Protein AF-A0A318CTK9-F1 (afdb_monomer_lite)

Secondary structure (DSSP, 8-state):
--SSHHHHHHHHHHHHHHHHS---------------S--B-TTS-B-THHHH---B--STT-HHHH-SHHHHBS-TT--SHHHHHTTB-S-TTSTTTGGGTTTSTTS-HHHHHHHHHSHHHH-HHHHHHHHHHTTS-S-S-----HHHHHHH----HHHHHIIIIITTSSTTSPTT-SSGGGGGS--TTHHHHS----S----TTBPPP--SS--HHHHHTTS-STT-HHHHTTTEEE-SSS-PSPBTTB--S-B-TTS-BEEE-PPPHHHHHT--HHHHS-HHHHH--SS--SSGGGT----HHHHH-STT---PPPTT-SS--S--EEEETTEEEEEPTTT--EEE--PPPTTTTT-GGGTTB-THHHH---EEEEEEEEEEEEEEEEEEETTTTEEEEEEEEEEEEEEEEESPPEEEEPPPS---S---HHHHHHHHH-EEEE----

pLDDT: mean 82.13, std 16.47, range [33.5, 98.19]

Sequence (450 aa):
MKRSSFHIMVCLAALLIFMFNMKISAVSGPNNPKVKQVTTTLSGRVDLCLSCHKKKPDKAHGREILGCAVCHRGNPLSGDKQRAHLGMVLNPGELRFADKTCGQSACHPNQVTWVKNSLMATNRGIISTLRFYWGETSDHNEDISVKILKDTGMNSLALDYYRKLCGSCHLWVERRSLPSFLAYKGGGCTACHLVKDRGQKAKEERHPGIIKVIPMDNCVLCHNRSGRIGLSYQGKFESEGYGTPYEEGDFSSRELADGRFYRIFKDDVHHEKGLTCIDCHTQKEIMGDGKRHAHFEKQLEVTCRDCHGTSNHQVTRSPNSPGLPELKILEKDGSFFLENKQNKKLHPLHAPNPVACMHPAHRRLSCQACHSTWVPQCYGCHIRMDGSKTQLDKIAIKETPGLWEEFRSFIRYEYPPLGIFEHDTERPGIPSEKDLLQAETGEVVVLVPG

Foldseek 3Di:
DPDPPPVVVVVVVVVVVVVVVPPPPVPPPPPQVPQPDFQAAPCRHTASVVSPAQAAEDPVCGCSHQNPCLQQNADRPDSGPVRRNVPTDPQSQALVNVCSHQLPPVHNVPLSLLQCQDCQAFVLQVLLVLCVVVVNDVDSQDPHGLVCCLVVVDDDPSRQCCLFPVLLRHQNFPQLLDDFLSNLAHSHLCLFQFDDPPPDPPPVRYDTYGHPQGDLVSVCSRQPDDQRLSQQQQQKAWDLLQLPPADPNHRPPQDDRPSTHIDGGDHAPCVVVPAHPPLQQASCLNSNPSHRDSDSVLSHFGDPCCQQNAQQNPRDGGLNDPDRTPWDWDDDPSWIWTQHSNPRDTDTHHHPDCPVCVPPVNLQEGPCLPRVPWTWDFDDKDKDWDQVDWGQRSSNSDIDGIDIDIRTDDTDIGRFDKDFAADDPPRPDDDDPSSVCCNVGGHTYGDRPD

Structure (mmCIF, N/CA/C/O backbone):
data_AF-A0A318CTK9-F1
#
_entry.id   AF-A0A318CTK9-F1
#
loop_
_atom_site.group_PDB
_atom_site.id
_atom_site.type_symbol
_atom_site.label_atom_id
_atom_site.label_alt_id
_atom_site.label_comp_id
_atom_site.label_asym_id
_atom_site.label_entity_id
_atom_site.label_seq_id
_atom_site.pdbx_PDB_ins_code
_atom_site.Cartn_x
_atom_site.Cartn_y
_atom_site.Cartn_z
_atom_site.occupancy
_atom_site.B_iso_or_equiv
_atom_site.auth_seq_id
_atom_site.auth_comp_id
_atom_site.auth_asym_id
_atom_site.auth_atom_id
_atom_site.pdbx_PDB_model_num
ATOM 1 N N . MET A 1 1 ? -59.716 26.983 66.562 1.00 45.12 1 MET A N 1
ATOM 2 C CA . MET A 1 1 ? -59.870 25.548 66.207 1.00 45.12 1 MET A CA 1
ATOM 3 C C . MET A 1 1 ? -60.441 25.450 64.791 1.00 45.12 1 MET A C 1
ATOM 5 O O . MET A 1 1 ? -61.282 26.274 64.477 1.00 45.12 1 MET A O 1
ATOM 9 N N . LYS A 1 2 ? -60.003 24.480 63.966 1.00 47.00 2 LYS A N 1
ATOM 10 C CA . LYS A 1 2 ? -60.305 24.275 62.517 1.00 47.00 2 LYS A CA 1
ATOM 11 C C . LYS A 1 2 ? -59.355 24.929 61.488 1.00 47.00 2 LYS A C 1
ATOM 13 O O . LYS A 1 2 ? -59.809 25.652 60.615 1.00 47.00 2 LYS A O 1
ATOM 18 N N . ARG A 1 3 ? -58.048 24.630 61.523 1.00 43.66 3 ARG A N 1
ATOM 19 C CA . ARG A 1 3 ? -57.174 24.737 60.319 1.00 43.66 3 ARG A CA 1
ATOM 20 C C . ARG A 1 3 ? -56.101 23.641 60.173 1.00 43.66 3 ARG A C 1
ATOM 22 O O . ARG A 1 3 ? -55.479 23.560 59.126 1.00 43.66 3 ARG A O 1
ATOM 29 N N . SER A 1 4 ? -55.930 22.750 61.155 1.00 48.16 4 SER A N 1
ATOM 30 C CA . SER A 1 4 ? -54.879 21.711 61.123 1.00 48.16 4 SER A CA 1
ATOM 31 C C . SER A 1 4 ? -55.266 20.441 60.336 1.00 48.16 4 SER A C 1
ATOM 33 O O . SER A 1 4 ? -54.416 19.760 59.773 1.00 48.16 4 SER A O 1
ATOM 35 N N . SER A 1 5 ? -56.561 20.139 60.205 1.00 48.44 5 SER A N 1
ATOM 36 C CA . SER A 1 5 ? -57.019 18.860 59.635 1.00 48.44 5 SER A CA 1
ATOM 37 C C . SER A 1 5 ? -57.023 18.801 58.099 1.00 48.44 5 SER A C 1
ATOM 39 O O . SER A 1 5 ? -57.111 17.715 57.538 1.00 48.44 5 SER A O 1
ATOM 41 N N . PHE A 1 6 ? -56.920 19.941 57.405 1.00 49.34 6 PHE A N 1
ATOM 42 C CA . PHE A 1 6 ? -57.057 19.988 55.941 1.00 49.34 6 PHE A CA 1
ATOM 43 C C . PHE A 1 6 ? -55.728 19.749 55.203 1.00 49.34 6 PHE A C 1
ATOM 45 O O . PHE A 1 6 ? -55.720 19.162 54.127 1.00 49.34 6 PHE A O 1
ATOM 52 N N . HIS A 1 7 ? -54.585 20.130 55.784 1.00 48.53 7 HIS A N 1
ATOM 53 C CA . HIS A 1 7 ? -53.273 19.901 55.158 1.00 48.53 7 HIS A CA 1
ATOM 54 C C . HIS A 1 7 ? -52.781 18.454 55.277 1.00 48.53 7 HIS A C 1
ATOM 56 O O . HIS A 1 7 ? -52.130 17.956 54.363 1.00 48.53 7 HIS A O 1
ATOM 62 N N . ILE A 1 8 ? -53.163 17.738 56.337 1.00 54.53 8 ILE A N 1
ATOM 63 C CA . ILE A 1 8 ? -52.797 16.323 56.503 1.00 54.53 8 ILE A CA 1
ATOM 64 C C . ILE A 1 8 ? -53.559 15.442 55.497 1.00 54.53 8 ILE A C 1
ATOM 66 O O . ILE A 1 8 ? -52.975 14.534 54.910 1.00 54.53 8 ILE A O 1
ATOM 70 N N . MET A 1 9 ? -54.829 15.756 55.212 1.00 52.09 9 MET A N 1
ATOM 71 C CA . MET A 1 9 ? -55.635 15.017 54.229 1.00 52.09 9 MET A CA 1
ATOM 72 C C . MET A 1 9 ? -55.149 15.208 52.783 1.00 52.09 9 MET A C 1
ATOM 74 O O . MET A 1 9 ? -55.171 14.257 52.005 1.00 52.09 9 MET A O 1
ATOM 78 N N . VAL A 1 10 ? -54.664 16.403 52.426 1.00 56.38 10 VAL A N 1
ATOM 79 C CA . VAL A 1 10 ? -54.152 16.685 51.072 1.00 56.38 10 VAL A CA 1
ATOM 80 C C . VAL A 1 10 ? -52.801 16.000 50.826 1.00 56.38 10 VAL A C 1
ATOM 82 O O . VAL A 1 10 ? -52.589 15.447 49.748 1.00 56.38 10 VAL A O 1
ATOM 85 N N . CYS A 1 11 ? -51.920 15.932 51.830 1.00 53.22 11 CYS A N 1
ATOM 86 C CA . CYS A 1 11 ? -50.649 15.208 51.708 1.00 53.22 11 CYS A CA 1
ATOM 87 C C . CYS A 1 11 ? -50.833 13.681 51.641 1.00 53.22 11 CYS A C 1
ATOM 89 O O . CYS A 1 11 ? -50.140 13.020 50.868 1.00 53.22 11 CYS A O 1
ATOM 91 N N . LEU A 1 12 ? -51.793 13.113 52.383 1.00 54.31 12 LEU A N 1
ATOM 92 C CA . LEU A 1 12 ? -52.116 11.680 52.309 1.00 54.31 12 LEU A CA 1
ATOM 93 C C . LEU A 1 12 ? -52.776 11.291 50.977 1.00 54.31 12 LEU A C 1
ATOM 95 O O . LEU A 1 12 ? -52.460 10.236 50.431 1.00 54.31 12 LEU A O 1
ATOM 99 N N . ALA A 1 13 ? -53.628 12.153 50.412 1.00 55.47 13 ALA A N 1
ATOM 100 C CA . ALA A 1 13 ? -54.215 11.930 49.091 1.00 55.47 13 ALA A CA 1
ATOM 101 C C . ALA A 1 13 ? -53.165 12.006 47.965 1.00 55.47 13 ALA A C 1
ATOM 103 O O . ALA A 1 13 ? -53.194 11.187 47.049 1.00 55.47 13 ALA A O 1
ATOM 104 N N . ALA A 1 14 ? -52.193 12.922 48.055 1.00 55.12 14 ALA A N 1
ATOM 105 C CA . ALA A 1 14 ? -51.098 13.019 47.087 1.00 55.12 14 ALA A CA 1
ATOM 106 C C . ALA A 1 14 ? -50.150 11.803 47.139 1.00 55.12 14 ALA A C 1
ATOM 108 O O . ALA A 1 14 ? -49.736 11.307 46.092 1.00 55.12 14 ALA A O 1
ATOM 109 N N . LEU A 1 15 ? -49.868 11.267 48.334 1.00 52.84 15 LEU A N 1
ATOM 110 C CA . LEU A 1 15 ? -49.086 10.035 48.508 1.00 52.84 15 LEU A CA 1
ATOM 111 C C . LEU A 1 15 ? -49.832 8.792 48.004 1.00 52.84 15 LEU A C 1
ATOM 113 O O . LEU A 1 15 ? -49.225 7.941 47.360 1.00 52.84 15 LEU A O 1
ATOM 117 N N . LEU A 1 16 ? -51.149 8.708 48.214 1.00 52.12 16 LEU A N 1
ATOM 118 C CA . LEU A 1 16 ? -51.968 7.613 47.686 1.00 52.12 16 LEU A CA 1
ATOM 119 C C . LEU A 1 16 ? -52.086 7.661 46.156 1.00 52.12 16 LEU A C 1
ATOM 121 O O . LEU A 1 16 ? -52.014 6.614 45.522 1.00 52.12 16 LEU A O 1
ATOM 125 N N . ILE A 1 17 ? -52.172 8.847 45.543 1.00 54.00 17 ILE A N 1
ATOM 126 C CA . ILE A 1 17 ? -52.166 9.006 44.076 1.00 54.00 17 ILE A CA 1
ATOM 127 C C . ILE A 1 17 ? -50.778 8.695 43.483 1.00 54.00 17 ILE A C 1
ATOM 129 O O . ILE A 1 17 ? -50.692 8.121 42.395 1.00 54.00 17 ILE A O 1
ATOM 133 N N . PHE A 1 18 ? -49.694 8.995 44.207 1.00 48.72 18 PHE A N 1
ATOM 134 C CA . PHE A 1 18 ? -48.335 8.609 43.810 1.00 48.72 18 PHE A CA 1
ATOM 135 C C . PHE A 1 18 ? -48.112 7.089 43.926 1.00 48.72 18 PHE A C 1
ATOM 137 O O . PHE A 1 18 ? -47.480 6.491 43.058 1.00 48.72 18 PHE A O 1
ATOM 144 N N . MET A 1 19 ? -48.704 6.436 44.934 1.00 45.97 19 MET A N 1
ATOM 145 C CA . MET A 1 19 ? -48.639 4.978 45.095 1.00 45.97 19 MET A CA 1
ATOM 146 C C . MET A 1 19 ? -49.586 4.203 44.162 1.00 45.97 19 MET A C 1
ATOM 148 O O . MET A 1 19 ? -49.268 3.070 43.808 1.00 45.97 19 MET A O 1
ATOM 152 N N . PHE A 1 20 ? -50.698 4.791 43.700 1.00 42.69 20 PHE A N 1
ATOM 153 C CA . PHE A 1 20 ? -51.624 4.131 42.761 1.00 42.69 20 PHE A CA 1
ATOM 154 C C . PHE A 1 20 ? -51.231 4.268 41.279 1.00 42.69 20 PHE A C 1
ATOM 156 O O . PHE A 1 20 ? -51.672 3.465 40.457 1.00 42.69 20 PHE A O 1
ATOM 163 N N . ASN A 1 21 ? -50.377 5.238 40.923 1.00 37.41 21 ASN A N 1
ATOM 164 C CA . ASN A 1 21 ? -49.829 5.374 39.564 1.00 37.41 21 ASN A CA 1
ATOM 165 C C . ASN A 1 21 ? -48.497 4.643 39.345 1.00 37.41 21 ASN A C 1
ATOM 167 O O . ASN A 1 21 ? -48.035 4.547 38.209 1.00 37.41 21 ASN A O 1
ATOM 171 N N . MET A 1 22 ? -47.938 4.004 40.377 1.00 36.78 22 MET A N 1
ATOM 172 C CA . MET A 1 22 ? -47.007 2.891 40.192 1.00 36.78 22 MET A CA 1
ATOM 173 C C . MET A 1 22 ? -47.790 1.624 39.821 1.00 36.78 22 MET A C 1
ATOM 175 O O . MET A 1 22 ? -47.728 0.596 40.493 1.00 36.78 22 MET A O 1
ATOM 179 N N . LYS A 1 23 ? -48.465 1.650 38.663 1.00 37.06 23 LYS A N 1
ATOM 180 C CA . LYS A 1 23 ? -48.472 0.435 37.855 1.00 37.06 23 LYS A CA 1
ATOM 181 C C . LYS A 1 23 ? -47.008 0.186 37.551 1.00 37.06 23 LYS A C 1
ATOM 183 O O . LYS A 1 23 ? -46.412 0.838 36.698 1.00 37.06 23 LYS A O 1
ATOM 188 N N . ILE A 1 24 ? -46.432 -0.744 38.304 1.00 41.31 24 ILE A N 1
ATOM 189 C CA . ILE A 1 24 ? -45.325 -1.559 37.848 1.00 41.31 24 ILE A CA 1
ATOM 190 C C . ILE A 1 24 ? -45.830 -2.126 36.523 1.00 41.31 24 ILE A C 1
ATOM 192 O O . ILE A 1 24 ? -46.483 -3.165 36.468 1.00 41.31 24 ILE A O 1
ATOM 196 N N . SER A 1 25 ? -45.585 -1.390 35.437 1.00 34.66 25 SER A N 1
ATOM 197 C CA . SER A 1 25 ? -45.266 -2.009 34.174 1.00 34.66 25 SER A CA 1
ATOM 198 C C . SER A 1 25 ? -44.168 -2.968 34.569 1.00 34.66 25 SER A C 1
ATOM 200 O O . SER A 1 25 ? -43.037 -2.553 34.828 1.00 34.66 25 SER A O 1
ATOM 202 N N . ALA A 1 26 ? -44.545 -4.233 34.756 1.00 33.50 26 ALA A N 1
ATOM 203 C CA . ALA A 1 26 ? -43.612 -5.319 34.654 1.00 33.50 26 ALA A CA 1
ATOM 204 C C . ALA A 1 26 ? -42.961 -5.052 33.308 1.00 33.50 26 ALA A C 1
ATOM 206 O O . ALA A 1 26 ? -43.565 -5.279 32.259 1.00 33.50 26 ALA A O 1
ATOM 207 N N . VAL A 1 27 ? -41.792 -4.411 33.353 1.00 35.81 27 VAL A N 1
ATOM 208 C CA . VAL A 1 27 ? -40.863 -4.388 32.250 1.00 35.81 27 VAL A CA 1
ATOM 209 C C . VAL A 1 27 ? -40.719 -5.863 31.986 1.00 35.81 27 VAL A C 1
ATOM 211 O O . VAL A 1 27 ? -40.115 -6.587 32.778 1.00 35.81 27 VAL A O 1
ATOM 214 N N . SER A 1 28 ? -41.417 -6.323 30.950 1.00 35.75 28 SER A N 1
ATOM 215 C CA . SER A 1 28 ? -41.144 -7.580 30.301 1.00 35.75 28 SER A CA 1
ATOM 216 C C . SER A 1 28 ? -39.633 -7.587 30.197 1.00 35.75 28 SER A C 1
ATOM 218 O O . SER A 1 28 ? -39.074 -6.740 29.487 1.00 35.75 28 SER A O 1
ATOM 220 N N . GLY A 1 29 ? -38.984 -8.414 31.027 1.00 36.81 29 GLY A N 1
ATOM 221 C CA . GLY A 1 29 ? -37.534 -8.511 31.042 1.00 36.81 29 GLY A CA 1
ATOM 222 C C . GLY A 1 29 ? -37.080 -8.626 29.593 1.00 36.81 29 GLY A C 1
ATOM 223 O O . GLY A 1 29 ? -37.843 -9.184 28.792 1.00 36.81 29 GLY A O 1
ATOM 224 N N . PRO A 1 30 ? -35.922 -8.047 29.222 1.00 41.06 30 PRO A N 1
ATOM 225 C CA . PRO A 1 30 ? -35.487 -8.045 27.835 1.00 41.06 30 PRO A CA 1
ATOM 226 C C . PRO A 1 30 ? -35.703 -9.453 27.305 1.00 41.06 30 PRO A C 1
ATOM 228 O O . PRO A 1 30 ? -35.249 -10.412 27.936 1.00 41.06 30 PRO A O 1
ATOM 231 N N . ASN A 1 31 ? -36.506 -9.561 26.241 1.00 46.41 31 ASN A N 1
ATOM 232 C CA . ASN A 1 31 ? -36.801 -10.797 25.529 1.00 46.41 31 ASN A CA 1
ATOM 233 C C . ASN A 1 31 ? -35.472 -11.260 24.912 1.00 46.41 31 ASN A C 1
ATOM 235 O O . ASN A 1 31 ? -35.210 -11.122 23.721 1.00 46.41 31 ASN A O 1
ATOM 239 N N . ASN A 1 32 ? -34.561 -11.689 25.778 1.00 48.94 32 ASN A N 1
ATOM 240 C CA . ASN A 1 32 ? -33.282 -12.233 25.429 1.00 48.94 32 ASN A CA 1
ATOM 241 C C . ASN A 1 32 ? -33.614 -13.586 24.828 1.00 48.94 32 ASN A C 1
ATOM 243 O O . ASN A 1 32 ? -34.324 -14.366 25.477 1.00 48.94 32 ASN A O 1
ATOM 247 N N . PRO A 1 33 ? -33.141 -13.890 23.612 1.00 50.28 33 PRO A N 1
ATOM 248 C CA . PRO A 1 33 ? -33.199 -15.253 23.130 1.00 50.28 33 PRO A CA 1
ATOM 249 C C . PRO A 1 33 ? -32.516 -16.114 24.195 1.00 50.28 33 PRO A C 1
ATOM 251 O O . PRO A 1 33 ? -31.310 -16.017 24.408 1.00 50.28 33 PRO A O 1
ATOM 254 N N . LYS A 1 34 ? -33.306 -16.892 24.947 1.00 56.59 34 LYS A N 1
ATOM 255 C CA . LYS A 1 34 ? -32.760 -17.835 25.918 1.00 56.59 34 LYS A CA 1
ATOM 256 C C . LYS A 1 34 ? -31.880 -18.771 25.108 1.00 56.59 34 LYS A C 1
ATOM 258 O O . LYS A 1 34 ? -32.396 -19.492 24.255 1.00 56.59 34 LYS A O 1
ATOM 263 N N . VAL A 1 35 ? -30.569 -18.715 25.331 1.00 59.91 35 VAL A N 1
ATOM 264 C CA . VAL A 1 35 ? -29.621 -19.661 24.745 1.00 59.91 35 VAL A CA 1
ATOM 265 C C . VAL A 1 35 ? -30.087 -21.046 25.168 1.00 59.91 35 VAL A C 1
ATOM 267 O O . VAL A 1 35 ? -29.985 -21.414 26.335 1.00 59.91 35 VAL A O 1
ATOM 270 N N . LYS A 1 36 ? -30.699 -21.777 24.233 1.00 60.19 36 LYS A N 1
ATOM 271 C CA . LYS A 1 36 ? -31.297 -23.088 24.515 1.00 60.19 36 LYS A CA 1
ATOM 272 C C . LYS A 1 36 ? -30.229 -24.166 24.704 1.00 60.19 36 LYS A C 1
ATOM 274 O O . LYS A 1 36 ? -30.510 -25.184 25.321 1.00 60.19 36 LYS A O 1
ATOM 279 N N . GLN A 1 37 ? -29.022 -23.937 24.182 1.00 68.81 37 GLN A N 1
ATOM 280 C CA . GLN A 1 37 ? -27.910 -24.879 24.214 1.00 68.81 37 GLN A CA 1
ATOM 281 C C . GLN A 1 37 ? -26.576 -24.125 24.208 1.00 68.81 37 GLN A C 1
ATOM 283 O O . GLN A 1 37 ? -26.404 -23.177 23.439 1.00 68.81 37 GLN A O 1
ATOM 288 N N . VAL A 1 38 ? -25.637 -24.551 25.058 1.00 77.38 38 VAL A N 1
ATOM 289 C CA . VAL A 1 38 ? -24.262 -24.038 25.051 1.00 77.38 38 VAL A CA 1
ATOM 290 C C . VAL A 1 38 ? -23.598 -24.461 23.745 1.00 77.38 38 VAL A C 1
ATOM 292 O O . VAL A 1 38 ? -23.496 -25.651 23.456 1.00 77.38 38 VAL A O 1
ATOM 295 N N . THR A 1 39 ? -23.165 -23.488 22.948 1.00 80.69 39 THR A N 1
ATOM 296 C CA . THR A 1 39 ? -22.426 -23.737 21.710 1.00 80.69 39 THR A CA 1
ATOM 297 C C . THR A 1 39 ? -20.929 -23.699 21.974 1.00 80.69 39 THR A C 1
ATOM 299 O O . THR A 1 39 ? -20.403 -22.727 22.520 1.00 80.69 39 THR A O 1
ATOM 302 N N . THR A 1 40 ? -20.239 -24.760 21.567 1.00 83.19 40 THR A N 1
ATOM 303 C CA . THR A 1 40 ? -18.780 -24.874 21.607 1.00 83.19 40 THR A CA 1
ATOM 304 C C . THR A 1 40 ? -18.222 -24.971 20.197 1.00 83.19 40 THR A C 1
ATOM 306 O O . THR A 1 40 ? -18.813 -25.618 19.333 1.00 83.19 40 THR A O 1
ATOM 309 N N . THR A 1 41 ? -17.067 -24.361 19.967 1.00 86.06 41 THR A N 1
ATOM 310 C CA . THR A 1 41 ? -16.272 -24.587 18.763 1.00 86.06 41 THR A CA 1
ATOM 311 C C . THR A 1 41 ? -15.734 -26.021 18.741 1.00 86.06 41 THR A C 1
ATOM 313 O O . THR A 1 41 ? -15.630 -26.686 19.773 1.00 86.06 41 THR A O 1
ATOM 316 N N . LEU A 1 42 ? -15.293 -26.480 17.573 1.00 81.56 42 LEU A N 1
ATOM 317 C CA . LEU A 1 42 ? -14.572 -27.740 17.384 1.00 81.56 42 LEU A CA 1
ATOM 318 C C . LEU A 1 42 ? -13.246 -27.783 18.161 1.00 81.56 42 LEU A C 1
ATOM 320 O O . LEU A 1 42 ? -12.733 -28.860 18.435 1.00 81.56 42 LEU A O 1
ATOM 324 N N . SER A 1 43 ? -12.704 -26.622 18.546 1.00 78.75 43 SER A N 1
ATOM 325 C CA . SER A 1 43 ? -11.534 -26.509 19.427 1.00 78.75 43 SER A CA 1
ATOM 326 C C . SER A 1 43 ? -11.877 -26.585 20.925 1.00 78.75 43 SER A C 1
ATOM 328 O O . SER A 1 43 ? -10.997 -26.393 21.759 1.00 78.75 43 SER A O 1
ATOM 330 N N . GLY A 1 44 ? -13.143 -26.839 21.281 1.00 82.56 44 GLY A N 1
ATOM 331 C CA . GLY A 1 44 ? -13.605 -26.977 22.665 1.00 82.56 44 GLY A CA 1
ATOM 332 C C . GLY A 1 44 ? -13.842 -25.654 23.400 1.00 82.56 44 GLY A C 1
ATOM 333 O O . GLY A 1 44 ? -14.032 -25.658 24.614 1.00 82.56 44 GLY A O 1
ATOM 334 N N . ARG A 1 45 ? -13.842 -24.509 22.704 1.00 86.38 45 ARG A N 1
ATOM 335 C CA . ARG A 1 45 ? -14.097 -23.195 23.317 1.00 86.38 45 ARG A CA 1
ATOM 336 C C . ARG A 1 45 ? -15.583 -22.874 23.290 1.00 86.38 45 ARG A C 1
ATOM 338 O O . ARG A 1 45 ? -16.221 -22.999 22.251 1.00 86.38 45 ARG A O 1
ATOM 345 N N . VAL A 1 46 ? -16.132 -22.410 24.407 1.00 91.12 46 VAL A N 1
ATOM 346 C CA . VAL A 1 46 ? -17.510 -21.904 24.443 1.00 91.12 46 VAL A CA 1
ATOM 347 C C . VAL A 1 46 ? -17.585 -20.592 23.665 1.00 91.12 46 VAL A C 1
ATOM 349 O O . VAL A 1 46 ? -16.827 -19.663 23.941 1.00 91.12 46 VAL A O 1
ATOM 352 N N . ASP A 1 47 ? -18.513 -20.519 22.713 1.00 93.19 47 ASP A N 1
ATOM 353 C CA . ASP A 1 47 ? -18.849 -19.293 21.998 1.00 93.19 47 ASP A CA 1
ATOM 354 C C . ASP A 1 47 ? -20.355 -19.222 21.724 1.00 93.19 47 ASP A C 1
ATOM 356 O O . ASP A 1 47 ? -20.875 -19.764 20.742 1.00 93.19 47 ASP A O 1
ATOM 360 N N . LEU A 1 48 ? -21.073 -18.537 22.615 1.00 93.50 48 LEU A N 1
ATOM 361 C CA . LEU A 1 48 ? -22.520 -18.353 22.545 1.00 93.50 48 LEU A CA 1
ATOM 362 C C . LEU A 1 48 ? -22.952 -17.409 21.419 1.00 93.50 48 LEU A C 1
ATOM 364 O O . LEU A 1 48 ? -24.140 -17.386 21.092 1.00 93.50 48 LEU A O 1
ATOM 368 N N . CYS A 1 49 ? -22.033 -16.705 20.746 1.00 91.56 49 CYS A N 1
ATOM 369 C CA . CYS A 1 49 ? -22.369 -15.930 19.548 1.00 91.56 49 CYS A CA 1
ATOM 370 C C . CYS A 1 49 ? -22.995 -16.829 18.470 1.00 91.56 49 CYS A C 1
ATOM 372 O O . CYS A 1 49 ? -23.907 -16.406 17.754 1.00 91.56 49 CYS A O 1
ATOM 374 N N . LEU A 1 50 ? -22.535 -18.084 18.387 1.00 90.69 50 LEU A N 1
ATOM 375 C CA . LEU A 1 50 ? -22.989 -19.081 17.414 1.00 90.69 50 LEU A CA 1
ATOM 376 C C . LEU A 1 50 ? -24.455 -19.491 17.612 1.00 90.69 50 LEU A C 1
ATOM 378 O O . LEU A 1 50 ? -25.080 -19.955 16.657 1.00 90.69 50 LEU A O 1
ATOM 382 N N . SER A 1 51 ? -25.007 -19.294 18.815 1.00 89.62 51 SER A N 1
ATOM 383 C CA . SER A 1 51 ? -26.406 -19.608 19.131 1.00 89.62 51 SER A CA 1
ATOM 384 C C . SER A 1 51 ? -27.399 -18.634 18.483 1.00 89.62 51 SER A C 1
ATOM 386 O O . SER A 1 51 ? -28.512 -19.028 18.135 1.00 89.62 51 SER A O 1
ATOM 388 N N . CYS A 1 52 ? -26.987 -17.378 18.273 1.00 89.00 52 CYS A N 1
ATOM 389 C CA . CYS A 1 52 ? -27.833 -16.316 17.719 1.00 89.00 52 CYS A CA 1
ATOM 390 C C . CYS A 1 52 ? -27.441 -15.938 16.284 1.00 89.00 52 CYS A C 1
ATOM 392 O O . CYS A 1 52 ? -28.307 -15.716 15.437 1.00 89.00 52 CYS A O 1
ATOM 394 N N . HIS A 1 53 ? -26.143 -15.859 15.983 1.00 89.69 53 HIS A N 1
ATOM 395 C CA . HIS A 1 53 ? -25.653 -15.464 14.665 1.00 89.69 53 HIS A CA 1
ATOM 396 C C . HIS A 1 53 ? -25.402 -16.685 13.790 1.00 89.69 53 HIS A C 1
ATOM 398 O O . HIS A 1 53 ? -24.788 -17.651 14.231 1.00 89.69 53 HIS A O 1
ATOM 404 N N . LYS A 1 54 ? -25.818 -16.621 12.519 1.00 87.62 54 LYS A N 1
ATOM 405 C CA . LYS A 1 54 ? -25.663 -17.710 11.530 1.00 87.62 54 LYS A CA 1
ATOM 406 C C . LYS A 1 54 ? -24.645 -17.419 10.423 1.00 87.62 54 LYS A C 1
ATOM 408 O O . LYS A 1 54 ? -24.361 -18.295 9.611 1.00 87.62 54 LYS A O 1
ATOM 413 N N . LYS A 1 55 ? -24.090 -16.202 10.387 1.00 85.88 55 LYS A N 1
ATOM 414 C CA . LYS A 1 55 ? -23.164 -15.775 9.330 1.00 85.88 55 LYS A CA 1
ATOM 415 C C . LYS A 1 55 ? -21.917 -16.658 9.308 1.00 85.88 55 LYS A C 1
ATOM 417 O O . LYS A 1 55 ? -21.371 -16.984 10.366 1.00 85.88 55 LYS A O 1
ATOM 422 N N . LYS A 1 56 ? -21.475 -17.026 8.102 1.00 86.12 56 LYS A N 1
ATOM 423 C CA . LYS A 1 56 ? -20.300 -17.879 7.877 1.00 86.12 56 LYS A CA 1
ATOM 424 C C . LYS A 1 56 ? -19.158 -17.072 7.242 1.00 86.12 56 LYS A C 1
ATOM 426 O O . LYS A 1 56 ? -19.379 -16.530 6.156 1.00 86.12 56 LYS A O 1
ATOM 431 N N . PRO A 1 57 ? -17.989 -16.964 7.904 1.00 86.62 57 PRO A N 1
ATOM 432 C CA . PRO A 1 57 ? -16.774 -16.381 7.329 1.00 86.62 57 PRO A CA 1
ATOM 433 C C . PRO A 1 57 ? -16.163 -17.304 6.268 1.00 86.62 57 PRO A C 1
ATOM 435 O O . PRO A 1 57 ? -16.730 -18.345 5.924 1.00 86.62 57 PRO A O 1
ATOM 438 N N . ASP A 1 58 ? -15.012 -16.908 5.725 1.00 85.44 58 ASP A N 1
ATOM 439 C CA . ASP A 1 58 ? -14.260 -17.752 4.804 1.00 85.44 58 ASP A CA 1
ATOM 440 C C . ASP A 1 58 ? -13.786 -19.058 5.470 1.00 85.44 58 ASP A C 1
ATOM 442 O O . ASP A 1 58 ? -13.797 -19.217 6.692 1.00 85.44 58 ASP A O 1
ATOM 446 N N . LYS A 1 59 ? -13.373 -20.016 4.634 1.00 85.75 59 LYS A N 1
ATOM 447 C CA . LYS A 1 59 ? -12.999 -21.364 5.074 1.00 85.75 59 LYS A CA 1
ATOM 448 C C . LYS A 1 59 ? -11.807 -21.364 6.039 1.00 85.75 59 LYS A C 1
ATOM 450 O O . LYS A 1 59 ? -11.791 -22.192 6.945 1.00 85.75 59 LYS A O 1
ATOM 455 N N . ALA A 1 60 ? -10.829 -20.474 5.851 1.00 86.62 60 ALA A N 1
ATOM 456 C CA . ALA A 1 60 ? -9.638 -20.427 6.699 1.00 86.62 60 ALA A CA 1
ATOM 457 C C . ALA A 1 60 ? -9.962 -19.875 8.096 1.00 86.62 60 ALA A C 1
ATOM 459 O O . ALA A 1 60 ? -9.375 -20.315 9.080 1.00 86.62 60 ALA A O 1
ATOM 460 N N . HIS A 1 61 ? -10.954 -18.989 8.191 1.00 90.31 61 HIS A N 1
ATOM 461 C CA . HIS A 1 61 ? -11.428 -18.409 9.449 1.00 90.31 61 HIS A CA 1
ATOM 462 C C . HIS A 1 61 ? -12.755 -19.012 9.928 1.00 90.31 61 HIS A C 1
ATOM 464 O O . HIS A 1 61 ? -13.582 -18.323 10.524 1.00 90.31 61 HIS A O 1
ATOM 470 N N . GLY A 1 62 ? -12.985 -20.300 9.657 1.00 88.81 62 GLY A N 1
ATOM 471 C CA . GLY A 1 62 ? -14.249 -20.975 9.942 1.00 88.81 62 GLY A CA 1
ATOM 472 C C . GLY A 1 62 ? -14.728 -20.785 11.387 1.00 88.81 62 GLY A C 1
ATOM 473 O O . GLY A 1 62 ? -14.060 -21.184 12.343 1.00 88.81 62 GLY A O 1
ATOM 474 N N . ARG A 1 63 ? -15.939 -20.231 11.540 1.00 89.25 63 ARG A N 1
ATOM 475 C CA . ARG A 1 63 ? -16.566 -19.941 12.845 1.00 89.25 63 ARG A CA 1
ATOM 476 C C . ARG A 1 63 ? -16.718 -21.170 13.743 1.00 89.25 63 ARG A C 1
ATOM 478 O O . ARG A 1 63 ? -16.712 -21.035 14.957 1.00 89.25 63 ARG A O 1
ATOM 485 N N . GLU A 1 64 ? -16.848 -22.351 13.141 1.00 87.44 64 GLU A N 1
ATOM 486 C CA . GLU A 1 64 ? -16.987 -23.614 13.867 1.00 87.44 64 GLU A CA 1
ATOM 487 C C . GLU A 1 64 ? -15.690 -23.957 14.612 1.00 87.44 64 GLU A C 1
ATOM 489 O O . GLU A 1 64 ? -15.736 -24.603 15.645 1.00 87.44 64 GLU A O 1
ATOM 494 N N . ILE A 1 65 ? -14.527 -23.508 14.126 1.00 88.38 65 ILE A N 1
ATOM 495 C CA . ILE A 1 65 ? -13.216 -23.803 14.723 1.00 88.38 65 ILE A CA 1
ATOM 496 C C . ILE A 1 65 ? -12.777 -22.675 15.659 1.00 88.38 65 ILE A C 1
ATOM 498 O O . ILE A 1 65 ? -12.332 -22.935 16.780 1.00 88.38 65 ILE A O 1
ATOM 502 N N . LEU A 1 66 ? -12.887 -21.427 15.196 1.00 90.38 66 LEU A N 1
ATOM 503 C CA . LEU A 1 66 ? -12.356 -20.260 15.904 1.00 90.38 66 LEU A CA 1
ATOM 504 C C . LEU A 1 66 ? -13.368 -19.615 16.853 1.00 90.38 66 LEU A C 1
ATOM 506 O O . LEU A 1 66 ? -12.969 -19.054 17.868 1.00 90.38 66 LEU A O 1
ATOM 510 N N . GLY A 1 67 ? -14.661 -19.690 16.541 1.00 91.44 67 GLY A N 1
ATOM 511 C CA . GLY A 1 67 ? -15.671 -18.837 17.160 1.00 91.44 67 GLY A CA 1
ATOM 512 C C . GLY A 1 67 ? -15.670 -17.416 16.582 1.00 91.44 67 GLY A C 1
ATOM 513 O O . GLY A 1 67 ? -14.803 -17.021 15.802 1.00 91.44 67 GLY A O 1
ATOM 514 N N . CYS A 1 68 ? -16.679 -16.635 16.948 1.00 92.88 68 CYS A N 1
ATOM 515 C CA . CYS A 1 68 ? -16.827 -15.234 16.567 1.00 92.88 68 CYS A CA 1
ATOM 516 C C . CYS A 1 68 ? -15.994 -14.314 17.468 1.00 92.88 68 CYS A C 1
ATOM 518 O O . CYS A 1 68 ? -15.407 -13.344 16.980 1.00 92.88 68 CYS A O 1
ATOM 520 N N . ALA A 1 69 ? -15.923 -14.618 18.768 1.00 93.75 69 ALA A N 1
ATOM 521 C CA . ALA A 1 69 ? -15.313 -13.732 19.759 1.00 93.75 69 ALA A CA 1
ATOM 522 C C . ALA A 1 69 ? -13.784 -13.634 19.637 1.00 93.75 69 ALA A C 1
ATOM 524 O O . ALA A 1 69 ? -13.184 -12.655 20.081 1.00 93.75 69 ALA A O 1
ATOM 525 N N . VAL A 1 70 ? -13.133 -14.599 18.979 1.00 92.44 70 VAL A N 1
ATOM 526 C CA . VAL A 1 70 ? -11.689 -14.528 18.694 1.00 92.44 70 VAL A CA 1
ATOM 527 C C . VAL A 1 70 ? -11.355 -13.303 17.839 1.00 92.44 70 VAL A C 1
ATOM 529 O O . VAL A 1 70 ? -10.393 -12.592 18.134 1.00 92.44 70 VAL A O 1
ATOM 532 N N . CYS A 1 71 ? -12.182 -13.004 16.834 1.00 92.62 71 CYS A N 1
ATOM 533 C CA . CYS A 1 71 ? -12.008 -11.833 15.979 1.00 92.62 71 CYS A CA 1
ATOM 534 C C . CYS A 1 71 ? -12.788 -10.632 16.519 1.00 92.62 71 CYS A C 1
ATOM 536 O O . CYS A 1 71 ? -12.225 -9.566 16.747 1.00 92.62 71 CYS A O 1
ATOM 538 N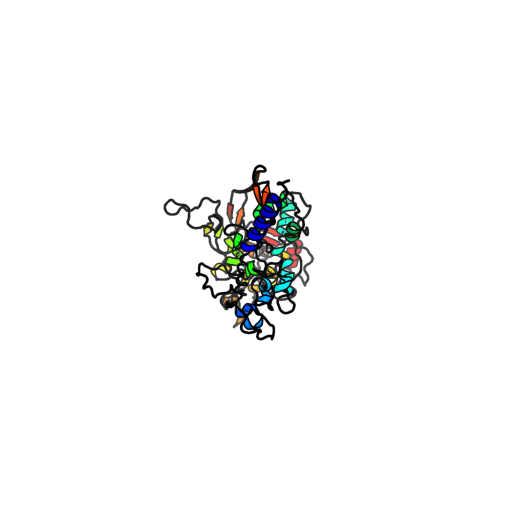 N . HIS A 1 72 ? -14.086 -10.806 16.759 1.00 94.56 72 HIS A N 1
ATOM 539 C CA . HIS A 1 72 ? -14.983 -9.705 17.099 1.00 94.56 72 HIS A CA 1
ATOM 540 C C . HIS A 1 72 ? -15.017 -9.362 18.586 1.00 94.56 72 HIS A C 1
ATOM 542 O O . HIS A 1 72 ? -15.728 -8.435 18.963 1.00 94.56 72 HIS A O 1
ATOM 548 N N . ARG A 1 73 ? -14.230 -10.043 19.427 1.00 94.38 73 ARG A N 1
ATOM 549 C CA . ARG A 1 73 ? -14.175 -9.818 20.880 1.00 94.38 73 ARG A CA 1
ATOM 550 C C . ARG A 1 73 ? -15.569 -9.989 21.501 1.00 94.38 73 ARG A C 1
ATOM 552 O O . ARG A 1 73 ? -16.311 -10.872 21.080 1.00 94.38 73 ARG A O 1
ATOM 559 N N . GLY A 1 74 ? -15.921 -9.188 22.503 1.00 94.31 74 GLY A N 1
ATOM 560 C CA . GLY A 1 74 ? -17.155 -9.382 23.264 1.00 94.31 74 GLY A CA 1
ATOM 561 C C . GLY A 1 74 ? -17.046 -10.478 24.324 1.00 94.31 74 GLY A C 1
ATOM 562 O O . GLY A 1 74 ? -15.963 -11.004 24.592 1.00 94.31 74 GLY A O 1
ATOM 563 N N . ASN A 1 75 ? -18.182 -10.813 24.932 1.00 94.94 75 ASN A N 1
ATOM 564 C CA . ASN A 1 75 ? -18.290 -11.876 25.924 1.00 94.94 75 ASN A CA 1
ATOM 565 C C . ASN A 1 75 ? -18.937 -13.131 25.306 1.00 94.94 75 ASN A C 1
ATOM 567 O O . ASN A 1 75 ? -20.168 -13.211 25.247 1.00 94.94 75 ASN A O 1
ATOM 571 N N . PRO A 1 76 ? -18.141 -14.143 24.908 1.00 94.12 76 PRO A N 1
ATOM 572 C CA . PRO A 1 76 ? -18.662 -15.370 24.309 1.00 94.12 76 PRO A CA 1
ATOM 573 C C . PRO A 1 76 ? -19.439 -16.251 25.292 1.00 94.12 76 PRO A C 1
ATOM 575 O O . PRO A 1 76 ? -20.040 -17.230 24.869 1.00 94.12 76 PRO A O 1
ATOM 578 N N . LEU A 1 77 ? -19.425 -15.949 26.592 1.00 93.56 77 LEU A N 1
ATOM 579 C CA . LEU A 1 77 ? -20.070 -16.755 27.631 1.00 93.56 77 LEU A CA 1
ATOM 580 C C . LEU A 1 77 ? -21.453 -16.223 28.022 1.00 93.56 77 LEU A C 1
ATOM 582 O O . LEU A 1 77 ? -22.113 -16.802 28.883 1.00 93.56 77 LEU A O 1
ATOM 586 N N . SER A 1 78 ? -21.906 -15.120 27.417 1.00 92.19 78 SER A N 1
ATOM 587 C CA . SER A 1 78 ? -23.212 -14.538 27.716 1.00 92.19 78 SER A CA 1
ATOM 588 C C . SER A 1 78 ? -24.201 -14.729 26.573 1.00 92.19 78 SER A C 1
ATOM 590 O O . SER A 1 78 ? -23.902 -14.439 25.421 1.00 92.19 78 SER A O 1
ATOM 592 N N . GLY A 1 79 ? -25.410 -15.182 26.910 1.00 89.69 79 GLY A N 1
ATOM 593 C CA . GLY A 1 79 ? -26.562 -15.170 26.005 1.00 89.69 79 GLY A CA 1
ATOM 594 C C . GLY A 1 79 ? -27.351 -13.858 26.016 1.00 89.69 79 GLY A C 1
ATOM 595 O O . GLY A 1 79 ? -28.252 -13.671 25.203 1.00 89.69 79 GLY A O 1
ATOM 596 N N . ASP A 1 80 ? -27.045 -12.955 26.951 1.00 92.69 80 ASP A N 1
ATOM 597 C CA . ASP A 1 80 ? -27.676 -11.640 27.030 1.00 92.69 80 ASP A CA 1
ATOM 598 C C . ASP A 1 80 ? -27.078 -10.713 25.972 1.00 92.69 80 ASP A C 1
ATOM 600 O O . ASP A 1 80 ? -25.858 -10.578 25.881 1.00 92.69 80 ASP A O 1
ATOM 604 N N . LYS A 1 81 ? -27.932 -10.041 25.192 1.00 92.06 81 LYS A N 1
ATOM 605 C CA . LYS A 1 81 ? -27.471 -9.206 24.078 1.00 92.06 81 LYS A CA 1
ATOM 606 C C . LYS A 1 81 ? -26.493 -8.125 24.540 1.00 92.06 81 LYS A C 1
ATOM 608 O O . LYS A 1 81 ? -25.466 -7.940 23.899 1.00 92.06 81 LYS A O 1
ATOM 613 N N . GLN A 1 82 ? -26.782 -7.397 25.612 1.00 94.12 82 GLN A N 1
ATOM 614 C CA . GLN A 1 82 ? -25.930 -6.278 26.016 1.00 94.12 82 GLN A CA 1
ATOM 615 C C . GLN A 1 82 ? -24.588 -6.771 26.556 1.00 94.12 82 GLN A C 1
ATOM 617 O O . GLN A 1 82 ? -23.541 -6.269 26.155 1.00 94.12 82 GLN A O 1
ATOM 622 N N . ARG A 1 83 ? -24.605 -7.801 27.405 1.00 94.81 83 ARG A N 1
ATOM 623 C CA . ARG A 1 83 ? -23.386 -8.380 27.981 1.00 94.81 83 ARG A CA 1
ATOM 624 C C . ARG A 1 83 ? -22.525 -9.080 26.936 1.00 94.81 83 ARG A C 1
ATOM 626 O O . ARG A 1 83 ? -21.310 -8.933 26.988 1.00 94.81 83 ARG A O 1
ATOM 633 N N . ALA A 1 84 ? -23.129 -9.804 25.994 1.00 94.25 84 ALA A N 1
ATOM 634 C CA . ALA A 1 84 ? -22.410 -10.484 24.917 1.00 94.25 84 ALA A CA 1
ATOM 635 C C . ALA A 1 84 ? -21.674 -9.491 24.007 1.00 94.25 84 ALA A C 1
ATOM 637 O O . ALA A 1 84 ? -20.510 -9.703 23.673 1.00 94.25 84 ALA A O 1
ATOM 638 N N . HIS A 1 85 ? -22.329 -8.379 23.651 1.00 95.75 85 HIS A N 1
ATOM 639 C CA . HIS A 1 85 ? -21.760 -7.385 22.738 1.00 95.75 85 HIS A CA 1
ATOM 640 C C . HIS A 1 85 ? -20.833 -6.364 23.419 1.00 95.75 85 HIS A C 1
ATOM 642 O O . HIS A 1 85 ? -20.181 -5.573 22.732 1.00 95.75 85 HIS A O 1
ATOM 648 N N . LEU A 1 86 ? -20.742 -6.360 24.753 1.00 95.00 86 LEU A N 1
ATOM 649 C CA . LEU A 1 86 ? -19.886 -5.428 25.483 1.00 95.00 86 LEU A CA 1
ATOM 650 C C . LEU A 1 86 ? -18.411 -5.635 25.106 1.00 95.00 86 LEU A C 1
ATOM 652 O O . LEU A 1 86 ? -17.854 -6.713 25.293 1.00 95.00 86 LEU A O 1
ATOM 656 N N . GLY A 1 87 ? -17.769 -4.584 24.590 1.00 93.62 87 GLY A N 1
ATOM 657 C CA . GLY A 1 87 ? -16.367 -4.634 24.165 1.00 93.62 87 GLY A CA 1
ATOM 658 C C . GLY A 1 87 ? -16.134 -5.354 22.832 1.00 93.62 87 GLY A C 1
ATOM 659 O O . GLY A 1 87 ? -14.994 -5.723 22.538 1.00 93.62 87 GLY A O 1
ATOM 660 N N . MET A 1 88 ? -17.183 -5.573 22.031 1.00 95.38 88 MET A N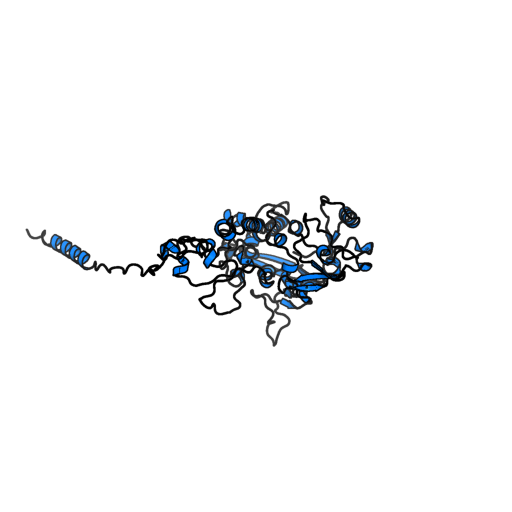 1
ATOM 661 C CA . MET A 1 88 ? -17.024 -6.088 20.673 1.00 95.38 88 MET A CA 1
ATOM 662 C C . MET A 1 88 ? -16.310 -5.097 19.753 1.00 95.38 88 MET A C 1
ATOM 664 O O . MET A 1 88 ? -16.448 -3.879 19.857 1.00 95.38 88 MET A O 1
ATOM 668 N N . VAL A 1 89 ? -15.582 -5.660 18.797 1.00 93.81 89 VAL A N 1
ATOM 669 C CA . VAL A 1 89 ? -14.868 -4.960 17.738 1.00 93.81 89 VAL A CA 1
ATOM 670 C C . VAL A 1 89 ? -15.527 -5.296 16.405 1.00 93.81 89 VAL A C 1
ATOM 672 O O . VAL A 1 89 ? -15.601 -6.458 16.004 1.00 93.81 89 VAL A O 1
ATOM 675 N N . LEU A 1 90 ? -15.993 -4.270 15.691 1.00 90.31 90 LEU A N 1
ATOM 676 C CA . LEU A 1 90 ? -16.649 -4.452 14.396 1.00 90.31 90 LEU A CA 1
ATOM 677 C C . LEU A 1 90 ? -15.653 -4.860 13.303 1.00 90.31 90 LEU A C 1
ATOM 679 O O . LEU A 1 90 ? -15.910 -5.806 12.562 1.00 90.31 90 LEU A O 1
ATOM 683 N N . ASN A 1 91 ? -14.517 -4.164 13.219 1.00 93.00 91 ASN A N 1
ATOM 684 C CA . ASN A 1 91 ? -13.456 -4.459 12.265 1.00 93.00 91 ASN A CA 1
ATOM 685 C C . ASN A 1 91 ? -12.214 -5.002 12.990 1.00 93.00 91 ASN A C 1
ATOM 687 O O . ASN A 1 91 ? -11.419 -4.217 13.515 1.00 93.00 91 ASN A O 1
ATOM 691 N N . PRO A 1 92 ? -12.018 -6.331 13.021 1.00 94.31 92 PRO A N 1
ATOM 692 C CA . PRO A 1 92 ? -10.902 -6.928 13.742 1.00 94.31 92 PRO A CA 1
ATOM 693 C C . PRO A 1 92 ? -9.537 -6.628 13.115 1.00 94.31 92 PRO A C 1
ATOM 695 O O . PRO A 1 92 ? -8.536 -6.777 13.804 1.00 94.31 92 PRO A O 1
ATOM 698 N N . GLY A 1 93 ? -9.467 -6.217 11.843 1.00 95.56 93 GLY A N 1
ATOM 699 C CA . GLY A 1 93 ? -8.194 -5.956 11.165 1.00 95.56 93 GLY A CA 1
ATOM 700 C C . GLY A 1 93 ? -7.635 -4.549 11.374 1.00 95.56 93 GLY A C 1
ATOM 701 O O . GLY A 1 93 ? -6.528 -4.273 10.916 1.00 95.56 93 GLY A O 1
ATOM 702 N N . GLU A 1 94 ? -8.361 -3.651 12.044 1.00 96.19 94 GLU A N 1
ATOM 703 C CA . GLU A 1 94 ? -7.846 -2.317 12.361 1.00 96.19 94 GLU A CA 1
ATOM 704 C C . GLU A 1 94 ? -6.617 -2.394 13.264 1.00 96.19 94 GLU A C 1
ATOM 706 O O . GLU A 1 94 ? -6.613 -3.107 14.266 1.00 96.19 94 GLU A O 1
ATOM 711 N N . LEU A 1 95 ? -5.587 -1.595 12.970 1.00 96.62 95 LEU A N 1
ATOM 712 C CA . LEU A 1 95 ? -4.297 -1.675 13.668 1.00 96.62 95 LEU A CA 1
ATOM 713 C C . LEU A 1 95 ? -4.379 -1.388 15.178 1.00 96.62 95 LEU A C 1
ATOM 715 O O . LEU A 1 95 ? -3.529 -1.861 15.930 1.00 96.62 95 LEU A O 1
ATOM 719 N N . ARG A 1 96 ? -5.415 -0.669 15.639 1.00 94.19 96 ARG A N 1
ATOM 720 C CA . ARG A 1 96 ? -5.697 -0.445 17.073 1.00 94.19 96 ARG A CA 1
ATOM 721 C C . ARG A 1 96 ? -6.195 -1.694 17.812 1.00 94.19 96 ARG A C 1
ATOM 723 O O . ARG A 1 96 ? -6.101 -1.756 19.035 1.00 94.19 96 ARG A O 1
ATOM 730 N N . PHE A 1 97 ? -6.728 -2.674 17.085 1.00 96.19 97 PHE A N 1
ATOM 731 C CA . PHE A 1 97 ? -7.233 -3.935 17.633 1.00 96.19 97 PHE A CA 1
ATOM 732 C C . PHE A 1 97 ? -6.412 -5.146 17.192 1.00 96.19 97 PHE A C 1
ATOM 734 O O . PHE A 1 97 ? -6.467 -6.166 17.874 1.00 96.19 97 PHE A O 1
ATOM 741 N N . ALA A 1 98 ? -5.636 -5.014 16.112 1.00 96.19 98 ALA A N 1
ATOM 742 C CA . ALA A 1 98 ? -4.924 -6.095 15.445 1.00 96.19 98 ALA A CA 1
ATOM 743 C C . ALA A 1 98 ? -4.092 -6.965 16.397 1.00 96.19 98 ALA A C 1
ATOM 745 O O . ALA A 1 98 ? -4.140 -8.180 16.259 1.00 96.19 98 ALA A O 1
ATOM 746 N N . ASP A 1 99 ? -3.412 -6.405 17.407 1.00 96.06 99 ASP A N 1
ATOM 747 C CA . ASP A 1 99 ? -2.638 -7.213 18.375 1.00 96.06 99 ASP A CA 1
ATOM 748 C C . ASP A 1 99 ? -3.522 -8.187 19.164 1.00 96.06 99 ASP A C 1
ATOM 750 O O . ASP A 1 99 ? -3.121 -9.296 19.501 1.00 96.06 99 ASP A O 1
ATOM 754 N N . LYS A 1 100 ? -4.756 -7.768 19.461 1.00 95.25 100 LYS A N 1
ATOM 755 C CA . LYS A 1 100 ? -5.732 -8.536 20.241 1.00 95.25 100 LYS A CA 1
ATOM 756 C C . LYS A 1 100 ? -6.566 -9.472 19.370 1.00 95.25 100 LYS A C 1
ATOM 758 O O . LYS A 1 100 ? -7.324 -10.267 19.923 1.00 95.25 100 LYS A O 1
ATOM 763 N N . THR A 1 101 ? -6.469 -9.380 18.049 1.00 95.44 101 THR A N 1
ATOM 764 C CA . THR A 1 101 ? -7.273 -10.148 17.092 1.00 95.44 101 THR A CA 1
ATOM 765 C C . THR A 1 101 ? -6.355 -10.976 16.193 1.00 95.44 101 THR A C 1
ATOM 767 O O . THR A 1 101 ? -6.051 -12.119 16.517 1.00 95.44 101 THR A O 1
ATOM 770 N N . CYS A 1 102 ? -5.864 -10.400 15.099 1.00 94.94 102 CYS A N 1
ATOM 771 C CA . CYS A 1 102 ? -5.009 -11.054 14.115 1.00 94.94 102 CYS A CA 1
ATOM 772 C C . CYS A 1 102 ? -3.627 -11.413 14.678 1.00 94.94 102 CYS A C 1
ATOM 774 O O . CYS A 1 102 ? -3.040 -12.397 14.253 1.00 94.94 102 CYS A O 1
ATOM 776 N N . GLY A 1 103 ? -3.111 -10.634 15.627 1.00 95.62 103 GLY A N 1
ATOM 777 C CA . GLY A 1 103 ? -1.757 -10.721 16.175 1.00 95.62 103 GLY A CA 1
ATOM 778 C C . GLY A 1 103 ? -1.611 -11.654 17.373 1.00 95.62 103 GLY A C 1
ATOM 779 O O . GLY A 1 103 ? -0.555 -11.675 17.999 1.00 95.62 103 GLY A O 1
ATOM 780 N N . GLN A 1 104 ? -2.648 -12.425 17.712 1.00 94.00 104 GLN A N 1
ATOM 781 C CA . GLN A 1 104 ? -2.533 -13.456 18.742 1.00 94.00 104 GLN A CA 1
ATOM 782 C C . GLN A 1 104 ? -1.497 -14.515 18.331 1.00 94.00 104 GLN A C 1
ATOM 784 O O . GLN A 1 104 ? -1.297 -14.776 17.145 1.00 94.00 104 GLN A O 1
ATOM 789 N N . SER A 1 105 ? -0.863 -15.162 19.313 1.00 89.62 105 SER A N 1
ATOM 790 C CA . SER A 1 105 ? 0.240 -16.117 19.100 1.00 89.62 105 SER A CA 1
ATOM 791 C C . SER A 1 105 ? -0.096 -17.270 18.148 1.00 89.62 105 SER A C 1
ATOM 793 O O . SER A 1 105 ? 0.767 -17.713 17.400 1.00 89.62 105 SER A O 1
ATOM 795 N N . ALA A 1 106 ? -1.351 -17.723 18.133 1.00 87.50 106 ALA A N 1
ATOM 796 C CA . ALA A 1 106 ? -1.837 -18.790 17.255 1.00 87.50 106 ALA A CA 1
ATOM 797 C C . ALA A 1 106 ? -2.329 -18.294 15.876 1.00 87.50 106 ALA A C 1
ATOM 799 O O . ALA A 1 106 ? -3.000 -19.039 15.162 1.00 87.50 106 ALA A O 1
ATOM 800 N N . CYS A 1 107 ? -2.074 -17.032 15.521 1.00 92.94 107 CYS A N 1
ATOM 801 C CA . CYS A 1 107 ? -2.588 -16.394 14.308 1.00 92.94 107 CYS A CA 1
ATOM 802 C C . CYS A 1 107 ? -1.450 -15.778 13.473 1.00 92.94 107 CYS A C 1
ATOM 804 O O . CYS A 1 107 ? -0.640 -16.499 12.896 1.00 92.94 107 CYS A O 1
ATOM 806 N N . HIS A 1 108 ? -1.389 -14.448 13.391 1.00 95.19 108 HIS A N 1
ATOM 807 C CA . HIS A 1 108 ? -0.449 -13.678 12.573 1.00 95.19 108 HIS A CA 1
ATOM 808 C C . HIS A 1 108 ? 0.356 -12.669 13.420 1.00 95.19 108 HIS A C 1
ATOM 810 O O . HIS A 1 108 ? 0.332 -11.467 13.132 1.00 95.19 108 HIS A O 1
ATOM 816 N N . PRO A 1 109 ? 1.059 -13.114 14.485 1.00 94.25 109 PRO A N 1
ATOM 817 C CA . PRO A 1 109 ? 1.717 -12.214 15.438 1.00 94.25 109 PRO A CA 1
ATOM 818 C C . PRO A 1 109 ? 2.806 -11.357 14.781 1.00 94.25 109 PRO A C 1
ATOM 820 O O . PRO A 1 109 ? 2.904 -10.159 15.042 1.00 94.25 109 PRO A O 1
ATOM 823 N N . ASN A 1 110 ? 3.578 -11.944 13.863 1.00 95.44 110 ASN A N 1
ATOM 824 C CA . ASN A 1 110 ? 4.651 -11.235 13.171 1.00 95.44 110 ASN A CA 1
ATOM 825 C C . ASN A 1 110 ? 4.094 -10.218 12.174 1.00 95.44 110 ASN A C 1
ATOM 827 O O . ASN A 1 110 ? 4.522 -9.068 12.164 1.00 95.44 110 ASN A O 1
ATOM 831 N N . GLN A 1 111 ? 3.095 -10.613 11.379 1.00 96.31 111 GLN A N 1
ATOM 832 C CA . GLN A 1 111 ? 2.541 -9.761 10.329 1.00 96.31 111 GLN A CA 1
ATOM 833 C C . GLN A 1 111 ? 1.893 -8.498 10.900 1.00 96.31 111 GLN A C 1
ATOM 835 O O . GLN A 1 111 ? 1.975 -7.448 10.272 1.00 96.31 111 GLN A O 1
ATOM 840 N N . VAL A 1 112 ? 1.288 -8.552 12.092 1.00 96.56 112 VAL A N 1
ATOM 841 C CA . VAL A 1 112 ? 0.754 -7.339 12.735 1.00 96.56 112 VAL A CA 1
ATOM 842 C C . VAL A 1 112 ? 1.871 -6.342 13.046 1.00 96.56 112 VAL A C 1
ATOM 844 O O . VAL A 1 112 ? 1.736 -5.157 12.732 1.00 96.56 112 VAL A O 1
ATOM 847 N N . THR A 1 113 ? 2.986 -6.813 13.605 1.00 95.50 113 THR A N 1
ATOM 848 C CA . THR A 1 113 ? 4.162 -5.974 13.873 1.00 95.50 113 THR A CA 1
ATOM 849 C C . THR A 1 113 ? 4.764 -5.431 12.580 1.00 95.50 113 THR A C 1
ATOM 851 O O . THR A 1 113 ? 5.044 -4.237 12.491 1.00 95.50 113 THR A O 1
ATOM 854 N N . TRP A 1 114 ? 4.899 -6.274 11.554 1.00 96.19 114 TRP A N 1
ATOM 855 C CA . TRP A 1 114 ? 5.410 -5.870 10.244 1.00 96.19 114 TRP A CA 1
ATOM 856 C C . TRP A 1 114 ? 4.565 -4.748 9.644 1.00 96.19 114 TRP A C 1
ATOM 858 O O . TRP A 1 114 ? 5.092 -3.677 9.340 1.00 96.19 114 TRP A O 1
ATOM 868 N N . VAL A 1 115 ? 3.242 -4.939 9.584 1.00 97.06 115 VAL A N 1
ATOM 869 C CA . VAL A 1 115 ? 2.328 -3.963 8.980 1.00 97.06 115 VAL A CA 1
ATOM 870 C C . VAL A 1 115 ? 2.403 -2.630 9.705 1.00 97.06 115 VAL A C 1
ATOM 872 O O . VAL A 1 115 ? 2.438 -1.595 9.046 1.00 97.06 115 VAL A O 1
ATOM 875 N N . LYS A 1 116 ? 2.471 -2.619 11.039 1.00 96.19 116 LYS A N 1
ATOM 876 C CA . LYS A 1 116 ? 2.593 -1.372 11.810 1.00 96.19 116 LYS A CA 1
ATOM 877 C C . LYS A 1 116 ? 3.886 -0.605 11.529 1.00 96.19 116 LYS A C 1
ATOM 879 O O . LYS A 1 116 ? 3.865 0.622 11.615 1.00 96.19 116 LYS A O 1
ATOM 884 N N . ASN A 1 117 ? 4.960 -1.309 11.179 1.00 94.56 117 ASN A N 1
ATOM 885 C CA . ASN A 1 117 ? 6.256 -0.719 10.845 1.00 94.56 117 ASN A CA 1
ATOM 886 C C . ASN A 1 117 ? 6.386 -0.347 9.360 1.00 94.56 117 ASN A C 1
ATOM 888 O O . ASN A 1 117 ? 7.250 0.458 9.018 1.00 94.56 117 ASN A O 1
ATOM 892 N N . SER A 1 118 ? 5.513 -0.877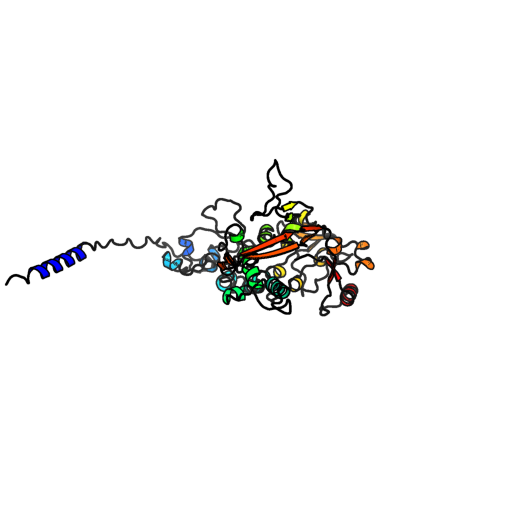 8.498 1.00 94.94 118 SER A N 1
ATOM 893 C CA . SER A 1 118 ? 5.518 -0.602 7.060 1.00 94.94 118 SER A CA 1
ATOM 894 C C . SER A 1 118 ? 5.346 0.884 6.723 1.00 94.94 118 SER A C 1
ATOM 896 O O . SER A 1 118 ? 4.699 1.658 7.444 1.00 94.94 118 SER A O 1
ATOM 898 N N . LEU A 1 119 ? 5.853 1.278 5.555 1.00 92.75 119 LEU A N 1
ATOM 899 C CA . LEU A 1 119 ? 5.674 2.628 5.017 1.00 92.75 119 LEU A CA 1
ATOM 900 C C . LEU A 1 119 ? 4.206 2.998 4.778 1.00 92.75 119 LEU A C 1
ATOM 902 O O . LEU A 1 119 ? 3.845 4.148 4.987 1.00 92.75 119 LEU A O 1
ATOM 906 N N . MET A 1 120 ? 3.331 2.046 4.434 1.00 94.12 120 MET A N 1
ATOM 907 C CA . MET A 1 120 ? 1.895 2.325 4.274 1.00 94.12 120 MET A CA 1
ATOM 908 C C . MET A 1 120 ? 1.179 2.594 5.605 1.00 94.12 120 MET A C 1
ATOM 910 O O . MET A 1 120 ? 0.170 3.301 5.642 1.00 94.12 120 MET A O 1
ATOM 914 N N . ALA A 1 121 ? 1.652 2.029 6.719 1.00 95.69 121 ALA A N 1
ATOM 915 C CA . ALA A 1 121 ? 1.101 2.355 8.032 1.00 95.69 121 ALA A CA 1
ATOM 916 C C . ALA A 1 121 ? 1.690 3.654 8.579 1.00 95.69 121 ALA A C 1
ATOM 918 O O . ALA A 1 121 ? 0.959 4.479 9.122 1.00 95.69 121 ALA A O 1
ATOM 919 N N . THR A 1 122 ? 2.999 3.844 8.447 1.00 94.38 122 THR A N 1
ATOM 920 C CA . THR A 1 122 ? 3.688 4.986 9.052 1.00 94.38 122 THR A CA 1
ATOM 921 C C . THR A 1 122 ? 3.572 6.258 8.219 1.00 94.38 122 THR A C 1
ATOM 923 O O . THR A 1 122 ? 3.532 7.339 8.801 1.00 94.38 122 THR A O 1
ATOM 926 N N . ASN A 1 123 ? 3.515 6.137 6.887 1.00 93.88 123 ASN A N 1
ATOM 927 C CA . ASN A 1 123 ? 3.684 7.213 5.905 1.00 93.88 123 ASN A CA 1
ATOM 928 C C . ASN A 1 123 ? 4.907 8.106 6.182 1.00 93.88 123 ASN A C 1
ATOM 930 O O . ASN A 1 123 ? 4.919 9.268 5.776 1.00 93.88 123 ASN A O 1
ATOM 934 N N . ARG A 1 124 ? 5.939 7.577 6.858 1.00 91.50 124 ARG A N 1
ATOM 935 C CA . ARG A 1 124 ? 7.062 8.396 7.331 1.00 91.50 124 ARG A CA 1
ATOM 936 C C . ARG A 1 124 ? 7.804 9.098 6.200 1.00 91.50 124 ARG A C 1
ATOM 938 O O . ARG A 1 124 ? 8.030 10.286 6.326 1.00 91.50 124 ARG A O 1
ATOM 945 N N . GLY A 1 125 ? 8.055 8.418 5.077 1.00 89.12 125 GLY A N 1
ATOM 946 C CA . GLY A 1 125 ? 8.723 9.026 3.920 1.00 89.12 125 GLY A CA 1
ATOM 947 C C . GLY A 1 125 ? 7.924 10.175 3.296 1.00 89.12 125 GLY A C 1
ATOM 948 O O . GLY A 1 125 ? 8.495 11.180 2.902 1.00 89.12 125 GLY A O 1
ATOM 949 N N . ILE A 1 126 ? 6.587 10.083 3.267 1.00 90.44 126 ILE A N 1
ATOM 950 C CA . ILE A 1 126 ? 5.743 11.196 2.797 1.00 90.44 126 ILE A CA 1
ATOM 951 C C . ILE A 1 126 ? 5.850 12.376 3.768 1.00 90.44 126 ILE A C 1
ATOM 953 O O . ILE A 1 126 ? 5.954 13.521 3.340 1.00 90.44 126 ILE A O 1
ATOM 957 N N . ILE A 1 127 ? 5.799 12.099 5.073 1.00 94.19 127 ILE A N 1
ATOM 958 C CA . ILE A 1 127 ? 5.829 13.130 6.112 1.00 94.19 127 ILE A CA 1
ATOM 959 C C . ILE A 1 127 ? 7.193 13.829 6.143 1.00 94.19 127 ILE A C 1
ATOM 961 O O . ILE A 1 127 ? 7.229 15.055 6.090 1.00 94.19 127 ILE A O 1
ATOM 965 N N . SER A 1 128 ? 8.296 13.079 6.198 1.00 92.69 128 SER A N 1
ATOM 966 C CA . SER A 1 128 ? 9.650 13.637 6.268 1.00 92.69 128 SER A CA 1
ATOM 967 C C . SER A 1 128 ? 9.990 14.438 5.015 1.00 92.69 128 SER A C 1
ATOM 969 O O . SER A 1 128 ? 10.432 15.578 5.125 1.00 92.69 128 SER A O 1
ATOM 971 N N . THR A 1 129 ? 9.688 13.914 3.822 1.00 90.88 129 THR A N 1
ATOM 972 C CA . THR A 1 129 ? 9.909 14.641 2.565 1.00 90.88 129 THR A CA 1
ATOM 973 C C . THR A 1 129 ? 9.104 15.930 2.492 1.00 90.88 129 THR A C 1
ATOM 975 O O . THR A 1 129 ? 9.643 16.965 2.106 1.00 90.88 129 THR A O 1
ATOM 978 N N . LEU A 1 130 ? 7.835 15.909 2.905 1.00 91.81 130 LEU A N 1
ATOM 979 C CA . LEU A 1 130 ? 7.019 17.118 2.914 1.00 91.81 130 LEU A CA 1
ATOM 980 C C . LEU A 1 130 ? 7.582 18.173 3.875 1.00 91.81 130 LEU A C 1
ATOM 982 O O . LEU A 1 130 ? 7.704 19.338 3.510 1.00 91.81 130 LEU A O 1
ATOM 986 N N . ARG A 1 131 ? 7.964 17.765 5.089 1.00 94.62 131 ARG A N 1
ATOM 987 C CA . ARG A 1 131 ? 8.564 18.671 6.075 1.00 94.62 131 ARG A CA 1
ATOM 988 C C . ARG A 1 131 ? 9.893 19.245 5.593 1.00 94.62 131 ARG A C 1
ATOM 990 O O . ARG A 1 131 ? 10.135 20.429 5.809 1.00 94.62 131 ARG A O 1
ATOM 997 N N . PHE A 1 132 ? 10.713 18.449 4.908 1.00 93.94 132 PHE A N 1
ATOM 998 C CA . PHE A 1 132 ? 11.980 18.903 4.337 1.00 93.94 132 PHE A CA 1
ATOM 999 C C . PHE A 1 132 ? 11.763 20.012 3.302 1.00 93.94 132 PHE A C 1
ATOM 1001 O O . PHE A 1 132 ? 12.349 21.084 3.417 1.00 93.94 132 PHE A O 1
ATOM 1008 N N . TYR A 1 133 ? 10.861 19.808 2.333 1.00 90.88 133 TYR A N 1
ATOM 1009 C CA . TYR A 1 133 ? 10.589 20.818 1.300 1.00 90.88 133 TYR A CA 1
ATOM 1010 C C . TYR A 1 133 ? 9.948 22.100 1.845 1.00 90.88 133 TYR A C 1
ATOM 1012 O O . TYR A 1 133 ? 10.067 23.155 1.228 1.00 90.88 133 TYR A O 1
ATOM 1020 N N . TRP A 1 134 ? 9.302 22.028 3.009 1.00 92.56 134 TRP A N 1
ATOM 1021 C CA . TRP A 1 134 ? 8.789 23.194 3.731 1.00 92.56 134 TRP A CA 1
ATOM 1022 C C . TRP A 1 134 ? 9.827 23.848 4.657 1.00 92.56 134 TRP A C 1
ATOM 1024 O O . TRP A 1 134 ? 9.502 24.816 5.341 1.00 92.56 134 TRP A O 1
ATOM 1034 N N . GLY A 1 135 ? 11.058 23.332 4.709 1.00 95.50 135 GLY A N 1
ATOM 1035 C CA . GLY A 1 135 ? 12.112 23.831 5.594 1.00 95.50 135 GLY A CA 1
ATOM 1036 C C . GLY A 1 135 ? 11.857 23.560 7.080 1.00 95.50 135 GLY A C 1
ATOM 1037 O O . GLY A 1 135 ? 12.473 24.189 7.935 1.00 95.50 135 GLY A O 1
ATOM 1038 N N . GLU A 1 136 ? 10.945 22.643 7.413 1.00 95.88 136 GLU A N 1
ATOM 1039 C CA . GLU A 1 136 ? 10.631 22.280 8.800 1.00 95.88 136 GLU A CA 1
ATOM 1040 C C . GLU A 1 136 ? 11.595 21.231 9.378 1.00 95.88 136 GLU A C 1
ATOM 1042 O O . GLU A 1 136 ? 11.565 20.968 10.583 1.00 95.88 136 GLU A O 1
ATOM 1047 N N . THR A 1 137 ? 12.418 20.604 8.536 1.00 93.81 137 THR A N 1
ATOM 1048 C CA . THR A 1 137 ? 13.474 19.665 8.934 1.00 93.81 137 THR A CA 1
ATOM 1049 C C . THR A 1 137 ? 14.650 19.716 7.959 1.00 93.81 137 THR A C 1
ATOM 1051 O O . THR A 1 137 ? 14.504 20.186 6.831 1.00 93.81 137 THR A O 1
ATOM 1054 N N . SER A 1 138 ? 15.816 19.242 8.397 1.00 91.56 138 SER A N 1
ATOM 1055 C CA . SER A 1 138 ? 17.071 19.273 7.639 1.00 91.56 138 SER A CA 1
ATOM 1056 C C . SER A 1 138 ? 17.329 18.028 6.788 1.00 91.56 138 SER A C 1
ATOM 1058 O O . SER A 1 138 ? 18.244 18.054 5.971 1.00 91.56 138 SER A O 1
ATOM 1060 N N . ASP A 1 139 ? 16.573 16.941 6.975 1.00 88.12 139 ASP A N 1
ATOM 1061 C CA . ASP A 1 139 ? 16.750 15.697 6.217 1.00 88.12 139 ASP A CA 1
ATOM 1062 C C . ASP A 1 139 ? 15.429 14.951 5.942 1.00 88.12 139 ASP A C 1
ATOM 1064 O O . ASP A 1 139 ? 14.357 15.313 6.424 1.00 88.12 139 ASP A O 1
ATOM 1068 N N . HIS A 1 140 ? 15.507 13.886 5.140 1.00 86.38 140 HIS A N 1
ATOM 1069 C CA . HIS A 1 140 ? 14.365 13.046 4.757 1.00 86.38 140 HIS A CA 1
ATOM 1070 C C . HIS A 1 140 ? 14.155 11.821 5.668 1.00 86.38 140 HIS A C 1
ATOM 1072 O O . HIS A 1 140 ? 13.313 10.967 5.377 1.00 86.38 140 HIS A O 1
ATOM 1078 N N . ASN A 1 141 ? 14.905 11.706 6.764 1.00 88.44 141 ASN A N 1
ATOM 1079 C CA . ASN A 1 141 ? 15.049 10.484 7.556 1.00 88.44 141 ASN A CA 1
ATOM 1080 C C . ASN A 1 141 ? 14.360 10.532 8.921 1.00 88.44 141 ASN A C 1
ATOM 1082 O O . ASN A 1 141 ? 14.449 9.559 9.676 1.00 88.44 141 ASN A O 1
ATOM 1086 N N . GLU A 1 142 ? 13.626 11.598 9.230 1.00 89.31 142 GLU A N 1
ATOM 1087 C CA . GLU A 1 142 ? 12.891 11.715 10.486 1.00 89.31 142 GLU A CA 1
ATOM 1088 C C . GLU A 1 142 ? 12.011 10.498 10.796 1.00 89.31 142 GLU A C 1
ATOM 1090 O O . GLU A 1 142 ? 11.453 9.828 9.918 1.00 89.31 142 GLU A O 1
ATOM 1095 N N . ASP A 1 143 ? 11.852 10.227 12.091 1.00 89.38 143 ASP A N 1
ATOM 1096 C CA . ASP A 1 143 ? 11.061 9.102 12.578 1.00 89.38 143 ASP A CA 1
ATOM 1097 C C . ASP A 1 143 ? 9.631 9.492 12.991 1.00 89.38 143 ASP A C 1
ATOM 1099 O O . ASP A 1 143 ? 9.027 8.894 13.885 1.00 89.38 143 ASP A O 1
ATOM 1103 N N . ILE A 1 144 ? 9.062 10.492 12.314 1.00 92.94 144 ILE A N 1
ATOM 1104 C CA . ILE A 1 144 ? 7.667 10.897 12.500 1.00 92.94 144 ILE A CA 1
ATOM 1105 C C . ILE A 1 144 ? 6.761 9.956 11.704 1.00 92.94 144 ILE A C 1
ATOM 1107 O O . ILE A 1 144 ? 6.955 9.717 10.515 1.00 92.94 144 ILE A O 1
ATOM 1111 N N . SER A 1 145 ? 5.734 9.424 12.364 1.00 95.00 145 SER A N 1
ATOM 1112 C CA . SER A 1 145 ? 4.741 8.549 11.740 1.00 95.00 145 SER A CA 1
ATOM 1113 C C . SER A 1 145 ? 3.328 9.061 11.972 1.00 95.00 145 SER A C 1
ATOM 1115 O O . SER A 1 145 ? 3.056 9.785 12.929 1.00 95.00 145 SER A O 1
ATOM 1117 N N . VAL A 1 146 ? 2.389 8.592 11.154 1.00 96.12 146 VAL A N 1
ATOM 1118 C CA . VAL A 1 146 ? 0.955 8.839 11.346 1.00 96.12 146 VAL A CA 1
ATOM 1119 C C . VAL A 1 146 ? 0.486 8.513 12.756 1.00 96.12 146 VAL A C 1
ATOM 1121 O O . VAL A 1 146 ? -0.333 9.242 13.309 1.00 96.12 146 VAL A O 1
ATOM 1124 N N . LYS A 1 147 ? 0.984 7.423 13.352 1.00 95.25 147 LYS A N 1
ATOM 1125 C CA . LYS A 1 147 ? 0.598 7.054 14.714 1.00 95.25 147 LYS A CA 1
ATOM 1126 C C . LYS A 1 147 ? 1.002 8.140 15.714 1.00 95.25 147 LYS A C 1
ATOM 1128 O O . LYS A 1 147 ? 0.185 8.508 16.549 1.00 95.25 147 LYS A O 1
ATOM 1133 N N . ILE A 1 148 ? 2.203 8.703 15.574 1.00 95.62 148 ILE A N 1
ATOM 1134 C CA . ILE A 1 148 ? 2.659 9.828 16.401 1.00 95.62 148 ILE A CA 1
ATOM 1135 C C . ILE A 1 148 ? 1.748 11.042 16.185 1.00 95.62 148 ILE A C 1
ATOM 1137 O O . ILE A 1 148 ? 1.268 11.612 17.164 1.00 95.62 148 ILE A O 1
ATOM 1141 N N . LEU A 1 149 ? 1.425 11.390 14.933 1.00 96.12 149 LEU A N 1
ATOM 1142 C CA . LEU A 1 149 ? 0.512 12.505 14.632 1.00 96.12 149 LEU A CA 1
ATOM 1143 C C . LEU A 1 149 ? -0.874 12.302 15.261 1.00 96.12 149 LEU A C 1
ATOM 1145 O O . LEU A 1 149 ? -1.461 13.242 15.797 1.00 96.12 149 LEU A O 1
ATOM 1149 N N . LYS A 1 150 ? -1.392 11.070 15.213 1.00 94.38 150 LYS A N 1
ATOM 1150 C CA . LYS A 1 150 ? -2.694 10.705 15.776 1.00 94.38 150 LYS A CA 1
ATOM 1151 C C . LYS A 1 150 ? -2.706 10.789 17.304 1.00 94.38 150 LYS A C 1
ATOM 1153 O O . LYS A 1 150 ? -3.691 11.260 17.865 1.00 94.38 150 LYS A O 1
ATOM 1158 N N . ASP A 1 151 ? -1.651 10.311 17.957 1.00 95.06 151 ASP A N 1
ATOM 1159 C CA . ASP A 1 151 ? -1.590 10.202 19.418 1.00 95.06 151 ASP A CA 1
ATOM 1160 C C . ASP A 1 151 ? -1.264 11.543 20.091 1.00 95.06 151 ASP A C 1
ATOM 1162 O O . ASP A 1 151 ? -1.779 11.835 21.165 1.00 95.06 151 ASP A O 1
ATOM 1166 N N . THR A 1 152 ? -0.416 12.358 19.459 1.00 96.25 152 THR A N 1
ATOM 1167 C CA . THR A 1 152 ? 0.081 13.622 20.035 1.00 96.25 152 THR A CA 1
ATOM 1168 C C . THR A 1 152 ? -0.678 14.854 19.553 1.00 96.25 152 THR A C 1
ATOM 1170 O O . THR A 1 152 ? -0.630 15.895 20.199 1.00 96.25 152 THR A O 1
ATOM 1173 N N . GLY A 1 153 ? -1.352 14.768 18.401 1.00 94.81 153 GLY A N 1
ATOM 1174 C CA . GLY A 1 153 ? -1.956 15.931 17.755 1.00 94.81 153 GLY A CA 1
ATOM 1175 C C . GLY A 1 153 ? -0.943 16.918 17.166 1.00 94.81 153 GLY A C 1
ATOM 1176 O O . GLY A 1 153 ? -1.340 18.026 16.817 1.00 94.81 153 GLY A O 1
ATOM 1177 N N . MET A 1 154 ? 0.333 16.527 17.041 1.00 95.00 154 MET A N 1
ATOM 1178 C CA . MET A 1 154 ? 1.394 17.337 16.435 1.00 95.00 154 MET A CA 1
ATOM 1179 C C . MET A 1 154 ? 0.950 17.925 15.088 1.00 95.00 154 MET A C 1
ATOM 1181 O O . MET A 1 154 ? 0.364 17.224 14.252 1.00 95.00 154 MET A O 1
ATOM 1185 N N . ASN A 1 155 ? 1.229 19.216 14.894 1.00 95.75 155 ASN A N 1
ATOM 1186 C CA . ASN A 1 155 ? 0.849 19.951 13.695 1.00 95.75 155 ASN A CA 1
ATOM 1187 C C . ASN A 1 155 ? 1.869 21.045 13.340 1.00 95.75 155 ASN A C 1
ATOM 1189 O O . ASN A 1 155 ? 2.579 21.550 14.206 1.00 95.75 155 ASN A O 1
ATOM 1193 N N . SER A 1 156 ? 1.903 21.398 12.060 1.00 96.12 156 SER A N 1
ATOM 1194 C CA . SER A 1 156 ? 2.721 22.434 11.411 1.00 96.12 156 SER A CA 1
ATOM 1195 C C . SER A 1 156 ? 2.076 22.760 10.054 1.00 96.12 156 SER A C 1
ATOM 1197 O O . SER A 1 156 ? 1.026 22.196 9.752 1.00 96.12 156 SER A O 1
ATOM 1199 N N . LEU A 1 157 ? 2.651 23.625 9.211 1.00 94.94 157 LEU A N 1
ATOM 1200 C CA . LEU A 1 157 ? 2.071 23.877 7.881 1.00 94.94 157 LEU A CA 1
ATOM 1201 C C . LEU A 1 157 ? 2.176 22.641 6.981 1.00 94.94 157 LEU A C 1
ATOM 1203 O O . LEU A 1 157 ? 1.186 22.254 6.357 1.00 94.94 157 LEU A O 1
ATOM 1207 N N . ALA A 1 158 ? 3.339 21.985 6.964 1.00 95.75 158 ALA A N 1
ATOM 1208 C CA . ALA A 1 158 ? 3.533 20.744 6.221 1.00 95.75 158 ALA A CA 1
ATOM 1209 C C . ALA A 1 158 ? 2.634 19.628 6.768 1.00 95.75 158 ALA A C 1
ATOM 1211 O O . ALA A 1 158 ? 1.951 18.927 6.018 1.00 95.75 158 ALA A O 1
ATOM 1212 N N . LEU A 1 159 ? 2.574 19.467 8.093 1.00 97.06 159 LEU A N 1
ATOM 1213 C CA . LEU A 1 159 ? 1.720 18.445 8.685 1.00 97.06 159 LEU A CA 1
ATOM 1214 C C . LEU A 1 159 ? 0.244 18.747 8.425 1.00 97.06 159 LEU A C 1
ATOM 1216 O O . LEU A 1 159 ? -0.466 17.842 8.012 1.00 97.06 159 LEU A O 1
ATOM 1220 N N . ASP A 1 160 ? -0.230 19.981 8.561 1.00 97.44 160 ASP A N 1
ATOM 1221 C CA . ASP A 1 160 ? -1.632 20.326 8.307 1.00 97.44 160 ASP A CA 1
ATOM 1222 C C . ASP A 1 160 ? -2.040 20.020 6.854 1.00 97.44 160 ASP A C 1
ATOM 1224 O O . ASP A 1 160 ? -3.069 19.376 6.615 1.00 97.44 160 ASP A O 1
ATOM 1228 N N . TYR A 1 161 ? -1.168 20.355 5.895 1.00 95.94 161 TYR A N 1
ATOM 1229 C CA . TYR A 1 161 ? -1.309 19.975 4.489 1.00 95.94 161 TYR A CA 1
ATOM 1230 C C . TYR A 1 161 ? -1.438 18.453 4.321 1.00 95.94 161 TYR A C 1
ATOM 1232 O O . TYR A 1 161 ? -2.412 17.954 3.746 1.00 95.94 161 TYR A O 1
ATOM 1240 N N . TYR A 1 162 ? -0.498 17.684 4.883 1.00 95.62 162 TYR A N 1
ATOM 1241 C CA . TYR A 1 162 ? -0.535 16.220 4.849 1.00 95.62 162 TYR A CA 1
ATOM 1242 C C . TYR A 1 162 ? -1.838 15.678 5.442 1.00 95.62 162 TYR A C 1
ATOM 1244 O O . TYR A 1 162 ? -2.517 14.838 4.845 1.00 95.62 162 TYR A O 1
ATOM 1252 N N . ARG A 1 163 ? -2.200 16.169 6.623 1.00 96.69 163 ARG A N 1
ATOM 1253 C CA . ARG A 1 163 ? -3.338 15.724 7.422 1.00 96.69 163 ARG A CA 1
ATOM 1254 C C . ARG A 1 163 ? -4.659 15.900 6.671 1.00 96.69 163 ARG A C 1
ATOM 1256 O O . ARG A 1 163 ? -5.517 15.019 6.746 1.00 96.69 163 ARG A O 1
ATOM 1263 N N . LYS A 1 164 ? -4.801 16.978 5.898 1.00 95.69 164 LYS A N 1
ATOM 1264 C CA . LYS A 1 164 ? -6.017 17.292 5.136 1.00 95.69 164 LYS A CA 1
ATOM 1265 C C . LYS A 1 164 ? -6.028 16.732 3.722 1.00 95.69 164 LYS A C 1
ATOM 1267 O O . LYS A 1 164 ? -7.082 16.297 3.265 1.00 95.69 164 LYS A O 1
ATOM 1272 N N . LEU A 1 165 ? -4.900 16.653 3.017 1.00 91.56 165 LEU A N 1
ATOM 1273 C CA . LEU A 1 165 ? -4.879 16.212 1.613 1.00 91.56 165 LEU A CA 1
ATOM 1274 C C . LEU A 1 165 ? -4.451 14.752 1.433 1.00 91.56 165 LEU A C 1
ATOM 1276 O O . LEU A 1 165 ? -5.062 14.040 0.627 1.00 91.56 165 LEU A O 1
ATOM 1280 N N . CYS A 1 166 ? -3.510 14.275 2.247 1.00 90.56 166 CYS A N 1
ATOM 1281 C CA . CYS A 1 166 ? -2.880 12.953 2.139 1.00 90.56 166 CYS A CA 1
ATOM 1282 C C . CYS A 1 166 ? -3.313 11.967 3.238 1.00 90.56 166 CYS A C 1
ATOM 1284 O O . CYS A 1 166 ? -3.174 10.753 3.065 1.00 90.56 166 CYS A O 1
ATOM 1286 N N . GLY A 1 167 ? -3.893 12.457 4.338 1.00 92.12 167 GLY A N 1
ATOM 1287 C CA . GLY A 1 167 ? -4.196 11.674 5.540 1.00 92.12 167 GLY A CA 1
ATOM 1288 C C . GLY A 1 167 ? -5.162 10.499 5.350 1.00 92.12 167 GLY A C 1
ATOM 1289 O O . GLY A 1 167 ? -5.289 9.664 6.228 1.00 92.12 167 GLY A O 1
ATOM 1290 N N . SER A 1 168 ? -5.807 10.359 4.189 1.00 91.06 168 SER A N 1
ATOM 1291 C CA . SER A 1 168 ? -6.629 9.180 3.876 1.00 91.06 168 SER A CA 1
ATOM 1292 C C . SER A 1 168 ? -5.843 7.950 3.394 1.00 91.06 168 SER A C 1
ATOM 1294 O O . SER A 1 168 ? -6.448 6.905 3.164 1.00 91.06 168 SER A O 1
ATOM 1296 N N . CYS A 1 169 ? -4.539 8.073 3.129 1.00 89.31 169 CYS A N 1
ATOM 1297 C CA . CYS A 1 169 ? -3.773 7.040 2.417 1.00 89.31 169 CYS A CA 1
ATOM 1298 C C . CYS A 1 169 ? -3.121 5.983 3.322 1.00 89.31 169 CYS A C 1
ATOM 1300 O O . CYS A 1 169 ? -2.642 4.979 2.806 1.00 89.31 169 CYS A O 1
ATOM 1302 N N . HIS A 1 170 ? -3.085 6.189 4.640 1.00 94.19 170 HIS A N 1
ATOM 1303 C CA . HIS A 1 170 ? -2.393 5.288 5.564 1.00 94.19 170 HIS A CA 1
ATOM 1304 C C . HIS A 1 170 ? -3.295 4.179 6.131 1.00 94.19 170 HIS A C 1
ATOM 1306 O O . HIS A 1 170 ? -4.522 4.284 6.167 1.00 94.19 170 HIS A O 1
ATOM 1312 N N . LEU A 1 171 ? -2.683 3.134 6.692 1.00 95.81 171 LEU A N 1
ATOM 1313 C CA . LEU A 1 171 ? -3.416 1.968 7.214 1.00 95.81 171 LEU A CA 1
ATOM 1314 C C . LEU A 1 171 ? -4.111 2.183 8.572 1.00 95.81 171 LEU A C 1
ATOM 1316 O O . LEU A 1 171 ? -5.041 1.444 8.898 1.00 95.81 171 LEU A O 1
ATOM 1320 N N . TRP A 1 172 ? -3.713 3.200 9.347 1.00 95.56 172 TRP A N 1
ATOM 1321 C CA . TRP A 1 172 ? -4.398 3.591 10.596 1.00 95.56 172 TRP A CA 1
ATOM 1322 C C . TRP A 1 172 ? -5.766 4.270 10.414 1.00 95.56 172 TRP A C 1
ATOM 1324 O O . TRP A 1 172 ? -6.428 4.517 11.419 1.00 95.56 172 TRP A O 1
ATOM 1334 N N . VAL A 1 173 ? -6.196 4.590 9.183 1.00 92.69 173 VAL A N 1
ATOM 1335 C CA . VAL A 1 173 ? -7.524 5.183 8.958 1.00 92.69 173 VAL A CA 1
ATOM 1336 C C . VAL A 1 173 ? -8.574 4.159 9.373 1.00 92.69 173 VAL A C 1
ATOM 1338 O O . VAL A 1 173 ? -8.508 2.994 8.972 1.00 92.69 173 VAL A O 1
ATOM 1341 N N . GLU A 1 174 ? -9.535 4.583 10.186 1.00 92.44 174 GLU A N 1
ATOM 1342 C CA . GLU A 1 174 ? -10.654 3.736 10.584 1.00 92.44 174 GLU A CA 1
ATOM 1343 C C . GLU A 1 174 ? -11.573 3.520 9.382 1.00 92.44 174 GLU A C 1
ATOM 1345 O O . GLU A 1 174 ? -11.939 4.449 8.659 1.00 92.44 174 GLU A O 1
ATOM 1350 N N . ARG A 1 175 ? -11.934 2.266 9.114 1.00 89.94 175 ARG A N 1
ATOM 1351 C CA . ARG A 1 175 ? -12.717 1.980 7.912 1.00 89.94 175 ARG A CA 1
ATOM 1352 C C . ARG A 1 175 ? -14.114 2.575 8.083 1.00 89.94 175 ARG A C 1
ATOM 1354 O O . ARG A 1 175 ? -14.734 2.384 9.123 1.00 89.94 175 ARG A O 1
ATOM 1361 N N . ARG A 1 176 ? -14.634 3.233 7.042 1.00 90.44 176 ARG A N 1
ATOM 1362 C CA . ARG A 1 176 ? -15.911 3.981 7.040 1.00 90.44 176 ARG A CA 1
ATOM 1363 C C . ARG A 1 176 ? -15.937 5.265 7.878 1.00 90.44 176 ARG A C 1
ATOM 1365 O O . ARG A 1 176 ? -17.009 5.848 8.000 1.00 90.44 176 ARG A O 1
ATOM 1372 N N . SER A 1 177 ? -14.810 5.733 8.419 1.00 92.25 177 SER A N 1
ATOM 1373 C CA . SER A 1 177 ? -14.787 6.993 9.179 1.00 92.25 177 SER A CA 1
ATOM 1374 C C . SER A 1 177 ? -14.696 8.249 8.304 1.00 92.25 177 SER A C 1
ATOM 1376 O O . SER A 1 177 ? -14.951 9.347 8.786 1.00 92.25 177 SER A O 1
ATOM 1378 N N . LEU A 1 178 ? -14.316 8.103 7.032 1.00 93.00 178 LEU A N 1
ATOM 1379 C CA . LEU A 1 178 ? -14.206 9.195 6.062 1.00 93.00 178 LEU A CA 1
ATOM 1380 C C . LEU A 1 178 ? -15.389 9.183 5.075 1.00 93.00 178 LEU A C 1
ATOM 1382 O O . LEU A 1 178 ? -15.944 8.113 4.815 1.00 93.00 178 LEU A O 1
ATOM 1386 N N . PRO A 1 179 ? -15.770 10.336 4.495 1.00 91.25 179 PRO A N 1
ATOM 1387 C CA . PRO A 1 179 ? -16.914 10.435 3.589 1.00 91.25 179 PRO A CA 1
ATOM 1388 C C . PRO A 1 179 ? -16.644 9.847 2.193 1.00 91.25 179 PRO A C 1
ATOM 1390 O O . PRO A 1 179 ? -15.499 9.672 1.770 1.00 91.25 179 PRO A O 1
ATOM 1393 N N . SER A 1 180 ? -17.723 9.614 1.436 1.00 88.50 180 SER A N 1
ATOM 1394 C CA . SER A 1 180 ? -17.684 9.216 0.018 1.00 88.50 180 SER A CA 1
ATOM 1395 C C . SER A 1 180 ? -16.800 7.976 -0.235 1.00 88.50 180 SER A C 1
ATOM 1397 O O . SER A 1 180 ? -16.788 7.033 0.559 1.00 88.50 180 SER A O 1
ATOM 1399 N N . PHE A 1 181 ? -16.056 7.937 -1.343 1.00 86.44 181 PHE A N 1
ATOM 1400 C CA . PHE A 1 181 ? -15.175 6.827 -1.707 1.00 86.44 181 PHE A CA 1
ATOM 1401 C C . PHE A 1 181 ? -14.049 6.579 -0.683 1.00 86.44 181 PHE A C 1
ATOM 1403 O O . PHE A 1 181 ? -13.532 5.461 -0.603 1.00 86.44 181 PHE A O 1
ATOM 1410 N N . LEU A 1 182 ? -13.690 7.578 0.137 1.00 89.81 182 LEU A N 1
ATOM 1411 C CA . LEU A 1 182 ? -12.679 7.431 1.189 1.00 89.81 182 LEU A CA 1
ATOM 1412 C C . LEU A 1 182 ? -13.143 6.498 2.314 1.00 89.81 182 LEU A C 1
ATOM 1414 O O . LEU A 1 182 ? -12.299 5.903 2.980 1.00 89.81 182 LEU A O 1
ATOM 1418 N N . ALA A 1 183 ? -14.455 6.283 2.473 1.00 89.88 183 ALA A N 1
ATOM 1419 C CA . ALA A 1 183 ? -15.019 5.317 3.419 1.00 89.88 183 ALA A CA 1
ATOM 1420 C C . ALA A 1 183 ? -14.487 3.884 3.210 1.00 89.88 183 ALA A C 1
ATOM 1422 O O . ALA A 1 183 ? -14.517 3.061 4.129 1.00 89.88 183 ALA A O 1
ATOM 1423 N N . TYR A 1 184 ? -14.008 3.575 2.000 1.00 87.38 184 TYR A N 1
ATOM 1424 C CA . TYR A 1 184 ? -13.457 2.272 1.629 1.00 87.38 184 TYR A CA 1
ATOM 1425 C C . TYR A 1 184 ? -11.934 2.170 1.803 1.00 87.38 184 TYR A C 1
ATOM 1427 O O . TYR A 1 184 ? -11.372 1.113 1.506 1.00 87.38 184 TYR A O 1
ATOM 1435 N N . LYS A 1 185 ? -11.262 3.225 2.279 1.00 90.38 185 LYS A N 1
ATOM 1436 C CA . LYS A 1 185 ? -9.834 3.204 2.626 1.00 90.38 185 LYS A CA 1
ATOM 1437 C C . LYS A 1 185 ? -9.626 2.783 4.081 1.00 90.38 185 LYS A C 1
ATOM 1439 O O . LYS A 1 185 ? -10.564 2.753 4.879 1.00 90.38 185 LYS A O 1
ATOM 1444 N N . GLY A 1 186 ? -8.384 2.438 4.411 1.00 91.81 186 GLY A N 1
ATOM 1445 C CA . GLY A 1 186 ? -7.997 2.070 5.768 1.00 91.81 186 GLY A CA 1
ATOM 1446 C C . GLY A 1 186 ? -8.605 0.757 6.263 1.00 91.81 186 GLY A C 1
ATOM 1447 O O . GLY A 1 186 ? -9.130 -0.059 5.497 1.00 91.81 186 GLY A O 1
ATOM 1448 N N . GLY A 1 187 ? -8.528 0.563 7.577 1.00 93.75 187 GLY A N 1
ATOM 1449 C CA . GLY A 1 187 ? -8.944 -0.658 8.258 1.00 93.75 187 GLY A CA 1
ATOM 1450 C C . GLY A 1 187 ? -7.801 -1.628 8.566 1.00 93.75 187 GLY A C 1
ATOM 1451 O O . GLY A 1 187 ? -8.065 -2.818 8.747 1.00 93.75 187 GLY A O 1
ATOM 1452 N N . GLY A 1 188 ? -6.547 -1.162 8.591 1.00 95.81 188 GLY A N 1
ATOM 1453 C CA . GLY A 1 188 ? -5.371 -2.004 8.824 1.00 95.81 188 GLY A CA 1
ATOM 1454 C C . GLY A 1 188 ? -5.285 -3.165 7.835 1.00 95.81 188 GLY A C 1
ATOM 1455 O O . GLY A 1 188 ? -5.248 -2.952 6.627 1.00 95.81 188 GLY A O 1
ATOM 1456 N N . CYS A 1 189 ? -5.322 -4.401 8.332 1.00 95.56 189 CYS A N 1
ATOM 1457 C CA . CYS A 1 189 ? -5.297 -5.610 7.504 1.00 95.56 189 CYS A CA 1
ATOM 1458 C C . CYS A 1 189 ? -6.470 -5.655 6.505 1.00 95.56 189 CYS A C 1
ATOM 1460 O O . CYS A 1 189 ? -6.316 -6.102 5.369 1.00 95.56 189 CYS A O 1
ATOM 1462 N N . THR A 1 190 ? -7.646 -5.147 6.891 1.00 93.88 190 THR A N 1
ATOM 1463 C CA . THR A 1 190 ? -8.824 -5.131 6.002 1.00 93.88 190 THR A CA 1
ATOM 1464 C C . THR A 1 190 ? -8.745 -4.092 4.889 1.00 93.88 190 THR A C 1
ATOM 1466 O O . THR A 1 190 ? -9.574 -4.138 3.987 1.00 93.88 190 THR A O 1
ATOM 1469 N N . ALA A 1 191 ? -7.750 -3.197 4.894 1.00 93.69 191 ALA A N 1
ATOM 1470 C CA . ALA A 1 191 ? -7.528 -2.292 3.768 1.00 93.69 191 ALA A CA 1
ATOM 1471 C C . ALA A 1 191 ? -7.238 -3.071 2.475 1.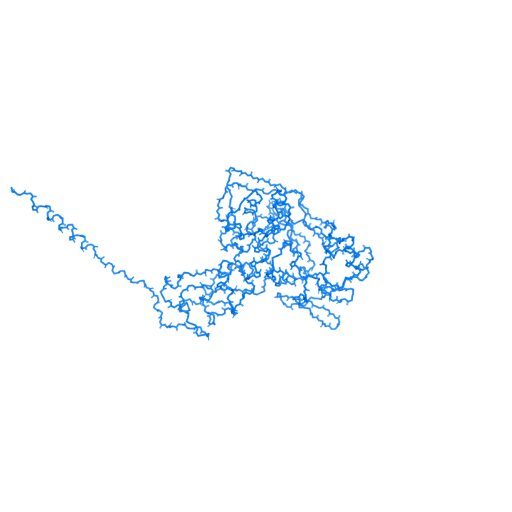00 93.69 191 ALA A C 1
ATOM 1473 O O . ALA A 1 191 ? -7.730 -2.705 1.411 1.00 93.69 191 ALA A O 1
ATOM 1474 N N . CYS A 1 192 ? -6.499 -4.180 2.592 1.00 93.44 192 CYS A N 1
ATOM 1475 C CA . CYS A 1 192 ? -6.147 -5.042 1.467 1.00 93.44 192 CYS A CA 1
ATOM 1476 C C . CYS A 1 192 ? -6.972 -6.329 1.458 1.00 93.44 192 CYS A C 1
ATOM 1478 O O . CYS A 1 192 ? -7.447 -6.742 0.406 1.00 93.44 192 CYS A O 1
ATOM 1480 N N . HIS A 1 193 ? -7.175 -6.955 2.619 1.00 93.44 193 HIS A N 1
ATOM 1481 C CA . HIS A 1 193 ? -7.777 -8.287 2.700 1.00 93.44 193 HIS A CA 1
ATOM 1482 C C . HIS A 1 193 ? -9.312 -8.304 2.625 1.00 93.44 193 HIS A C 1
ATOM 1484 O O . HIS A 1 193 ? -9.909 -9.375 2.701 1.00 93.44 193 HIS A O 1
ATOM 1490 N N . LEU A 1 194 ? -9.961 -7.148 2.463 1.00 88.94 194 LEU A N 1
ATOM 1491 C CA . LEU A 1 194 ? -11.405 -7.046 2.266 1.00 88.94 194 LEU A CA 1
ATOM 1492 C C . LEU A 1 194 ? -11.708 -6.495 0.870 1.00 88.94 194 LEU A C 1
ATOM 1494 O O . LEU A 1 194 ? -11.258 -5.409 0.512 1.00 88.94 194 LEU A O 1
ATOM 1498 N N . VAL A 1 195 ? -12.503 -7.218 0.083 1.00 78.19 195 VAL A N 1
ATOM 1499 C CA . VAL A 1 195 ? -12.944 -6.745 -1.240 1.00 78.19 195 VAL A CA 1
ATOM 1500 C C . VAL A 1 195 ? -14.203 -5.900 -1.088 1.00 78.19 195 VAL A C 1
ATOM 1502 O O . VAL A 1 195 ? -15.074 -6.200 -0.269 1.00 78.19 195 VAL A O 1
ATOM 1505 N N . LYS A 1 196 ? -14.309 -4.831 -1.881 1.00 66.00 196 LYS A N 1
ATOM 1506 C CA . LYS A 1 196 ? -15.541 -4.045 -2.000 1.00 66.00 196 LYS A CA 1
ATOM 1507 C C . LYS A 1 196 ? -16.673 -4.957 -2.484 1.00 66.00 196 LYS A C 1
ATOM 1509 O O . LYS A 1 196 ? -16.534 -5.609 -3.516 1.00 66.00 196 LYS A O 1
ATOM 1514 N N . ASP A 1 197 ? -17.797 -4.974 -1.770 1.00 59.47 197 ASP A N 1
ATOM 1515 C CA . ASP A 1 197 ? -19.016 -5.622 -2.259 1.00 59.47 197 ASP A CA 1
ATOM 1516 C C . ASP A 1 197 ? -19.433 -4.910 -3.555 1.00 59.47 197 ASP A C 1
ATOM 1518 O O . ASP A 1 197 ? -19.844 -3.746 -3.534 1.00 59.47 197 ASP A O 1
ATOM 1522 N N . ARG A 1 198 ? -19.254 -5.566 -4.709 1.00 48.91 198 ARG A N 1
ATOM 1523 C CA . ARG A 1 198 ? -19.593 -5.025 -6.038 1.00 48.91 198 ARG A CA 1
ATOM 1524 C C . ARG A 1 198 ? -21.109 -5.073 -6.261 1.00 48.91 198 ARG A C 1
ATOM 1526 O O . ARG A 1 198 ? -21.586 -5.776 -7.143 1.00 48.91 198 ARG A O 1
ATOM 1533 N N . GLY A 1 199 ? -21.873 -4.392 -5.407 1.00 41.84 199 GLY A N 1
ATOM 1534 C CA . GLY A 1 199 ? -23.324 -4.244 -5.554 1.00 41.84 199 GLY A CA 1
ATOM 1535 C C . GLY A 1 199 ? -24.134 -5.540 -5.447 1.00 41.84 199 GLY A C 1
ATOM 1536 O O . GLY A 1 199 ? -25.332 -5.526 -5.724 1.00 41.84 199 GLY A O 1
ATOM 1537 N N . GLN A 1 200 ? -23.537 -6.661 -5.026 1.00 40.66 200 GLN A N 1
ATOM 1538 C CA . GLN A 1 200 ? -24.329 -7.827 -4.652 1.00 40.66 200 GLN A CA 1
ATOM 1539 C C . GLN A 1 200 ? -25.135 -7.440 -3.414 1.00 40.66 200 GLN A C 1
ATOM 1541 O O . GLN A 1 200 ? -24.555 -7.051 -2.401 1.00 40.66 200 GLN A O 1
ATOM 1546 N N . LYS A 1 201 ? -26.474 -7.520 -3.494 1.00 40.91 201 LYS A N 1
ATOM 1547 C CA . LYS A 1 201 ? -27.327 -7.475 -2.300 1.00 40.91 201 LYS A CA 1
ATOM 1548 C C . LYS A 1 201 ? -26.697 -8.429 -1.298 1.00 40.91 201 LYS A C 1
ATOM 1550 O O . LYS A 1 201 ? -26.588 -9.621 -1.597 1.00 40.91 201 LYS A O 1
ATOM 1555 N N . ALA A 1 202 ? -26.250 -7.900 -0.161 1.00 45.84 202 ALA A N 1
ATOM 1556 C CA . ALA A 1 202 ? -25.765 -8.715 0.931 1.00 45.84 202 ALA A CA 1
ATOM 1557 C C . ALA A 1 202 ? -26.891 -9.694 1.259 1.00 45.84 202 ALA A C 1
ATOM 1559 O O . ALA A 1 202 ? -27.878 -9.318 1.887 1.00 45.84 202 ALA A O 1
ATOM 1560 N N . LYS A 1 203 ? -26.793 -10.940 0.779 1.00 47.09 203 LYS A N 1
ATOM 1561 C CA . LYS A 1 203 ? -27.602 -12.014 1.344 1.00 47.09 203 LYS A CA 1
ATOM 1562 C C . LYS A 1 203 ? -27.296 -11.945 2.832 1.00 47.09 203 LYS A C 1
ATOM 1564 O O . LYS A 1 203 ? -26.126 -12.040 3.202 1.00 47.09 203 LYS A O 1
ATOM 1569 N N . GLU A 1 204 ? -28.315 -11.711 3.654 1.00 50.03 204 GLU A N 1
ATOM 1570 C CA . GLU A 1 204 ? -28.200 -11.403 5.090 1.00 50.03 204 GLU A CA 1
ATOM 1571 C C . GLU A 1 204 ? -27.361 -12.438 5.873 1.00 50.03 204 GLU A C 1
ATOM 1573 O O . GLU A 1 204 ? -26.884 -12.177 6.978 1.00 50.03 204 GLU A O 1
ATOM 1578 N N . GLU A 1 205 ? -27.109 -13.595 5.263 1.00 54.12 205 GLU A N 1
ATOM 1579 C CA . GLU A 1 205 ? -26.337 -14.725 5.762 1.00 54.12 205 GLU A CA 1
ATOM 1580 C C . GLU A 1 205 ? -24.819 -14.669 5.493 1.00 54.12 205 GLU A C 1
ATOM 1582 O O . GLU A 1 205 ? -24.073 -15.444 6.100 1.00 54.12 205 GLU A O 1
ATOM 1587 N N . ARG A 1 206 ? -24.311 -13.792 4.612 1.00 68.50 206 ARG A N 1
ATOM 1588 C CA . ARG A 1 206 ? -22.889 -13.818 4.221 1.00 68.50 206 ARG A CA 1
ATOM 1589 C C . ARG A 1 206 ? -22.043 -12.890 5.095 1.00 68.50 206 ARG A C 1
ATOM 1591 O O . ARG A 1 206 ? -22.270 -11.684 5.165 1.00 68.50 206 ARG A O 1
ATOM 1598 N N . HIS A 1 207 ? -21.054 -13.463 5.778 1.00 85.50 207 HIS A N 1
ATOM 1599 C CA . HIS A 1 207 ? -20.007 -12.693 6.445 1.00 85.50 207 HIS A CA 1
ATOM 1600 C C . HIS A 1 207 ? -19.004 -12.193 5.392 1.00 85.50 207 HIS A C 1
ATOM 1602 O O . HIS A 1 207 ? -18.689 -12.956 4.471 1.00 85.50 207 HIS A O 1
ATOM 1608 N N . PRO A 1 208 ? -18.459 -10.968 5.506 1.00 83.81 208 PRO A N 1
ATOM 1609 C CA . PRO A 1 208 ? -17.385 -10.536 4.619 1.00 83.81 208 PRO A CA 1
ATOM 1610 C C . PRO A 1 208 ? -16.167 -11.461 4.759 1.00 83.81 208 PRO A C 1
ATOM 1612 O O . PRO A 1 208 ? -15.737 -11.758 5.874 1.00 83.81 208 PRO A O 1
ATOM 1615 N N . GLY A 1 209 ? -15.648 -11.965 3.641 1.00 81.25 209 GLY A N 1
ATOM 1616 C CA . GLY A 1 209 ? -14.494 -12.867 3.636 1.00 81.25 209 GLY A CA 1
ATOM 1617 C C . GLY A 1 209 ? -13.173 -12.104 3.687 1.00 81.25 209 GLY A C 1
ATOM 1618 O O . GLY A 1 209 ? -13.061 -11.036 3.082 1.00 81.25 209 GLY A O 1
ATOM 1619 N N . ILE A 1 210 ? -12.176 -12.673 4.368 1.00 88.38 210 ILE A N 1
ATOM 1620 C CA . ILE A 1 210 ? -10.796 -12.182 4.348 1.00 88.38 210 ILE A CA 1
ATOM 1621 C C . ILE A 1 210 ? -10.060 -12.937 3.238 1.00 88.38 210 ILE A C 1
ATOM 1623 O O . ILE A 1 210 ? -9.919 -14.158 3.281 1.00 88.38 210 ILE A O 1
ATOM 1627 N N . ILE A 1 211 ? -9.629 -12.220 2.205 1.00 89.88 211 ILE A N 1
ATOM 1628 C CA . ILE A 1 211 ? -9.014 -12.816 1.013 1.00 89.88 211 ILE A CA 1
ATOM 1629 C C . ILE A 1 211 ? -7.491 -12.847 1.121 1.00 89.88 211 ILE A C 1
ATOM 1631 O O . ILE A 1 211 ? -6.885 -11.886 1.572 1.00 89.88 211 ILE A O 1
ATOM 1635 N N . LYS A 1 212 ? -6.844 -13.922 0.660 1.00 89.88 212 LYS A N 1
ATOM 1636 C CA . LYS A 1 212 ? -5.370 -14.003 0.582 1.00 89.88 212 LYS A CA 1
ATOM 1637 C C . LYS A 1 212 ? -4.810 -13.450 -0.734 1.00 89.88 212 LYS A C 1
ATOM 1639 O O . LYS A 1 212 ? -3.687 -12.962 -0.766 1.00 89.88 212 LYS A O 1
ATOM 1644 N N . VAL A 1 213 ? -5.583 -13.548 -1.812 1.00 91.81 213 VAL A N 1
ATOM 1645 C CA . VAL A 1 213 ? -5.185 -13.136 -3.163 1.00 91.81 213 VAL A CA 1
ATOM 1646 C C . VAL A 1 213 ? -5.831 -11.785 -3.451 1.00 91.81 213 VAL A C 1
ATOM 1648 O O . VAL A 1 213 ? -7.049 -11.706 -3.599 1.00 91.81 213 VAL A O 1
ATOM 1651 N N . ILE A 1 214 ? -5.024 -10.722 -3.426 1.00 93.19 214 ILE A N 1
ATOM 1652 C CA . ILE A 1 214 ? -5.508 -9.335 -3.404 1.00 93.19 214 ILE A CA 1
ATOM 1653 C C . ILE A 1 214 ? -5.741 -8.824 -4.826 1.00 93.19 214 ILE A C 1
ATOM 1655 O O . ILE A 1 214 ? -4.783 -8.786 -5.595 1.00 93.19 214 ILE A O 1
ATOM 1659 N N . PRO A 1 215 ? -6.962 -8.399 -5.196 1.00 92.00 215 PRO A N 1
ATOM 1660 C CA . PRO A 1 215 ? -7.205 -7.803 -6.501 1.00 92.00 215 PRO A CA 1
ATOM 1661 C C . PRO A 1 215 ? -6.529 -6.433 -6.600 1.00 92.00 215 PRO A C 1
ATOM 1663 O O . PRO A 1 215 ? -6.473 -5.682 -5.626 1.00 92.00 215 PRO A O 1
ATOM 1666 N N . MET A 1 216 ? -6.078 -6.081 -7.802 1.00 91.75 216 MET A N 1
ATOM 1667 C CA . MET A 1 216 ? -5.381 -4.818 -8.074 1.00 91.75 216 MET A CA 1
ATOM 1668 C C . MET A 1 216 ? -6.190 -3.580 -7.663 1.00 91.75 216 MET A C 1
ATOM 1670 O O . MET A 1 216 ? -5.616 -2.618 -7.158 1.00 91.75 216 MET A O 1
ATOM 1674 N N . ASP A 1 217 ? -7.522 -3.627 -7.794 1.00 89.31 217 ASP A N 1
ATOM 1675 C CA . ASP A 1 217 ? -8.426 -2.548 -7.375 1.00 89.31 217 ASP A CA 1
ATOM 1676 C C . ASP A 1 217 ? -8.164 -2.098 -5.929 1.00 89.31 217 ASP A C 1
ATOM 1678 O O . ASP A 1 217 ? -8.219 -0.903 -5.642 1.00 89.31 217 ASP A O 1
ATOM 1682 N N . ASN A 1 218 ? -7.825 -3.023 -5.022 1.00 90.88 218 ASN A N 1
ATOM 1683 C CA . ASN A 1 218 ? -7.545 -2.697 -3.623 1.00 90.88 218 ASN A CA 1
ATOM 1684 C C . ASN A 1 218 ? -6.251 -1.882 -3.466 1.00 90.88 218 ASN A C 1
ATOM 1686 O O . ASN A 1 218 ? -6.190 -0.997 -2.615 1.00 90.88 218 ASN A O 1
ATOM 1690 N N . CYS A 1 219 ? -5.242 -2.127 -4.306 1.00 92.25 219 CYS A N 1
ATOM 1691 C CA . CYS A 1 219 ? -4.020 -1.321 -4.364 1.00 92.25 219 CYS A CA 1
ATOM 1692 C C . CYS A 1 219 ? -4.333 0.072 -4.932 1.00 92.25 219 CYS A C 1
ATOM 1694 O O . CYS A 1 219 ? -3.934 1.105 -4.384 1.00 92.25 219 CYS A O 1
ATOM 1696 N N . VAL A 1 220 ? -5.115 0.104 -6.012 1.00 91.19 220 VAL A N 1
ATOM 1697 C CA . VAL A 1 220 ? -5.460 1.327 -6.740 1.00 91.19 220 VAL A CA 1
ATOM 1698 C C . VAL A 1 220 ? -6.366 2.236 -5.912 1.00 91.19 220 VAL A C 1
ATOM 1700 O O . VAL A 1 220 ? -6.344 3.433 -6.137 1.00 91.19 220 VAL A O 1
ATOM 1703 N N . LEU A 1 221 ? -7.083 1.764 -4.883 1.00 87.94 221 LEU A N 1
ATOM 1704 C CA . LEU A 1 221 ? -7.816 2.654 -3.961 1.00 87.94 221 LEU A CA 1
ATOM 1705 C C . LEU A 1 221 ? -6.932 3.774 -3.380 1.00 87.94 221 LEU A C 1
ATOM 1707 O O . LEU A 1 221 ? -7.405 4.902 -3.207 1.00 87.94 221 LEU A O 1
ATOM 1711 N N . CYS A 1 222 ? -5.660 3.483 -3.101 1.00 89.31 222 CYS A N 1
ATOM 1712 C CA . CYS A 1 222 ? -4.698 4.459 -2.583 1.00 89.31 222 CYS A CA 1
ATOM 1713 C C . CYS A 1 222 ? -3.684 4.910 -3.642 1.00 89.31 222 CYS A C 1
ATOM 1715 O O . CYS A 1 222 ? -3.354 6.095 -3.699 1.00 89.31 222 CYS A O 1
ATOM 1717 N N . HIS A 1 223 ? -3.233 4.011 -4.517 1.00 90.38 223 HIS A N 1
ATOM 1718 C CA . HIS A 1 223 ? -2.230 4.300 -5.545 1.00 90.38 223 HIS A CA 1
ATOM 1719 C C . HIS A 1 223 ? -2.847 4.887 -6.832 1.00 90.38 223 HIS A C 1
ATOM 1721 O O . HIS A 1 223 ? -2.532 4.434 -7.926 1.00 90.38 223 HIS A O 1
ATOM 1727 N N . ASN A 1 224 ? -3.732 5.889 -6.713 1.00 86.06 224 ASN A N 1
ATOM 1728 C CA . ASN A 1 224 ? -4.490 6.460 -7.846 1.00 86.06 224 ASN A CA 1
ATOM 1729 C C . ASN A 1 224 ? -4.409 7.984 -8.029 1.00 86.06 224 ASN A C 1
ATOM 1731 O O . ASN A 1 224 ? -5.286 8.585 -8.650 1.00 86.06 224 ASN A O 1
ATOM 1735 N N . ARG A 1 225 ? -3.435 8.653 -7.422 1.00 77.56 225 ARG A N 1
ATOM 1736 C CA . ARG A 1 225 ? -3.345 10.118 -7.470 1.00 77.56 225 ARG A CA 1
ATOM 1737 C C . ARG A 1 225 ? -1.926 10.553 -7.765 1.00 77.56 225 ARG A C 1
ATOM 1739 O O . ARG A 1 225 ? -1.009 9.925 -7.236 1.00 77.56 225 ARG A O 1
ATOM 1746 N N . SER A 1 226 ? -1.772 11.647 -8.507 1.00 68.50 226 SER A N 1
ATOM 1747 C CA . SER A 1 226 ? -0.467 12.194 -8.907 1.00 68.50 226 SER A CA 1
ATOM 1748 C C . SER A 1 226 ? 0.266 11.245 -9.864 1.00 68.50 226 SER A C 1
ATOM 1750 O O . SER A 1 226 ? -0.381 10.502 -10.598 1.00 68.50 226 SER A O 1
ATOM 1752 N N . GLY A 1 227 ? 1.602 11.238 -9.862 1.00 64.75 227 GLY A N 1
ATOM 1753 C CA . GLY A 1 227 ? 2.405 10.316 -10.668 1.00 64.75 227 GLY A CA 1
ATOM 1754 C C . GLY A 1 227 ? 2.419 8.860 -10.181 1.00 64.75 227 GLY A C 1
ATOM 1755 O O . GLY A 1 227 ? 3.262 8.074 -10.603 1.00 64.75 227 GLY A O 1
ATOM 1756 N N . ARG A 1 228 ? 1.516 8.471 -9.267 1.00 72.38 228 ARG A N 1
ATOM 1757 C CA . ARG A 1 228 ? 1.528 7.134 -8.657 1.00 72.38 228 ARG A CA 1
ATOM 1758 C C . ARG A 1 228 ? 1.250 6.047 -9.697 1.00 72.38 228 ARG A C 1
ATOM 1760 O O . ARG A 1 228 ? 0.251 6.089 -10.414 1.00 72.38 228 ARG A O 1
ATOM 1767 N N . ILE A 1 229 ? 2.091 5.014 -9.654 1.00 80.44 229 ILE A N 1
ATOM 1768 C CA . ILE A 1 229 ? 2.162 3.916 -10.628 1.00 80.44 229 ILE A CA 1
ATOM 1769 C C . ILE A 1 229 ? 0.841 3.171 -10.853 1.00 80.44 229 ILE A C 1
ATOM 1771 O O . ILE A 1 229 ? 0.632 2.608 -11.918 1.00 80.44 229 ILE A O 1
ATOM 1775 N N . GLY A 1 230 ? -0.080 3.165 -9.882 1.00 88.25 230 GLY A N 1
ATOM 1776 C CA . GLY A 1 230 ? -1.296 2.361 -9.982 1.00 88.25 230 GLY A CA 1
ATOM 1777 C C . GLY A 1 230 ? -2.196 2.748 -11.156 1.00 88.25 230 GLY A C 1
ATOM 1778 O O . GLY A 1 230 ? -2.836 1.862 -11.711 1.00 88.25 230 GLY A O 1
ATOM 1779 N N . LEU A 1 231 ? -2.233 4.020 -11.578 1.00 89.81 231 LEU A N 1
ATOM 1780 C CA . LEU A 1 231 ? -2.964 4.413 -12.792 1.00 89.81 231 LEU A CA 1
ATOM 1781 C C . LEU A 1 231 ? -2.158 4.130 -14.060 1.00 89.81 231 LEU A C 1
ATOM 1783 O O . LEU A 1 231 ? -2.667 3.454 -14.952 1.00 89.81 231 LEU A O 1
ATOM 1787 N N . SER A 1 232 ? -0.910 4.598 -14.132 1.00 89.06 232 SER A N 1
ATOM 1788 C CA . SER A 1 232 ? -0.090 4.473 -15.342 1.00 89.06 232 SER A CA 1
ATOM 1789 C C . SER A 1 232 ? 0.226 3.020 -15.697 1.00 89.06 232 SER A C 1
ATOM 1791 O O . SER A 1 232 ? 0.225 2.683 -16.876 1.00 89.06 232 SER A O 1
ATOM 1793 N N . TYR A 1 233 ? 0.368 2.133 -14.705 1.00 91.75 233 TYR A N 1
ATOM 1794 C CA . TYR A 1 233 ? 0.502 0.687 -14.918 1.00 91.75 233 TYR A CA 1
ATOM 1795 C C . TYR A 1 233 ? -0.684 0.098 -15.691 1.00 91.75 233 TYR A C 1
ATOM 1797 O O . TYR A 1 233 ? -0.496 -0.777 -16.525 1.00 91.75 233 TYR A O 1
ATOM 1805 N N . GLN A 1 234 ? -1.892 0.625 -15.459 1.00 92.88 234 GLN A N 1
ATOM 1806 C CA . GLN A 1 234 ? -3.121 0.259 -16.174 1.00 92.88 234 GLN A CA 1
ATOM 1807 C C . GLN A 1 234 ? -3.344 1.086 -17.453 1.00 92.88 234 GLN A C 1
ATOM 1809 O O . GLN A 1 234 ? -4.449 1.074 -17.998 1.00 92.88 234 GLN A O 1
ATOM 1814 N N . GLY A 1 235 ? -2.369 1.890 -17.885 1.00 91.50 235 GLY A N 1
ATOM 1815 C CA . GLY A 1 235 ? -2.533 2.788 -19.029 1.00 91.50 235 GLY A CA 1
ATOM 1816 C C . GLY A 1 235 ? -3.474 3.962 -18.748 1.00 91.50 235 GLY A C 1
ATOM 1817 O O . GLY A 1 235 ? -3.970 4.592 -19.673 1.00 91.50 235 GLY A O 1
ATOM 1818 N N . LYS A 1 236 ? -3.767 4.277 -17.482 1.00 91.12 236 LYS A N 1
ATOM 1819 C CA . LYS A 1 236 ? -4.643 5.397 -17.113 1.00 91.12 236 LYS A CA 1
ATOM 1820 C C . LYS A 1 236 ? -3.804 6.625 -16.784 1.00 91.12 236 LYS A C 1
ATOM 1822 O O . LYS A 1 236 ? -2.919 6.574 -15.934 1.00 91.12 236 LYS A O 1
ATOM 1827 N N . PHE A 1 237 ? -4.119 7.746 -17.417 1.00 88.62 237 PHE A N 1
ATOM 1828 C CA . PHE A 1 237 ? -3.491 9.039 -17.158 1.00 88.62 237 PHE A CA 1
ATOM 1829 C C . PHE A 1 237 ? -4.525 10.017 -16.610 1.00 88.62 237 PHE A C 1
ATOM 1831 O O . PHE A 1 237 ? -5.512 10.315 -17.280 1.00 88.62 237 PHE A O 1
ATOM 1838 N N . GLU A 1 238 ? -4.309 10.506 -15.393 1.00 86.69 238 GLU A N 1
ATOM 1839 C CA . GLU A 1 238 ? -5.164 11.517 -14.767 1.00 86.69 238 GLU A CA 1
ATOM 1840 C C . GLU A 1 238 ? -5.169 12.803 -15.611 1.00 86.69 238 GLU A C 1
ATOM 1842 O O . GLU A 1 238 ? -4.117 13.366 -15.910 1.00 86.69 238 GLU A O 1
ATOM 1847 N N . SER A 1 239 ? -6.356 13.243 -16.027 1.00 81.31 239 SER A N 1
ATOM 1848 C CA . SER A 1 239 ? -6.543 14.463 -16.814 1.00 81.31 239 SER A CA 1
ATOM 1849 C C . SER A 1 239 ? -6.381 15.709 -15.935 1.00 81.31 239 SER A C 1
ATOM 1851 O O . SER A 1 239 ? -6.602 15.656 -14.729 1.00 81.31 239 SER A O 1
ATOM 1853 N N . GLU A 1 240 ? -6.113 16.865 -16.548 1.00 75.81 240 GLU A N 1
ATOM 1854 C CA . GLU A 1 240 ? -6.146 18.192 -15.899 1.00 75.81 240 GLU A CA 1
ATOM 1855 C C . GLU A 1 240 ? -7.569 18.637 -15.473 1.00 75.81 240 GLU A C 1
ATOM 1857 O O . GLU A 1 240 ? -7.786 19.791 -15.125 1.00 75.81 240 GLU A O 1
ATOM 1862 N N . GLY A 1 241 ? -8.552 17.730 -15.483 1.00 74.00 241 GLY A N 1
ATOM 1863 C CA . GLY A 1 241 ? -9.905 17.969 -14.971 1.00 74.00 241 GLY A CA 1
ATOM 1864 C C . GLY A 1 241 ? -10.939 18.388 -16.020 1.00 74.00 241 GLY A C 1
ATOM 1865 O O . GLY A 1 241 ? -12.103 18.542 -15.678 1.00 74.00 241 GLY A O 1
ATOM 1866 N N . TYR A 1 242 ? -10.563 18.511 -17.295 1.00 73.38 242 TYR A N 1
ATOM 1867 C CA . TYR A 1 242 ? -11.453 19.017 -18.354 1.00 73.38 242 TYR A CA 1
ATOM 1868 C C . TYR A 1 242 ? -12.430 17.987 -18.947 1.00 73.38 242 TYR A C 1
ATOM 1870 O O . TYR A 1 242 ? -13.119 18.306 -19.909 1.00 73.38 242 TYR A O 1
ATOM 1878 N N . GLY A 1 243 ? -12.445 16.738 -18.465 1.00 81.00 243 GLY A N 1
ATOM 1879 C CA . GLY A 1 243 ? -13.361 15.709 -18.981 1.00 81.00 243 GLY A CA 1
ATOM 1880 C C . GLY A 1 243 ? -13.208 15.422 -20.476 1.00 81.00 243 GLY A C 1
ATOM 1881 O O . GLY A 1 243 ? -14.188 15.141 -21.151 1.00 81.00 243 GLY A O 1
ATOM 1882 N N . THR A 1 244 ? -11.989 15.515 -21.015 1.00 81.88 244 THR A N 1
ATOM 1883 C CA . THR A 1 244 ? -11.722 15.340 -22.453 1.00 81.88 244 THR A CA 1
ATOM 1884 C C . THR A 1 244 ? -11.153 13.953 -22.791 1.00 81.88 244 THR A C 1
ATOM 1886 O O . THR A 1 244 ? -10.282 13.465 -22.056 1.00 81.88 244 THR A O 1
ATOM 1889 N N . PRO A 1 245 ? -11.522 13.361 -23.949 1.00 86.19 245 PRO A N 1
ATOM 1890 C CA . PRO A 1 245 ? -12.393 13.926 -24.993 1.00 86.19 245 PRO A CA 1
ATOM 1891 C C . PRO A 1 245 ? -13.872 13.964 -24.578 1.00 86.19 245 PRO A C 1
ATOM 1893 O O . PRO A 1 245 ? -14.323 13.074 -23.870 1.00 86.19 245 PRO A O 1
ATOM 1896 N N . TYR A 1 246 ? -14.597 14.996 -25.016 1.00 88.25 246 TYR A N 1
ATOM 1897 C CA . TYR A 1 246 ? -16.041 15.103 -24.791 1.00 88.25 246 TYR A CA 1
ATOM 1898 C C . TYR A 1 246 ? -16.782 13.993 -25.550 1.00 88.25 246 TYR A C 1
ATOM 1900 O O . TYR A 1 246 ? -16.393 13.630 -26.663 1.00 88.25 246 TYR A O 1
ATOM 1908 N N . GLU A 1 247 ? -17.844 13.467 -24.950 1.00 90.38 247 GLU A N 1
ATOM 1909 C CA . GLU A 1 247 ? -18.680 12.387 -25.473 1.00 90.38 247 GLU A CA 1
ATOM 1910 C C . GLU A 1 247 ? -20.097 12.948 -25.661 1.00 90.38 247 GLU A C 1
ATOM 1912 O O . GLU A 1 247 ? -20.717 13.392 -24.705 1.00 90.38 247 GLU A O 1
ATOM 1917 N N . GLU A 1 248 ? -20.584 13.007 -26.906 1.00 90.75 248 GLU A N 1
ATOM 1918 C CA . GLU A 1 248 ? -21.937 13.503 -27.247 1.00 90.75 248 GLU A CA 1
ATOM 1919 C C . GLU A 1 248 ? -22.275 14.924 -26.738 1.00 90.75 248 GLU A C 1
ATOM 1921 O O . GLU A 1 248 ? -23.436 15.279 -26.566 1.00 90.75 248 GLU A O 1
ATOM 1926 N N . GLY A 1 249 ? -21.261 15.776 -26.555 1.00 88.94 249 GLY A N 1
ATOM 1927 C CA . GLY A 1 249 ? -21.430 17.142 -26.038 1.00 88.94 249 GLY A CA 1
ATOM 1928 C C . GLY A 1 249 ? -21.318 17.257 -24.514 1.00 88.94 249 GLY A C 1
ATOM 1929 O O . GLY A 1 249 ? -21.267 18.376 -24.011 1.00 88.94 249 GLY A O 1
ATOM 1930 N N . ASP A 1 250 ? -21.188 16.132 -23.810 1.00 89.88 250 ASP A N 1
ATOM 1931 C CA . ASP A 1 250 ? -20.931 16.052 -22.374 1.00 89.88 250 ASP A CA 1
ATOM 1932 C C . ASP A 1 250 ? -19.470 15.681 -22.072 1.00 89.88 250 ASP A C 1
ATOM 1934 O O . ASP A 1 250 ? -18.695 15.280 -22.948 1.00 89.88 250 ASP A O 1
ATOM 1938 N N . PHE A 1 251 ? -19.056 15.846 -20.811 1.00 90.19 251 PHE A N 1
ATOM 1939 C CA . PHE A 1 251 ? -17.750 15.373 -20.346 1.00 90.19 251 PHE A CA 1
ATOM 1940 C C . PHE A 1 251 ? -17.597 13.862 -20.570 1.00 90.19 251 PHE A C 1
ATOM 1942 O O . PHE A 1 251 ? -18.567 13.109 -20.532 1.00 90.19 251 PHE A O 1
ATOM 1949 N N . SER A 1 252 ? -16.357 13.407 -20.751 1.00 91.00 252 SER A N 1
ATOM 1950 C CA . SER A 1 252 ? -16.046 11.983 -20.867 1.00 91.00 252 SER A CA 1
ATOM 1951 C C . SER A 1 252 ? -16.623 11.188 -19.699 1.00 91.00 252 SER A C 1
ATOM 1953 O O . SER A 1 252 ? -16.420 11.540 -18.539 1.00 91.00 252 SER A O 1
ATOM 1955 N N . SER A 1 253 ? -17.208 10.030 -19.992 1.00 91.00 253 SER A N 1
ATOM 1956 C CA . SER A 1 253 ? -17.639 9.057 -18.981 1.00 91.00 253 SER A CA 1
ATOM 1957 C C . SER A 1 253 ? -16.484 8.435 -18.168 1.00 91.00 253 SER A C 1
ATOM 1959 O O . SER A 1 253 ? -16.706 7.669 -17.225 1.00 91.00 253 SER A O 1
ATOM 1961 N N . ARG A 1 254 ? -15.225 8.730 -18.518 1.00 92.06 254 ARG A N 1
ATOM 1962 C CA . ARG A 1 254 ? -14.015 8.159 -17.907 1.00 92.06 254 ARG A CA 1
ATOM 1963 C C . ARG A 1 254 ? -13.628 8.898 -16.636 1.00 92.06 254 ARG A C 1
ATOM 1965 O O . ARG A 1 254 ? -12.722 9.733 -16.625 1.00 92.06 254 ARG A O 1
ATOM 1972 N N . GLU A 1 255 ? -14.279 8.517 -15.549 1.00 90.75 255 GLU A N 1
ATOM 1973 C CA . GLU A 1 255 ? -14.106 9.138 -14.239 1.00 90.75 255 GLU A CA 1
ATOM 1974 C C . GLU A 1 255 ? -13.625 8.137 -13.174 1.00 90.75 255 GLU A C 1
ATOM 1976 O O . GLU A 1 255 ? -14.001 6.959 -13.156 1.00 90.75 255 GLU A O 1
ATOM 1981 N N . LEU A 1 256 ? -12.750 8.596 -12.280 1.00 88.50 256 LEU A N 1
ATOM 1982 C CA . LEU A 1 256 ? -12.425 7.908 -11.036 1.00 88.50 256 LEU A CA 1
ATOM 1983 C C . LEU A 1 256 ? -13.569 8.082 -10.028 1.00 88.50 256 LEU A C 1
ATOM 1985 O O . LEU A 1 256 ? -14.430 8.937 -10.169 1.00 88.50 256 LEU A O 1
ATOM 1989 N N . ALA A 1 257 ? -13.557 7.301 -8.947 1.00 85.62 257 ALA A N 1
ATOM 1990 C CA . ALA A 1 257 ? -14.618 7.328 -7.932 1.00 85.62 257 ALA A CA 1
ATOM 1991 C C . ALA A 1 257 ? -14.759 8.662 -7.162 1.00 85.62 257 ALA A C 1
ATOM 1993 O O . ALA A 1 257 ? -15.585 8.753 -6.255 1.00 85.62 257 ALA A O 1
ATOM 1994 N N . ASP A 1 258 ? -13.908 9.642 -7.451 1.00 84.94 258 ASP A N 1
ATOM 1995 C CA . ASP A 1 258 ? -13.784 10.909 -6.745 1.00 84.94 258 ASP A CA 1
ATOM 1996 C C . ASP A 1 258 ? -13.946 12.143 -7.639 1.00 84.94 258 ASP A C 1
ATOM 1998 O O . ASP A 1 258 ? -13.549 13.227 -7.218 1.00 84.94 258 ASP A O 1
ATOM 2002 N N . GLY A 1 259 ? -14.517 12.008 -8.841 1.00 88.00 259 GLY A N 1
ATOM 2003 C CA . GLY A 1 259 ? -14.715 13.145 -9.749 1.00 88.00 259 GLY A CA 1
ATOM 2004 C C . GLY A 1 259 ? -13.642 13.286 -10.820 1.00 88.00 259 GLY A C 1
ATOM 2005 O O . GLY A 1 259 ? -13.823 14.007 -11.797 1.00 88.00 259 GLY A O 1
ATOM 2006 N N . ARG A 1 260 ? -12.474 12.663 -10.633 1.00 88.12 260 ARG A N 1
ATOM 2007 C CA . ARG A 1 260 ? -11.311 12.953 -11.476 1.00 88.12 260 ARG A CA 1
ATOM 2008 C C . ARG A 1 260 ? -11.381 12.205 -12.797 1.00 88.12 260 ARG A C 1
ATOM 2010 O O . ARG A 1 260 ? -11.400 10.975 -12.826 1.00 88.12 260 ARG A O 1
ATOM 2017 N N . PHE A 1 261 ? -11.327 12.947 -13.894 1.00 89.94 261 PHE A N 1
ATOM 2018 C CA . PHE A 1 261 ? -11.270 12.372 -15.231 1.00 89.94 261 PHE A CA 1
ATOM 2019 C C . PHE A 1 261 ? -9.911 11.747 -15.537 1.00 89.94 261 PHE A C 1
ATOM 2021 O O . PHE A 1 261 ? -8.866 12.214 -15.073 1.00 89.94 261 PHE A O 1
ATOM 2028 N N . TYR A 1 262 ? -9.907 10.724 -16.385 1.00 90.25 262 TYR A N 1
ATOM 2029 C CA . TYR A 1 262 ? -8.677 10.123 -16.888 1.00 90.25 262 TYR A CA 1
ATOM 2030 C C . TYR A 1 262 ? -8.770 9.769 -18.372 1.00 90.25 262 TYR A C 1
ATOM 2032 O O . TYR A 1 262 ? -9.836 9.539 -18.938 1.00 90.25 262 TYR A O 1
ATOM 2040 N N . ARG A 1 263 ? -7.604 9.701 -19.007 1.00 88.94 263 ARG A N 1
ATOM 2041 C CA . ARG A 1 263 ? -7.414 9.246 -20.383 1.00 88.94 263 ARG A CA 1
ATOM 2042 C C . ARG A 1 263 ? -6.811 7.847 -20.393 1.00 88.94 263 ARG A C 1
ATOM 2044 O O . ARG A 1 263 ? -6.170 7.434 -19.427 1.00 88.94 263 ARG A O 1
ATOM 2051 N N . ILE A 1 264 ? -7.027 7.136 -21.495 1.00 89.56 264 ILE A N 1
ATOM 2052 C CA . ILE A 1 264 ? -6.460 5.808 -21.736 1.00 89.56 264 ILE A CA 1
ATOM 2053 C C . ILE A 1 264 ? -5.266 5.953 -22.679 1.00 89.56 264 ILE A C 1
ATOM 2055 O O . ILE A 1 264 ? -5.376 6.584 -23.728 1.00 89.56 264 ILE A O 1
ATOM 2059 N N . PHE A 1 265 ? -4.162 5.340 -22.291 1.00 89.44 265 PHE A N 1
ATOM 2060 C CA . PHE A 1 265 ? -2.913 5.176 -23.017 1.00 89.44 265 PHE A CA 1
ATOM 2061 C C . PHE A 1 265 ? -2.538 3.696 -23.021 1.00 89.44 265 PHE A C 1
ATOM 2063 O O . PHE A 1 265 ? -3.234 2.865 -22.435 1.00 89.44 265 PHE A O 1
ATOM 2070 N N . LYS A 1 266 ? -1.416 3.372 -23.668 1.00 90.81 266 LYS A N 1
ATOM 2071 C CA . LYS A 1 266 ? -0.828 2.041 -23.566 1.00 90.81 266 LYS A CA 1
ATOM 2072 C C . LYS A 1 266 ? -0.432 1.761 -22.114 1.00 90.81 266 LYS A C 1
ATOM 2074 O O . LYS A 1 266 ? 0.231 2.587 -21.484 1.00 90.81 266 LYS A O 1
ATOM 2079 N N . ASP A 1 267 ? -0.884 0.637 -21.592 1.00 91.69 267 ASP A N 1
ATOM 2080 C CA . ASP A 1 267 ? -0.551 0.117 -20.276 1.00 91.69 267 ASP A CA 1
ATOM 2081 C C . ASP A 1 267 ? 0.851 -0.501 -20.245 1.00 91.69 267 ASP A C 1
ATOM 2083 O O . ASP A 1 267 ? 1.547 -0.612 -21.258 1.00 91.69 267 ASP A O 1
ATOM 2087 N N . ASP A 1 268 ? 1.309 -0.849 -19.045 1.00 92.94 268 ASP A N 1
ATOM 2088 C CA . ASP A 1 268 ? 2.574 -1.555 -18.894 1.00 92.94 268 ASP A CA 1
ATOM 2089 C C . ASP A 1 268 ? 2.478 -2.945 -19.539 1.00 92.94 268 ASP A C 1
ATOM 2091 O O . ASP A 1 268 ? 1.466 -3.635 -19.409 1.00 92.94 268 ASP A O 1
ATOM 2095 N N . VAL A 1 269 ? 3.547 -3.404 -20.193 1.00 93.25 269 VAL A N 1
ATOM 2096 C CA . VAL A 1 269 ? 3.547 -4.711 -20.869 1.00 93.25 269 VAL A CA 1
ATOM 2097 C C . VAL A 1 269 ? 3.237 -5.867 -19.909 1.00 93.25 269 VAL A C 1
ATOM 2099 O O . VAL A 1 269 ? 2.615 -6.851 -20.305 1.00 93.25 269 VAL A O 1
ATOM 2102 N N . HIS A 1 270 ? 3.615 -5.772 -18.633 1.00 94.56 270 HIS A N 1
ATOM 2103 C CA . HIS A 1 270 ? 3.278 -6.787 -17.638 1.00 94.56 270 HIS A CA 1
ATOM 2104 C C . HIS A 1 270 ? 1.774 -6.786 -17.342 1.00 94.56 270 HIS A C 1
ATOM 2106 O O . HIS A 1 270 ? 1.172 -7.860 -17.235 1.00 94.56 270 HIS A O 1
ATOM 2112 N N . HIS A 1 271 ? 1.163 -5.599 -17.276 1.00 95.06 271 HIS A N 1
ATOM 2113 C CA . HIS A 1 271 ? -0.280 -5.446 -17.122 1.00 95.06 271 HIS A CA 1
ATOM 2114 C C . HIS A 1 271 ? -1.033 -5.994 -18.343 1.00 95.06 271 HIS A C 1
ATOM 2116 O O . HIS A 1 271 ? -1.928 -6.821 -18.165 1.00 95.06 271 HIS A O 1
ATOM 2122 N N . GLU A 1 272 ? -0.604 -5.655 -19.568 1.00 94.56 272 GLU A N 1
ATOM 2123 C CA . GLU A 1 272 ? -1.176 -6.184 -20.823 1.00 94.56 272 GLU A CA 1
ATOM 2124 C C . GLU A 1 272 ? -1.192 -7.719 -20.834 1.00 94.56 272 GLU A C 1
ATOM 2126 O O . GLU A 1 272 ? -2.122 -8.362 -21.330 1.00 94.56 272 GLU A O 1
ATOM 2131 N N . LYS A 1 273 ? -0.143 -8.346 -20.283 1.00 94.75 273 LYS A N 1
ATOM 2132 C CA . LYS A 1 273 ? -0.047 -9.808 -20.206 1.00 94.75 273 LYS A CA 1
ATOM 2133 C C . LYS A 1 273 ? -0.907 -10.413 -19.098 1.00 94.75 273 LYS A C 1
ATOM 2135 O O . LYS A 1 273 ? -1.125 -11.627 -19.140 1.00 94.75 273 LYS A O 1
ATOM 2140 N N . GLY A 1 274 ? -1.444 -9.610 -18.181 1.00 94.75 274 GLY A N 1
ATOM 2141 C CA . GLY A 1 274 ? -2.353 -10.013 -17.108 1.00 94.75 274 GLY A CA 1
ATOM 2142 C C . GLY A 1 274 ? -1.701 -10.145 -15.729 1.00 94.75 274 GLY A C 1
ATOM 2143 O O . GLY A 1 274 ? -2.292 -10.776 -14.849 1.00 94.75 274 GLY A O 1
ATOM 2144 N N . LEU A 1 275 ? -0.493 -9.604 -15.539 1.00 95.75 275 LEU A N 1
ATOM 2145 C CA . LEU A 1 275 ? 0.134 -9.507 -14.221 1.00 95.75 275 LEU A CA 1
ATOM 2146 C C . LEU A 1 275 ? -0.446 -8.324 -13.435 1.00 95.75 275 LEU A C 1
ATOM 2148 O O . LEU A 1 275 ? -0.923 -7.331 -13.981 1.00 95.75 275 LEU A O 1
ATOM 2152 N N . THR A 1 276 ? -0.433 -8.464 -12.117 1.00 94.81 276 THR A N 1
ATOM 2153 C CA . THR A 1 276 ? -0.974 -7.507 -11.156 1.00 94.81 276 THR A CA 1
ATOM 2154 C C . THR A 1 276 ? 0.071 -7.144 -10.111 1.00 94.81 276 THR A C 1
ATOM 2156 O O . THR A 1 276 ? 1.107 -7.795 -10.000 1.00 94.81 276 THR A O 1
ATOM 2159 N N . CYS A 1 277 ? -0.207 -6.126 -9.290 1.00 94.50 277 CYS A N 1
ATOM 2160 C CA . CYS A 1 277 ? 0.754 -5.621 -8.306 1.00 94.50 277 CYS A CA 1
ATOM 2161 C C . CYS A 1 277 ? 1.355 -6.723 -7.417 1.00 94.50 277 CYS A C 1
ATOM 2163 O O . CYS A 1 277 ? 2.548 -6.686 -7.146 1.00 94.50 277 CYS A O 1
ATOM 2165 N N . ILE A 1 278 ? 0.560 -7.715 -6.989 1.00 94.62 278 ILE A N 1
ATOM 2166 C CA . ILE A 1 278 ? 1.033 -8.787 -6.097 1.00 94.62 278 ILE A CA 1
ATOM 2167 C C . ILE A 1 278 ? 1.949 -9.805 -6.783 1.00 94.62 278 ILE A C 1
ATOM 2169 O O . ILE A 1 278 ? 2.614 -10.576 -6.092 1.00 94.62 278 ILE A O 1
ATOM 2173 N N . ASP A 1 279 ? 1.965 -9.858 -8.116 1.00 94.00 279 ASP A N 1
ATOM 2174 C CA . ASP A 1 279 ? 2.829 -10.779 -8.856 1.00 94.00 279 ASP A CA 1
ATOM 2175 C C . ASP A 1 279 ? 4.300 -10.376 -8.705 1.00 94.00 279 ASP A C 1
ATOM 2177 O O . ASP A 1 279 ? 5.143 -11.254 -8.537 1.00 94.00 279 ASP A O 1
ATOM 2181 N N . CYS A 1 280 ? 4.573 -9.068 -8.624 1.00 91.31 280 CYS A N 1
ATOM 2182 C CA . CYS A 1 280 ? 5.893 -8.522 -8.313 1.00 91.31 280 CYS A CA 1
ATOM 2183 C C . CYS A 1 280 ? 6.048 -8.231 -6.815 1.00 91.31 280 CYS A C 1
ATOM 2185 O O . CYS A 1 280 ? 7.017 -8.667 -6.208 1.00 91.31 280 CYS A O 1
ATOM 2187 N N . HIS A 1 281 ? 5.077 -7.558 -6.193 1.00 92.56 281 HIS A N 1
ATOM 2188 C CA . HIS A 1 281 ? 5.215 -7.134 -4.805 1.00 92.56 281 HIS A CA 1
ATOM 2189 C C . HIS A 1 281 ? 4.986 -8.278 -3.809 1.00 92.56 281 HIS A C 1
ATOM 2191 O O . HIS A 1 281 ? 3.890 -8.845 -3.717 1.00 92.56 281 HIS A O 1
ATOM 2197 N N . THR A 1 282 ? 6.032 -8.630 -3.056 1.00 90.50 282 THR A N 1
ATOM 2198 C CA . THR A 1 282 ? 6.011 -9.744 -2.091 1.00 90.50 282 THR A CA 1
ATOM 2199 C C . THR A 1 282 ? 5.284 -9.369 -0.799 1.00 90.50 282 THR A C 1
ATOM 2201 O O . THR A 1 282 ? 4.955 -8.210 -0.539 1.00 90.50 282 THR A O 1
ATOM 2204 N N . GLN A 1 283 ? 5.040 -10.362 0.065 1.00 90.75 283 GLN A N 1
ATOM 2205 C CA . GLN A 1 283 ? 4.499 -10.090 1.396 1.00 90.75 283 GLN A CA 1
ATOM 2206 C C . GLN A 1 283 ? 5.393 -9.125 2.182 1.00 90.75 283 GLN A C 1
ATOM 2208 O O . GLN A 1 283 ? 4.857 -8.238 2.837 1.00 90.75 283 GLN A O 1
ATOM 2213 N N . LYS A 1 284 ? 6.719 -9.280 2.126 1.00 89.44 284 LYS A N 1
ATOM 2214 C CA . LYS A 1 284 ? 7.647 -8.441 2.894 1.00 89.44 284 LYS A CA 1
ATOM 2215 C C . LYS A 1 284 ? 7.744 -7.028 2.334 1.00 89.44 284 LYS A C 1
ATOM 2217 O O . LYS A 1 284 ? 7.821 -6.082 3.108 1.00 89.44 284 LYS A O 1
ATOM 2222 N N . GLU A 1 285 ? 7.625 -6.857 1.021 1.00 90.69 285 GLU A N 1
ATOM 2223 C CA . GLU A 1 285 ? 7.551 -5.519 0.431 1.00 90.69 285 GLU A CA 1
ATOM 2224 C C . GLU A 1 285 ? 6.256 -4.788 0.797 1.00 90.69 285 GLU A C 1
ATOM 2226 O O . GLU A 1 285 ? 6.270 -3.589 1.056 1.00 90.69 285 GLU A O 1
ATOM 2231 N N . ILE A 1 286 ? 5.123 -5.495 0.840 1.00 92.81 286 ILE A N 1
ATOM 2232 C CA . ILE A 1 286 ? 3.811 -4.881 1.093 1.00 92.81 286 ILE A CA 1
ATOM 2233 C C . ILE A 1 286 ? 3.565 -4.732 2.598 1.00 92.81 286 ILE A C 1
ATOM 2235 O O . ILE A 1 286 ? 3.270 -3.648 3.095 1.00 92.81 286 ILE A O 1
ATOM 2239 N N . MET A 1 287 ? 3.643 -5.834 3.341 1.00 94.38 287 MET A N 1
ATOM 2240 C CA . MET A 1 287 ? 3.354 -5.874 4.775 1.00 94.38 287 MET A CA 1
ATOM 2241 C C . MET A 1 287 ? 4.543 -5.431 5.624 1.00 94.38 287 MET A C 1
ATOM 2243 O O . MET A 1 287 ? 4.334 -5.105 6.784 1.00 94.38 287 MET A O 1
ATOM 2247 N N . GLY A 1 288 ? 5.755 -5.390 5.074 1.00 92.06 288 GLY A N 1
ATOM 2248 C CA . GLY A 1 288 ? 6.987 -5.122 5.810 1.00 92.06 288 GLY A CA 1
ATOM 2249 C C . GLY A 1 288 ? 7.709 -6.398 6.247 1.00 92.06 288 GLY A C 1
ATOM 2250 O O . GLY A 1 288 ? 7.152 -7.495 6.262 1.00 92.06 288 GLY A O 1
ATOM 2251 N N . ASP A 1 289 ? 8.961 -6.223 6.653 1.00 90.19 289 ASP A N 1
ATOM 2252 C CA . ASP A 1 289 ? 9.865 -7.247 7.193 1.00 90.19 289 ASP A CA 1
ATOM 2253 C C . ASP A 1 289 ? 10.055 -7.115 8.719 1.00 90.19 289 ASP A C 1
ATOM 2255 O O . ASP A 1 289 ? 10.864 -7.813 9.332 1.00 90.19 289 ASP A O 1
ATOM 2259 N N . GLY A 1 290 ? 9.313 -6.194 9.342 1.00 90.81 290 GLY A N 1
ATOM 2260 C CA . GLY A 1 290 ? 9.420 -5.849 10.758 1.00 90.81 290 GLY A CA 1
ATOM 2261 C C . GLY A 1 290 ? 10.398 -4.720 11.059 1.00 90.81 290 GLY A C 1
ATOM 2262 O O . GLY A 1 290 ? 10.335 -4.174 12.162 1.00 90.81 290 GLY A O 1
ATOM 2263 N N . LYS A 1 291 ? 11.236 -4.307 10.106 1.00 90.69 291 LYS A N 1
ATOM 2264 C CA . LYS A 1 291 ? 12.091 -3.127 10.250 1.00 90.69 291 LYS A CA 1
ATOM 2265 C C . LYS A 1 291 ? 11.318 -1.866 9.866 1.00 90.69 291 LYS A C 1
ATOM 2267 O O . LYS A 1 291 ? 10.318 -1.910 9.152 1.00 90.69 291 LYS A O 1
ATOM 2272 N N . ARG A 1 292 ? 11.768 -0.721 10.383 1.00 88.31 292 ARG A N 1
ATOM 2273 C CA . ARG A 1 292 ? 11.243 0.598 10.008 1.00 88.31 292 ARG A CA 1
ATOM 2274 C C . ARG A 1 292 ? 12.184 1.212 8.985 1.00 88.31 292 ARG A C 1
ATOM 2276 O O . ARG A 1 292 ? 13.294 1.609 9.329 1.00 88.31 292 ARG A O 1
ATOM 2283 N N . HIS A 1 293 ? 11.724 1.287 7.747 1.00 87.44 293 HIS A N 1
ATOM 2284 C CA . HIS A 1 293 ? 12.480 1.862 6.639 1.00 87.44 293 HIS A CA 1
ATOM 2285 C C . HIS A 1 293 ? 12.103 3.329 6.453 1.00 87.44 293 HIS A C 1
ATOM 2287 O O . HIS A 1 293 ? 10.922 3.660 6.479 1.00 87.44 293 HIS A O 1
ATOM 2293 N N . ALA A 1 294 ? 13.088 4.209 6.263 1.00 83.62 294 ALA A N 1
ATOM 2294 C CA . ALA A 1 294 ? 12.834 5.612 5.916 1.00 83.62 294 ALA A CA 1
ATOM 2295 C C . ALA A 1 294 ? 12.373 5.771 4.456 1.00 83.62 294 ALA A C 1
ATOM 2297 O O . ALA A 1 294 ? 11.494 6.577 4.159 1.00 83.62 294 ALA A O 1
ATOM 2298 N N . HIS A 1 295 ? 12.929 4.934 3.579 1.00 83.31 295 HIS A N 1
ATOM 2299 C CA . HIS A 1 295 ? 12.806 4.992 2.126 1.00 83.31 295 HIS A CA 1
ATOM 2300 C C . HIS A 1 295 ? 12.300 3.646 1.594 1.00 83.31 295 HIS A C 1
ATOM 2302 O O . HIS A 1 295 ? 12.647 2.599 2.149 1.00 83.31 295 HIS A O 1
ATOM 2308 N N . PHE A 1 296 ? 11.453 3.654 0.561 1.00 84.25 296 PHE A N 1
ATOM 2309 C CA . PHE A 1 296 ? 10.795 2.431 0.080 1.00 84.25 296 PHE A CA 1
ATOM 2310 C C . PHE A 1 296 ? 11.773 1.483 -0.609 1.00 84.25 296 PHE A C 1
ATOM 2312 O O . PHE A 1 296 ? 11.621 0.272 -0.506 1.00 84.25 296 PHE A O 1
ATOM 2319 N N . GLU A 1 297 ? 12.818 2.026 -1.220 1.00 81.31 297 GLU A N 1
ATOM 2320 C CA . GLU A 1 297 ? 13.919 1.333 -1.881 1.00 81.31 297 GLU A CA 1
ATOM 2321 C C . GLU A 1 297 ? 14.630 0.365 -0.926 1.00 81.31 297 GLU A C 1
ATOM 2323 O O . GLU A 1 297 ? 15.095 -0.688 -1.352 1.00 81.31 297 GLU A O 1
ATOM 2328 N N . LYS A 1 298 ? 14.643 0.679 0.379 1.00 82.88 298 LYS A N 1
ATOM 2329 C CA . LYS A 1 298 ? 15.205 -0.181 1.436 1.00 82.88 298 LYS A CA 1
ATOM 2330 C C . LYS A 1 298 ? 14.297 -1.362 1.801 1.00 82.88 298 LYS A C 1
ATOM 2332 O O . LYS A 1 298 ? 14.763 -2.318 2.412 1.00 82.88 298 LYS A O 1
ATOM 2337 N N . GLN A 1 299 ? 13.013 -1.293 1.444 1.00 84.44 299 GLN A N 1
ATOM 2338 C CA . GLN A 1 299 ? 12.019 -2.343 1.685 1.00 84.44 299 GLN A CA 1
ATOM 2339 C C . GLN A 1 299 ? 11.749 -3.199 0.433 1.00 84.44 299 GLN A C 1
ATOM 2341 O O . GLN A 1 299 ? 11.159 -4.270 0.561 1.00 84.44 299 GLN A O 1
ATOM 2346 N N . LEU A 1 300 ? 12.155 -2.747 -0.760 1.00 84.38 300 LEU A N 1
ATOM 2347 C CA . LEU A 1 300 ? 11.990 -3.497 -2.006 1.00 84.38 300 LEU A CA 1
ATOM 2348 C C . LEU A 1 300 ? 13.001 -4.650 -2.105 1.00 84.38 300 LEU A C 1
ATOM 2350 O O . LEU A 1 300 ? 14.210 -4.466 -1.955 1.00 84.38 300 LEU A O 1
ATOM 2354 N N . GLU A 1 301 ? 12.480 -5.836 -2.400 1.00 83.62 301 GLU A N 1
ATOM 2355 C CA . GLU A 1 301 ? 13.203 -7.081 -2.630 1.00 83.62 301 GLU A CA 1
ATOM 2356 C C . GLU A 1 301 ? 13.237 -7.446 -4.118 1.00 83.62 301 GLU A C 1
ATOM 2358 O O . GLU A 1 301 ? 14.251 -7.947 -4.580 1.00 83.62 301 GLU A O 1
ATOM 2363 N N . VAL A 1 302 ? 12.163 -7.228 -4.879 1.00 86.06 302 VAL A N 1
ATOM 2364 C CA . VAL A 1 302 ? 12.029 -7.709 -6.258 1.00 86.06 302 VAL A CA 1
ATOM 2365 C C . VAL A 1 302 ? 12.561 -6.688 -7.252 1.00 86.06 302 VAL A C 1
ATOM 2367 O O . VAL A 1 302 ? 12.150 -5.530 -7.298 1.00 86.06 302 VAL A O 1
ATOM 2370 N N . THR A 1 303 ? 13.452 -7.158 -8.113 1.00 84.00 303 THR A N 1
ATOM 2371 C CA . THR A 1 303 ? 14.050 -6.416 -9.217 1.00 84.00 303 THR A CA 1
ATOM 2372 C C . THR A 1 303 ? 13.670 -7.043 -10.557 1.00 84.00 303 THR A C 1
ATOM 2374 O O . THR A 1 303 ? 13.199 -8.178 -10.641 1.00 84.00 303 THR A O 1
ATOM 2377 N N . CYS A 1 304 ? 13.947 -6.331 -11.653 1.00 85.69 304 CYS A N 1
ATOM 2378 C CA . CYS A 1 304 ? 13.735 -6.858 -13.003 1.00 85.69 304 CYS A CA 1
ATOM 2379 C C . CYS A 1 304 ? 14.495 -8.181 -13.231 1.00 85.69 304 CYS A C 1
ATOM 2381 O O . CYS A 1 304 ? 14.006 -9.069 -13.927 1.00 85.69 304 CYS A O 1
ATOM 2383 N N . ARG A 1 305 ? 15.687 -8.332 -12.634 1.00 82.94 305 ARG A N 1
ATOM 2384 C CA . ARG A 1 305 ? 16.557 -9.503 -12.833 1.00 82.94 305 ARG A CA 1
ATOM 2385 C C . ARG A 1 305 ? 16.099 -10.735 -12.061 1.00 82.94 305 ARG A C 1
ATOM 2387 O O . ARG A 1 305 ? 16.487 -11.832 -12.442 1.00 82.94 305 ARG A O 1
ATOM 2394 N N . ASP A 1 306 ? 15.249 -10.587 -11.048 1.00 83.94 306 ASP A N 1
ATOM 2395 C CA . ASP A 1 306 ? 14.702 -11.746 -10.336 1.00 83.94 306 ASP A CA 1
ATOM 2396 C C . ASP A 1 306 ? 13.766 -12.576 -11.236 1.00 83.94 306 ASP A C 1
ATOM 2398 O O . ASP A 1 306 ? 13.640 -13.780 -11.047 1.00 83.94 306 ASP A O 1
ATOM 2402 N N . CYS A 1 307 ? 13.157 -11.957 -12.256 1.00 87.31 307 CYS A N 1
ATOM 2403 C CA . CYS A 1 307 ? 12.331 -12.643 -13.258 1.00 87.31 307 CYS A CA 1
ATOM 2404 C C . CYS A 1 307 ? 13.022 -12.773 -14.619 1.00 87.31 307 CYS A C 1
ATOM 2406 O O . CYS A 1 307 ? 12.856 -13.773 -15.303 1.00 87.31 307 CYS A O 1
ATOM 2408 N N . HIS A 1 308 ? 13.766 -11.756 -15.052 1.00 86.88 308 HIS A N 1
ATOM 2409 C CA . HIS A 1 308 ? 14.383 -11.761 -16.379 1.00 86.88 308 HIS A CA 1
ATOM 2410 C C . HIS A 1 308 ? 15.803 -12.344 -16.373 1.00 86.88 308 HIS A C 1
ATOM 2412 O O . HIS A 1 308 ? 16.311 -12.731 -17.420 1.00 86.88 308 HIS A O 1
ATOM 2418 N N . GLY A 1 309 ? 16.446 -12.449 -15.209 1.00 79.81 309 GLY A N 1
ATOM 2419 C CA . GLY A 1 309 ? 17.817 -12.929 -15.077 1.00 79.81 309 GLY A CA 1
ATOM 2420 C C . GLY A 1 309 ? 18.847 -12.047 -15.786 1.00 79.81 309 GLY A C 1
ATOM 2421 O O . GLY A 1 309 ? 18.650 -10.848 -16.012 1.00 79.81 309 GLY A O 1
ATOM 2422 N N . THR A 1 310 ? 19.976 -12.663 -16.127 1.00 73.75 310 THR A N 1
ATOM 2423 C CA . THR A 1 310 ? 21.003 -12.119 -17.030 1.00 73.75 310 THR A CA 1
ATOM 2424 C C . THR A 1 310 ? 20.770 -12.587 -18.470 1.00 73.75 310 THR A C 1
ATOM 2426 O O . THR A 1 310 ? 19.770 -13.241 -18.759 1.00 73.75 310 THR A O 1
ATOM 2429 N N . SER A 1 311 ? 21.697 -12.302 -19.391 1.00 67.75 311 SER A N 1
ATOM 2430 C CA . SER A 1 311 ? 21.621 -12.756 -20.790 1.00 67.75 311 SER A CA 1
ATOM 2431 C C . SER A 1 311 ? 21.400 -14.267 -20.957 1.00 67.75 311 SER A C 1
ATOM 2433 O O . SER A 1 311 ? 20.825 -14.681 -21.957 1.00 67.75 311 SER A O 1
ATOM 2435 N N . ASN A 1 312 ? 21.797 -15.081 -19.971 1.00 62.06 312 ASN A N 1
ATOM 2436 C CA . ASN A 1 312 ? 21.613 -16.539 -19.971 1.00 62.06 312 ASN A CA 1
ATOM 2437 C C . ASN A 1 312 ? 20.460 -16.994 -19.056 1.00 62.06 312 ASN A C 1
ATOM 2439 O O . ASN A 1 312 ? 20.431 -18.144 -18.631 1.00 62.06 312 ASN A O 1
ATOM 2443 N N . HIS A 1 313 ? 19.554 -16.083 -18.689 1.00 66.38 313 HIS A N 1
ATOM 2444 C CA . HIS A 1 313 ? 18.452 -16.314 -17.752 1.00 66.38 313 HIS A CA 1
ATOM 2445 C C . HIS A 1 313 ? 18.883 -16.827 -16.368 1.00 66.38 313 HIS A C 1
ATOM 2447 O O . HIS A 1 313 ? 18.114 -17.463 -15.650 1.00 66.38 313 HIS A O 1
ATOM 2453 N N . GLN A 1 314 ? 20.117 -16.523 -15.954 1.00 63.28 314 GLN A N 1
ATOM 2454 C CA . GLN A 1 314 ? 20.531 -16.777 -14.579 1.00 63.28 314 GLN A CA 1
ATOM 2455 C C . GLN A 1 314 ? 19.807 -15.777 -13.683 1.00 63.28 314 GLN A C 1
ATOM 2457 O O . GLN A 1 314 ? 20.113 -14.583 -13.713 1.00 63.28 314 GLN A O 1
ATOM 2462 N N . VAL A 1 315 ? 18.823 -16.257 -12.926 1.00 63.12 315 VAL A N 1
ATOM 2463 C CA . VAL A 1 315 ? 18.118 -15.463 -11.920 1.00 63.12 315 VAL A CA 1
ATOM 2464 C C . VAL A 1 315 ? 19.117 -15.096 -10.824 1.00 63.12 315 VAL A C 1
ATOM 2466 O O . VAL A 1 315 ? 19.587 -15.949 -10.070 1.00 63.12 315 VAL A O 1
ATOM 2469 N N . THR A 1 316 ? 19.493 -13.822 -10.773 1.00 57.03 316 THR A N 1
ATOM 2470 C CA . THR A 1 316 ? 20.428 -13.287 -9.779 1.00 57.03 316 THR A CA 1
ATOM 2471 C C . THR A 1 316 ? 19.657 -12.727 -8.600 1.00 57.03 316 THR A C 1
ATOM 2473 O O . THR A 1 316 ? 18.669 -12.028 -8.803 1.00 57.03 316 THR A O 1
ATOM 2476 N N . ARG A 1 317 ? 20.140 -12.991 -7.384 1.00 56.16 317 ARG A N 1
ATOM 2477 C CA . ARG A 1 317 ? 19.534 -12.498 -6.143 1.00 56.16 317 ARG A CA 1
ATOM 2478 C C . ARG A 1 317 ? 19.524 -10.969 -6.109 1.00 56.16 317 ARG A C 1
ATOM 2480 O O . ARG A 1 317 ? 20.529 -10.342 -6.442 1.00 56.16 317 ARG A O 1
ATOM 2487 N N . SER A 1 318 ? 18.429 -10.394 -5.628 1.00 52.38 318 SER A N 1
ATOM 2488 C CA . SER A 1 318 ? 18.394 -8.994 -5.217 1.00 52.38 318 SER A CA 1
ATOM 2489 C C . SER A 1 318 ? 19.372 -8.709 -4.063 1.00 52.38 318 SER A C 1
ATOM 2491 O O . SER A 1 318 ? 19.414 -9.489 -3.108 1.00 52.38 318 SER A O 1
ATOM 2493 N N . PRO A 1 319 ? 20.127 -7.591 -4.092 1.00 50.78 319 PRO A N 1
ATOM 2494 C CA . PRO A 1 319 ? 21.070 -7.221 -3.027 1.00 50.78 319 PRO A CA 1
ATOM 2495 C C . PRO A 1 319 ? 20.406 -6.975 -1.664 1.00 50.78 319 PRO A C 1
ATOM 2497 O O . PRO A 1 319 ? 21.053 -7.098 -0.626 1.00 50.78 319 PRO A O 1
ATOM 2500 N N . ASN A 1 320 ? 19.115 -6.630 -1.661 1.00 51.09 320 ASN A N 1
ATOM 2501 C CA . ASN A 1 320 ? 18.396 -6.175 -0.470 1.00 51.09 320 ASN A CA 1
ATOM 2502 C C . ASN A 1 320 ? 17.729 -7.309 0.326 1.00 51.09 320 ASN A C 1
ATOM 2504 O O . ASN A 1 320 ? 17.188 -7.052 1.403 1.00 51.09 320 ASN A O 1
ATOM 2508 N N . SER A 1 321 ? 17.759 -8.557 -0.161 1.00 54.00 321 SER A N 1
ATOM 2509 C CA . SER A 1 321 ? 17.171 -9.701 0.547 1.00 54.00 321 SER A CA 1
ATOM 2510 C C . SER A 1 321 ? 18.190 -10.834 0.721 1.00 54.00 321 SER A C 1
ATOM 2512 O O . SER A 1 321 ? 18.796 -11.276 -0.254 1.00 54.00 321 SER A O 1
ATOM 2514 N N . PRO A 1 322 ? 18.380 -11.369 1.946 1.00 53.50 322 PRO A N 1
ATOM 2515 C CA . PRO A 1 322 ? 19.299 -12.484 2.193 1.00 53.50 322 PRO A CA 1
ATOM 2516 C C . PRO A 1 322 ? 18.839 -13.816 1.561 1.00 53.50 322 PRO A C 1
ATOM 2518 O O . PRO A 1 322 ? 19.560 -14.810 1.644 1.00 53.50 322 PRO A O 1
ATOM 2521 N N . GLY A 1 323 ? 17.658 -13.859 0.930 1.00 60.25 323 GLY A N 1
ATOM 2522 C CA . GLY A 1 323 ? 17.123 -15.013 0.205 1.00 60.25 323 GLY A CA 1
ATOM 2523 C C . GLY A 1 323 ? 16.477 -14.620 -1.127 1.00 60.25 323 GLY A C 1
ATOM 2524 O O . GLY A 1 323 ? 16.321 -13.441 -1.426 1.00 60.25 323 GLY A O 1
ATOM 2525 N N . LEU A 1 324 ? 16.098 -15.617 -1.937 1.00 60.97 324 LEU A N 1
ATOM 2526 C CA . LEU A 1 324 ? 15.306 -15.364 -3.144 1.00 60.97 324 LEU A CA 1
ATOM 2527 C C . LEU A 1 324 ? 13.944 -14.772 -2.741 1.00 60.97 324 LEU A C 1
ATOM 2529 O O . LEU A 1 324 ? 13.328 -15.295 -1.803 1.00 60.97 324 LEU A O 1
ATOM 2533 N N . PRO A 1 325 ? 13.455 -13.728 -3.435 1.00 70.50 325 PRO A N 1
ATOM 2534 C CA . PRO A 1 325 ? 12.100 -13.242 -3.223 1.00 70.50 325 PRO A CA 1
ATOM 2535 C C . PRO A 1 325 ? 11.089 -14.381 -3.406 1.00 70.50 325 PRO A C 1
ATOM 2537 O O . PRO A 1 325 ? 11.325 -15.310 -4.180 1.00 70.50 325 PRO A O 1
ATOM 2540 N N . GLU A 1 326 ? 9.941 -14.315 -2.723 1.00 78.88 326 GLU A N 1
ATOM 2541 C CA . GLU A 1 326 ? 8.865 -15.315 -2.846 1.00 78.88 326 GLU A CA 1
ATOM 2542 C C . GLU A 1 326 ? 8.118 -15.197 -4.195 1.00 78.88 326 GLU A C 1
ATOM 2544 O O . GLU A 1 326 ? 6.925 -14.874 -4.273 1.00 78.88 326 GLU A O 1
ATOM 2549 N N . LEU A 1 327 ? 8.846 -15.454 -5.279 1.00 85.06 327 LEU A N 1
ATOM 2550 C CA . LEU A 1 327 ? 8.367 -15.566 -6.647 1.00 85.06 327 LEU A CA 1
ATOM 2551 C C . LEU A 1 327 ? 8.295 -17.044 -7.017 1.00 85.06 327 LEU A C 1
ATOM 2553 O O . LEU A 1 327 ? 9.208 -17.823 -6.746 1.00 85.06 327 LEU A O 1
ATOM 2557 N N . LYS A 1 328 ? 7.195 -17.449 -7.653 1.00 88.25 328 LYS A N 1
ATOM 2558 C CA . LYS A 1 328 ? 7.024 -18.829 -8.108 1.00 88.25 328 LYS A CA 1
ATOM 2559 C C . LYS A 1 328 ? 7.465 -18.945 -9.562 1.00 88.25 328 LYS A C 1
ATOM 2561 O O . LYS A 1 328 ? 6.638 -18.871 -10.471 1.00 88.25 328 LYS A O 1
ATOM 2566 N N . ILE A 1 329 ? 8.772 -19.101 -9.743 1.00 88.06 329 ILE A N 1
ATOM 2567 C CA . ILE A 1 329 ? 9.403 -19.336 -11.041 1.00 88.06 329 ILE A CA 1
ATOM 2568 C C . ILE A 1 329 ? 9.563 -20.844 -11.245 1.00 88.06 329 ILE A C 1
ATOM 2570 O O . ILE A 1 329 ? 10.048 -21.551 -10.364 1.00 88.06 329 ILE A O 1
ATOM 2574 N N . LEU A 1 330 ? 9.103 -21.338 -12.390 1.00 88.25 330 LEU A N 1
ATOM 2575 C CA . LEU A 1 330 ? 9.170 -22.740 -12.787 1.00 88.25 330 LEU A CA 1
ATOM 2576 C C . LEU A 1 330 ? 10.078 -22.876 -14.005 1.00 88.25 330 LEU A C 1
ATOM 2578 O O . LEU A 1 330 ? 9.919 -22.127 -14.965 1.00 88.25 330 LEU A O 1
ATOM 2582 N N . GLU A 1 331 ? 10.964 -23.864 -13.986 1.00 87.44 331 GLU A N 1
ATOM 2583 C CA . GLU A 1 331 ? 11.771 -24.252 -15.141 1.00 87.44 331 GLU A CA 1
ATOM 2584 C C . GLU A 1 331 ? 11.143 -25.473 -15.825 1.00 87.44 331 GLU A C 1
ATOM 2586 O O . GLU A 1 331 ? 10.759 -26.441 -15.162 1.00 87.44 331 GLU A O 1
ATOM 2591 N N . LYS A 1 332 ? 10.997 -25.414 -17.151 1.00 87.94 332 LYS A N 1
ATOM 2592 C CA . LYS A 1 332 ? 10.514 -26.510 -18.000 1.00 87.94 332 LYS A CA 1
ATOM 2593 C C . LYS A 1 332 ? 11.257 -26.474 -19.327 1.00 87.94 332 LYS A C 1
ATOM 2595 O O . LYS A 1 332 ? 11.208 -25.456 -20.012 1.00 87.94 332 LYS A O 1
ATOM 2600 N N . ASP A 1 333 ? 11.924 -27.570 -19.680 1.00 86.88 333 ASP A N 1
ATOM 2601 C CA . ASP A 1 333 ? 12.630 -27.734 -20.960 1.00 86.88 333 ASP A CA 1
ATOM 2602 C C . ASP A 1 333 ? 13.597 -26.569 -21.273 1.00 86.88 333 ASP A C 1
ATOM 2604 O O . ASP A 1 333 ? 13.647 -26.055 -22.389 1.00 86.88 333 ASP A O 1
ATOM 2608 N N . GLY A 1 334 ? 14.323 -26.091 -20.253 1.00 82.81 334 GLY A N 1
ATOM 2609 C CA . GLY A 1 334 ? 15.251 -24.954 -20.358 1.00 82.81 334 GLY A CA 1
ATOM 2610 C C . GLY A 1 334 ? 14.587 -23.574 -20.483 1.00 82.81 334 GLY A C 1
ATOM 2611 O O . GLY A 1 334 ? 15.281 -22.574 -20.648 1.00 82.81 334 GLY A O 1
ATOM 2612 N N . SER A 1 335 ? 13.255 -23.499 -20.404 1.00 87.88 335 SER A N 1
ATOM 2613 C CA . SER A 1 335 ? 12.478 -22.255 -20.383 1.00 87.88 335 SER A CA 1
ATOM 2614 C C . SER A 1 335 ? 11.948 -21.954 -18.983 1.00 87.88 335 SER A C 1
ATOM 2616 O O . SER A 1 335 ? 11.573 -22.858 -18.235 1.00 87.88 335 SER A O 1
ATOM 2618 N N . PHE A 1 336 ? 11.853 -20.670 -18.642 1.00 89.44 336 PHE A N 1
ATOM 2619 C CA . PHE A 1 336 ? 11.410 -20.213 -17.326 1.00 89.44 336 PHE A CA 1
ATOM 2620 C C . PHE A 1 336 ? 10.033 -19.560 -17.396 1.00 89.44 336 PHE A C 1
ATOM 2622 O O . PHE A 1 336 ? 9.694 -18.876 -18.363 1.00 89.44 336 PHE A O 1
ATOM 2629 N N . PHE A 1 337 ? 9.230 -19.762 -16.354 1.00 92.19 337 PHE A N 1
ATOM 2630 C CA . PHE A 1 337 ? 7.860 -19.269 -16.282 1.00 92.19 337 PHE A CA 1
ATOM 2631 C C . PHE A 1 337 ? 7.537 -18.708 -14.903 1.00 92.19 337 PHE A C 1
ATOM 2633 O O . PHE A 1 337 ? 7.751 -19.384 -13.901 1.00 92.19 337 PHE A O 1
ATOM 2640 N N . LEU A 1 338 ? 6.925 -17.527 -14.847 1.00 93.12 338 LEU A N 1
ATOM 2641 C CA . LEU A 1 338 ? 6.322 -16.990 -13.628 1.00 93.12 338 LEU A CA 1
ATOM 2642 C C . LEU A 1 338 ? 4.874 -17.480 -13.503 1.00 93.12 338 LEU A C 1
ATOM 2644 O O . LEU A 1 338 ? 4.062 -17.271 -14.407 1.00 93.12 338 LEU A O 1
ATOM 2648 N N . GLU A 1 339 ? 4.524 -18.102 -12.377 1.00 93.88 339 GLU A N 1
ATOM 2649 C CA . GLU A 1 339 ? 3.126 -18.406 -12.058 1.00 93.88 339 GLU A CA 1
ATOM 2650 C C . GLU A 1 339 ? 2.413 -17.170 -11.497 1.00 93.88 339 GLU A C 1
ATOM 2652 O O . GLU A 1 339 ? 2.742 -16.674 -10.418 1.00 93.88 339 GLU A O 1
ATOM 2657 N N . ASN A 1 340 ? 1.368 -16.733 -12.195 1.00 94.62 340 ASN A N 1
ATOM 2658 C CA . ASN A 1 340 ? 0.477 -15.664 -11.767 1.00 94.62 340 ASN A CA 1
ATOM 2659 C C . ASN A 1 340 ? -0.252 -16.033 -10.462 1.00 94.62 340 ASN A C 1
ATOM 2661 O O . ASN A 1 340 ? -0.909 -17.078 -10.352 1.00 94.62 340 ASN A O 1
ATOM 2665 N N . LYS A 1 341 ? -0.177 -15.155 -9.462 1.00 93.19 341 LYS A N 1
ATOM 2666 C CA . LYS A 1 341 ? -0.745 -15.374 -8.127 1.00 93.19 341 LYS A CA 1
ATOM 2667 C C . LYS A 1 341 ? -2.273 -15.271 -8.108 1.00 93.19 341 LYS A C 1
ATOM 2669 O O . LYS A 1 341 ? -2.882 -15.880 -7.229 1.00 93.19 341 LYS A O 1
ATOM 2674 N N . GLN A 1 342 ? -2.887 -14.569 -9.066 1.00 91.69 342 GLN A N 1
ATOM 2675 C CA . GLN A 1 342 ? -4.344 -14.428 -9.196 1.00 91.69 342 GLN A CA 1
ATOM 2676 C C . GLN A 1 342 ? -5.001 -15.677 -9.780 1.00 91.69 342 GLN A C 1
ATOM 2678 O O . GLN A 1 342 ? -5.985 -16.176 -9.239 1.00 91.69 342 GLN A O 1
ATOM 2683 N N . ASN A 1 343 ? -4.476 -16.164 -10.906 1.00 93.75 343 ASN A N 1
ATOM 2684 C CA . ASN A 1 343 ? -5.183 -17.119 -11.766 1.00 93.75 343 ASN A CA 1
ATOM 2685 C C . ASN A 1 343 ? -4.375 -18.378 -12.111 1.00 93.75 343 ASN A C 1
ATOM 2687 O O . ASN A 1 343 ? -4.878 -19.225 -12.844 1.00 93.75 343 ASN A O 1
ATOM 2691 N N . LYS A 1 344 ? -3.146 -18.516 -11.592 1.00 94.44 344 LYS A N 1
ATOM 2692 C CA . LYS A 1 344 ? -2.257 -19.669 -11.827 1.00 94.44 344 LYS A CA 1
ATOM 2693 C C . LYS A 1 344 ? -1.775 -19.839 -13.269 1.00 94.44 344 LYS A C 1
ATOM 2695 O O . LYS A 1 344 ? -1.118 -20.831 -13.574 1.00 94.44 344 LYS A O 1
ATOM 2700 N N . LYS A 1 345 ? -2.045 -18.869 -14.148 1.00 95.94 345 LYS A N 1
ATOM 2701 C CA . LYS A 1 345 ? -1.491 -18.824 -15.502 1.00 95.94 345 LYS A CA 1
ATOM 2702 C C . LYS A 1 345 ? 0.033 -18.738 -15.433 1.00 95.94 345 LYS A C 1
ATOM 2704 O O . LYS A 1 345 ? 0.581 -17.987 -14.629 1.00 95.94 345 LYS A O 1
ATOM 2709 N N . LEU A 1 346 ? 0.707 -19.492 -16.294 1.00 95.19 346 LEU A N 1
ATOM 2710 C CA . LEU A 1 346 ? 2.154 -19.417 -16.462 1.00 95.19 346 LEU A CA 1
ATOM 2711 C C . LEU A 1 346 ? 2.490 -18.362 -17.518 1.00 95.19 346 LEU A C 1
ATOM 2713 O O . LEU A 1 346 ? 1.965 -18.409 -18.632 1.00 95.19 346 LEU A O 1
ATOM 2717 N N . HIS A 1 347 ? 3.354 -17.416 -17.164 1.00 94.81 347 HIS A N 1
ATOM 2718 C CA . HIS A 1 347 ? 3.870 -16.392 -18.066 1.00 94.81 347 HIS A CA 1
ATOM 2719 C C . HIS A 1 347 ? 5.316 -16.727 -18.428 1.00 94.81 347 HIS A C 1
ATOM 2721 O O . HIS A 1 347 ? 6.121 -16.870 -17.509 1.00 94.81 347 HIS A O 1
ATOM 2727 N N . PRO A 1 348 ? 5.659 -16.867 -19.721 1.00 93.31 348 PRO A N 1
ATOM 2728 C CA . PRO A 1 348 ? 7.037 -17.115 -20.122 1.00 93.31 348 PRO A CA 1
ATOM 2729 C C . PRO A 1 348 ? 7.921 -15.930 -19.729 1.00 93.31 348 PRO A C 1
ATOM 2731 O O . PRO A 1 348 ? 7.533 -14.770 -19.891 1.00 93.31 348 PRO A O 1
ATOM 2734 N N . LEU A 1 349 ? 9.101 -16.237 -19.204 1.00 91.38 349 LEU A N 1
ATOM 2735 C CA . LEU A 1 349 ? 10.119 -15.267 -18.837 1.00 91.38 349 LEU A CA 1
ATOM 2736 C C . LEU A 1 349 ? 11.179 -15.214 -19.934 1.00 91.38 349 LEU A C 1
ATOM 2738 O O . LEU A 1 349 ? 11.615 -16.235 -20.463 1.00 91.38 349 LEU A O 1
ATOM 2742 N N . HIS A 1 350 ? 11.591 -13.998 -20.280 1.00 89.00 350 HIS A N 1
ATOM 2743 C CA . HIS A 1 350 ? 12.562 -13.752 -21.340 1.00 89.00 350 HIS A CA 1
ATOM 2744 C C . HIS A 1 350 ? 13.797 -13.072 -20.766 1.00 89.00 350 HIS A C 1
ATOM 2746 O O . HIS A 1 350 ? 13.673 -12.113 -20.002 1.00 89.00 350 HIS A O 1
ATOM 2752 N N . ALA A 1 351 ? 14.976 -13.567 -21.144 1.00 86.19 351 ALA A N 1
ATOM 2753 C CA . ALA A 1 351 ? 16.237 -12.932 -20.792 1.00 86.19 351 ALA A CA 1
ATOM 2754 C C . ALA A 1 351 ? 16.378 -11.556 -21.473 1.00 86.19 351 ALA A C 1
ATOM 2756 O O . ALA A 1 351 ? 15.857 -11.367 -22.579 1.00 86.19 351 ALA A O 1
ATOM 2757 N N . PRO A 1 352 ? 17.095 -10.598 -20.854 1.00 86.50 352 PRO A N 1
ATOM 2758 C CA . PRO A 1 352 ? 17.476 -9.356 -21.509 1.00 86.50 352 PRO A CA 1
ATOM 2759 C C . PRO A 1 352 ? 18.223 -9.623 -22.816 1.00 86.50 352 PRO A C 1
ATOM 2761 O O . PRO A 1 352 ? 18.985 -10.585 -22.926 1.00 86.50 352 PRO A O 1
ATOM 2764 N N . ASN A 1 353 ? 18.047 -8.739 -23.799 1.00 86.88 353 ASN A N 1
ATOM 2765 C CA . ASN A 1 353 ? 18.736 -8.857 -25.078 1.00 86.88 353 ASN A CA 1
ATOM 2766 C C . ASN A 1 353 ? 20.266 -8.782 -24.860 1.00 86.88 353 ASN A C 1
ATOM 2768 O O . ASN A 1 353 ? 20.753 -7.762 -24.363 1.00 86.88 353 ASN A O 1
ATOM 2772 N N . PRO A 1 354 ? 21.042 -9.810 -25.249 1.00 82.50 354 PRO A N 1
ATOM 2773 C CA . PRO A 1 354 ? 22.469 -9.884 -24.940 1.00 82.50 354 PRO A CA 1
ATOM 2774 C C . PRO A 1 354 ? 23.312 -8.858 -25.702 1.00 82.50 354 PRO A C 1
ATOM 2776 O O . PRO A 1 354 ? 24.430 -8.581 -25.294 1.00 82.50 354 PRO A O 1
ATOM 2779 N N . VAL A 1 355 ? 22.797 -8.280 -26.789 1.00 85.25 355 VAL A N 1
ATOM 2780 C CA . VAL A 1 355 ? 23.490 -7.238 -27.556 1.00 85.25 355 VAL A CA 1
ATOM 2781 C C . VAL A 1 355 ? 23.127 -5.865 -27.005 1.00 85.25 355 VAL A C 1
ATOM 2783 O O . VAL A 1 355 ? 24.002 -5.105 -26.603 1.00 85.25 355 VAL A O 1
ATOM 2786 N N . ALA A 1 356 ? 21.832 -5.552 -26.934 1.00 85.81 356 ALA A N 1
ATOM 2787 C CA . ALA A 1 356 ? 21.374 -4.228 -26.527 1.00 85.81 356 ALA A CA 1
ATOM 2788 C C . ALA A 1 356 ? 21.603 -3.967 -25.031 1.00 85.81 356 ALA A C 1
ATOM 2790 O O . ALA A 1 356 ? 22.109 -2.909 -24.668 1.00 85.81 356 ALA A O 1
ATOM 2791 N N . CYS A 1 357 ? 21.267 -4.916 -24.151 1.00 83.19 357 CYS A N 1
ATOM 2792 C CA . CYS A 1 357 ? 21.312 -4.699 -22.702 1.00 83.19 357 CYS A CA 1
ATOM 2793 C C . CYS A 1 357 ? 22.721 -4.843 -22.108 1.00 83.19 357 CYS A C 1
ATOM 2795 O O . CYS A 1 357 ? 22.992 -4.263 -21.059 1.00 83.19 357 CYS A O 1
ATOM 2797 N N . MET A 1 358 ? 23.613 -5.597 -22.760 1.00 77.00 358 MET A N 1
ATOM 2798 C CA . MET A 1 358 ? 24.998 -5.793 -22.299 1.00 77.00 358 MET A CA 1
ATOM 2799 C C . MET A 1 358 ? 25.999 -4.871 -23.002 1.00 77.00 358 MET A C 1
ATOM 2801 O O . MET A 1 358 ? 27.191 -4.920 -22.699 1.00 77.00 358 MET A O 1
ATOM 2805 N N . HIS A 1 359 ? 25.540 -4.015 -23.923 1.00 83.56 359 HIS A N 1
ATOM 2806 C CA . HIS A 1 359 ? 26.409 -3.062 -24.601 1.00 83.56 359 HIS A CA 1
ATOM 2807 C C . HIS A 1 359 ? 27.137 -2.172 -23.573 1.00 83.56 359 HIS A C 1
ATOM 2809 O O . HIS A 1 359 ? 26.481 -1.633 -22.672 1.00 83.56 359 HIS A O 1
ATOM 2815 N N . PRO A 1 360 ? 28.461 -1.945 -23.697 1.00 82.25 360 PRO A N 1
ATOM 2816 C CA . PRO A 1 360 ? 29.227 -1.164 -22.729 1.00 82.25 360 PRO A CA 1
ATOM 2817 C C . PRO A 1 360 ? 28.627 0.208 -22.400 1.00 82.25 360 PRO A C 1
ATOM 2819 O O . PRO A 1 360 ? 28.605 0.590 -21.232 1.00 82.25 360 PRO A O 1
ATOM 2822 N N . ALA A 1 361 ? 28.072 0.900 -23.401 1.00 82.50 361 ALA A N 1
ATOM 2823 C CA . ALA A 1 361 ? 27.429 2.207 -23.230 1.00 82.50 361 ALA A CA 1
ATOM 2824 C C . ALA A 1 361 ? 26.126 2.167 -22.404 1.00 82.50 361 ALA A C 1
ATOM 2826 O O . ALA A 1 361 ? 25.721 3.182 -21.850 1.00 82.50 361 ALA A O 1
ATOM 2827 N N . HIS A 1 362 ? 25.471 1.007 -22.293 1.00 85.88 362 HIS A N 1
ATOM 2828 C CA . HIS A 1 362 ? 24.211 0.841 -21.561 1.00 85.88 362 HIS A CA 1
ATOM 2829 C C . HIS A 1 362 ? 24.405 0.237 -20.168 1.00 85.88 362 HIS A C 1
ATOM 2831 O O . HIS A 1 362 ? 23.437 0.113 -19.420 1.00 85.88 362 HIS A O 1
ATOM 2837 N N . ARG A 1 363 ? 25.640 -0.113 -19.772 1.00 75.62 363 ARG A N 1
ATOM 2838 C CA . ARG A 1 363 ? 25.912 -0.764 -18.476 1.00 75.62 363 ARG A CA 1
ATOM 2839 C C . ARG A 1 363 ? 25.345 0.014 -17.287 1.00 75.62 363 ARG A C 1
ATOM 2841 O O . ARG A 1 363 ? 24.869 -0.606 -16.335 1.00 75.62 363 ARG A O 1
ATOM 2848 N N . ARG A 1 364 ? 25.344 1.345 -17.385 1.00 78.69 364 ARG A N 1
ATOM 2849 C CA . ARG A 1 364 ? 24.873 2.281 -16.357 1.00 78.69 364 ARG A CA 1
ATOM 2850 C C . ARG A 1 364 ? 23.364 2.524 -16.381 1.00 78.69 364 ARG A C 1
ATOM 2852 O O . ARG A 1 364 ? 22.853 3.042 -15.400 1.00 78.69 364 ARG A O 1
ATOM 2859 N N . LEU A 1 365 ? 22.660 2.160 -17.456 1.00 84.44 365 LEU A N 1
ATOM 2860 C CA . LEU A 1 365 ? 21.211 2.334 -17.562 1.00 84.44 365 LEU A CA 1
ATOM 2861 C C . LEU A 1 365 ? 20.480 1.292 -16.702 1.00 84.44 365 LEU A C 1
ATOM 2863 O O . LEU A 1 365 ? 20.804 0.094 -16.721 1.00 84.44 365 LEU A O 1
ATO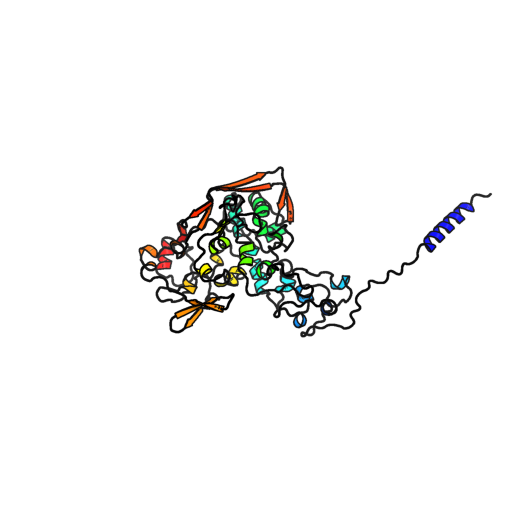M 2867 N N . SER A 1 366 ? 19.462 1.747 -15.977 1.00 85.50 366 SER A N 1
ATOM 2868 C CA . SER A 1 366 ? 18.455 0.875 -15.387 1.00 85.50 366 SER A CA 1
ATOM 2869 C C . SER A 1 366 ? 17.530 0.325 -16.478 1.00 85.50 366 SER A C 1
ATOM 2871 O O . SER A 1 366 ? 17.385 0.905 -17.555 1.00 85.50 366 SER A O 1
ATOM 2873 N N . CYS A 1 367 ? 16.875 -0.809 -16.220 1.00 86.00 367 CYS A N 1
ATOM 2874 C CA . CYS A 1 367 ? 15.966 -1.422 -17.196 1.00 86.00 367 CYS A CA 1
ATOM 2875 C C . CYS A 1 367 ? 14.830 -0.462 -17.587 1.00 86.00 367 CYS A C 1
ATOM 2877 O O . CYS A 1 367 ? 14.439 -0.380 -18.750 1.00 86.00 367 CYS A O 1
ATOM 2879 N N . GLN A 1 368 ? 14.336 0.303 -16.615 1.00 86.00 368 GLN A N 1
ATOM 2880 C CA . GLN A 1 368 ? 13.248 1.258 -16.779 1.00 86.00 368 GLN A CA 1
ATOM 2881 C C . GLN A 1 368 ? 13.613 2.395 -17.740 1.00 86.00 368 GLN A C 1
ATOM 2883 O O . GLN A 1 368 ? 12.721 2.907 -18.409 1.00 86.00 368 GLN A O 1
ATOM 2888 N N . ALA A 1 369 ? 14.897 2.755 -17.865 1.00 86.94 369 ALA A N 1
ATOM 2889 C CA . ALA A 1 369 ? 15.337 3.825 -18.765 1.00 86.94 369 ALA A CA 1
ATOM 2890 C C . ALA A 1 369 ? 14.951 3.562 -20.232 1.00 86.94 369 ALA A C 1
ATOM 2892 O O . ALA A 1 369 ? 14.732 4.504 -20.987 1.00 86.94 369 ALA A O 1
ATOM 2893 N N . CYS A 1 370 ? 14.825 2.287 -20.623 1.00 86.56 370 CYS A N 1
ATOM 2894 C CA . CYS A 1 370 ? 14.366 1.888 -21.955 1.00 86.56 370 CYS A CA 1
ATOM 2895 C C . CYS A 1 370 ? 12.981 1.221 -21.951 1.00 86.56 370 CYS A C 1
ATOM 2897 O O . CYS A 1 370 ? 12.287 1.268 -22.962 1.00 86.56 370 CYS A O 1
ATOM 2899 N N . HIS A 1 371 ? 12.583 0.569 -20.851 1.00 88.38 371 HIS A N 1
ATOM 2900 C CA . HIS A 1 371 ? 11.354 -0.235 -20.793 1.00 88.38 371 HIS A CA 1
ATOM 2901 C C . HIS A 1 371 ? 10.135 0.488 -20.201 1.00 88.38 371 HIS A C 1
ATOM 2903 O O . HIS A 1 371 ? 9.035 -0.064 -20.234 1.00 88.38 371 HIS A O 1
ATOM 2909 N N . SER A 1 372 ? 10.285 1.721 -19.714 1.00 86.06 372 SER A N 1
ATOM 2910 C CA . SER A 1 372 ? 9.149 2.561 -19.324 1.00 86.06 372 SER A CA 1
ATOM 2911 C C . SER A 1 372 ? 8.587 3.292 -20.544 1.00 86.06 372 SER A C 1
ATOM 2913 O O . SER A 1 372 ? 9.228 4.188 -21.086 1.00 86.06 372 SER A O 1
ATOM 2915 N N . THR A 1 373 ? 7.375 2.923 -20.971 1.00 84.50 373 THR A N 1
ATOM 2916 C CA . THR A 1 373 ? 6.757 3.473 -22.197 1.00 84.50 373 THR A CA 1
ATOM 2917 C C . THR A 1 373 ? 6.459 4.970 -22.072 1.00 84.50 373 THR A C 1
ATOM 2919 O O . THR A 1 373 ? 6.673 5.727 -23.014 1.00 84.50 373 THR A O 1
ATOM 2922 N N . TRP A 1 374 ? 5.960 5.399 -20.914 1.00 88.19 374 TRP A N 1
ATOM 2923 C CA . TRP A 1 374 ? 5.689 6.795 -20.579 1.00 88.19 374 TRP A CA 1
ATOM 2924 C C . TRP A 1 374 ? 5.562 6.934 -19.058 1.00 88.19 374 TRP A C 1
ATOM 2926 O O . TRP A 1 374 ? 5.290 5.952 -18.362 1.00 88.19 374 TRP A O 1
ATOM 2936 N N . VAL A 1 375 ? 5.723 8.151 -18.537 1.00 84.81 375 VAL A N 1
ATOM 2937 C CA . VAL A 1 375 ? 5.397 8.480 -17.140 1.00 84.81 375 VAL A CA 1
ATOM 2938 C C . VAL A 1 375 ? 4.545 9.748 -17.061 1.00 84.81 375 VAL A C 1
ATOM 2940 O O . VAL A 1 375 ? 4.733 10.670 -17.862 1.00 84.81 375 VAL A O 1
ATOM 2943 N N . PRO A 1 376 ? 3.594 9.820 -16.113 1.00 83.44 376 PRO A N 1
ATOM 2944 C CA . PRO A 1 376 ? 2.911 11.068 -15.804 1.00 83.44 376 PRO A CA 1
ATOM 2945 C C . PRO A 1 376 ? 3.902 12.058 -15.183 1.00 83.44 376 PRO A C 1
ATOM 2947 O O . PRO A 1 376 ? 4.540 11.746 -14.182 1.00 83.44 376 PRO A O 1
ATOM 2950 N N . GLN A 1 377 ? 3.991 13.262 -15.738 1.00 80.00 377 GLN A N 1
ATOM 2951 C CA . GLN A 1 377 ? 4.786 14.364 -15.203 1.00 80.00 377 GLN A CA 1
ATOM 2952 C C . GLN A 1 377 ? 3.881 15.531 -14.814 1.00 80.00 377 GLN A C 1
ATOM 2954 O O . GLN A 1 377 ? 2.849 15.764 -15.441 1.00 80.00 377 GLN A O 1
ATOM 2959 N N . CYS A 1 378 ? 4.235 16.240 -13.744 1.00 78.00 378 CYS A N 1
ATOM 2960 C CA . CYS A 1 378 ? 3.454 17.350 -13.206 1.00 78.00 378 CYS A CA 1
ATOM 2961 C C . CYS A 1 378 ? 4.404 18.498 -12.864 1.00 78.00 378 CYS A C 1
ATOM 2963 O O . CYS A 1 378 ? 5.030 18.472 -11.809 1.00 78.00 378 CYS A O 1
ATOM 2965 N N . TYR A 1 379 ? 4.525 19.479 -13.759 1.00 76.50 379 TYR A N 1
ATOM 2966 C CA . TYR A 1 379 ? 5.517 20.554 -13.618 1.00 76.50 379 TYR A CA 1
ATOM 2967 C C . TYR A 1 379 ? 5.003 21.795 -12.883 1.00 76.50 379 TYR A C 1
ATOM 2969 O O . TYR A 1 379 ? 5.799 22.586 -12.389 1.00 76.50 379 TYR A O 1
ATOM 2977 N N . GLY A 1 380 ? 3.686 21.977 -12.783 1.00 71.00 380 GLY A N 1
ATOM 2978 C CA . GLY A 1 380 ? 3.081 23.029 -11.974 1.00 71.00 380 GLY A CA 1
ATOM 2979 C C . GLY A 1 380 ? 2.230 22.418 -10.874 1.00 71.00 380 GLY A C 1
ATOM 2980 O O . GLY A 1 380 ? 1.142 21.922 -11.150 1.00 71.00 380 GLY A O 1
ATOM 2981 N N . CYS A 1 381 ? 2.693 22.465 -9.628 1.00 75.00 381 CYS A N 1
ATOM 2982 C CA . CYS A 1 381 ? 1.839 22.225 -8.470 1.00 75.00 381 CYS A CA 1
ATOM 2983 C C . CYS A 1 381 ? 1.752 23.529 -7.681 1.00 75.00 381 CYS A C 1
ATOM 2985 O O . CYS A 1 381 ? 2.761 24.011 -7.175 1.00 75.00 381 CYS A O 1
ATOM 2987 N N . HIS A 1 382 ? 0.559 24.111 -7.605 1.00 82.31 382 HIS A N 1
ATOM 2988 C CA . HIS A 1 382 ? 0.296 25.278 -6.775 1.00 82.31 382 HIS A CA 1
ATOM 2989 C C . HIS A 1 382 ? -0.592 24.859 -5.620 1.00 82.31 382 HIS A C 1
ATOM 2991 O O . HIS A 1 382 ? -1.630 24.225 -5.811 1.00 82.31 382 HIS A O 1
ATOM 2997 N N . ILE A 1 383 ? -0.185 25.245 -4.421 1.00 88.69 383 ILE A N 1
ATOM 2998 C CA . ILE A 1 383 ? -0.931 24.987 -3.200 1.00 88.69 383 ILE A CA 1
ATOM 2999 C C . ILE A 1 383 ? -1.422 26.316 -2.643 1.00 88.69 383 ILE A C 1
ATOM 3001 O O . ILE A 1 383 ? -0.677 27.294 -2.583 1.00 88.69 383 ILE A O 1
ATOM 3005 N N . ARG A 1 384 ? -2.689 26.362 -2.243 1.00 93.12 384 ARG A N 1
ATOM 3006 C CA . ARG A 1 384 ? -3.277 27.515 -1.558 1.00 93.12 384 ARG A CA 1
ATOM 3007 C C . ARG A 1 384 ? -3.879 27.060 -0.243 1.00 93.12 384 ARG A C 1
ATOM 3009 O O . ARG A 1 384 ? -4.544 26.029 -0.210 1.00 93.12 384 ARG A O 1
ATOM 3016 N N . MET A 1 385 ? -3.675 27.854 0.806 1.00 95.12 385 MET A N 1
ATOM 3017 C CA . MET A 1 385 ? -4.367 27.705 2.083 1.00 95.12 385 MET A CA 1
ATOM 3018 C C . MET A 1 385 ? -5.245 28.929 2.337 1.00 95.12 385 MET A C 1
ATOM 3020 O O . MET A 1 385 ? -4.746 30.052 2.389 1.00 95.12 385 MET A O 1
ATOM 3024 N N . ASP A 1 386 ? -6.548 28.709 2.481 1.00 96.75 386 ASP A N 1
ATOM 3025 C CA . ASP A 1 386 ? -7.517 29.722 2.895 1.00 96.75 386 ASP A CA 1
ATOM 3026 C C . ASP A 1 386 ? -7.821 29.559 4.390 1.00 96.75 386 ASP A C 1
ATOM 3028 O O . ASP A 1 386 ? -8.571 28.670 4.804 1.00 96.75 386 ASP A O 1
ATOM 3032 N N . GLY A 1 387 ? -7.223 30.432 5.205 1.00 95.88 387 GLY A N 1
ATOM 3033 C CA . GLY A 1 387 ? -7.353 30.413 6.664 1.00 95.88 387 GLY A CA 1
ATOM 3034 C C . GLY A 1 387 ? -8.739 30.804 7.187 1.00 95.88 387 GLY A C 1
ATOM 3035 O O . GLY A 1 387 ? -9.013 30.597 8.366 1.00 95.88 387 GLY A O 1
ATOM 3036 N N . SER A 1 388 ? -9.618 31.347 6.336 1.00 97.25 388 SER A N 1
ATOM 3037 C CA . SER A 1 388 ? -10.986 31.727 6.723 1.00 97.25 388 SER A CA 1
ATOM 3038 C C . SER A 1 388 ? -11.970 30.553 6.721 1.00 97.25 388 SER A C 1
ATOM 3040 O O . SER A 1 388 ? -13.072 30.660 7.261 1.00 97.25 388 SER A O 1
ATOM 3042 N N . LYS A 1 389 ? -11.580 29.426 6.119 1.00 98.19 389 LYS A N 1
ATOM 3043 C CA . LYS A 1 389 ? -12.420 28.238 5.941 1.00 98.19 389 LYS A C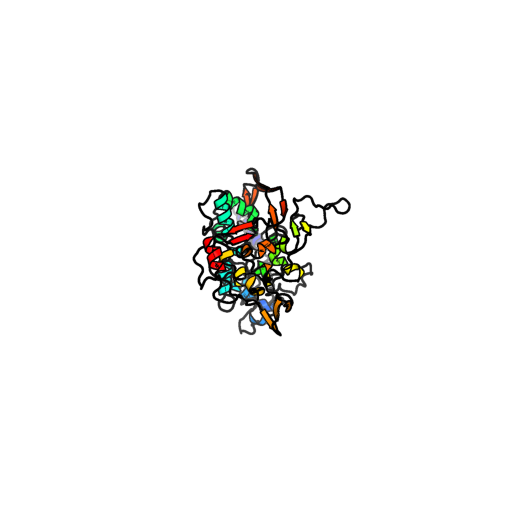A 1
ATOM 3044 C C . LYS A 1 389 ? -11.945 27.082 6.809 1.00 98.19 389 LYS A C 1
ATOM 3046 O O . LYS A 1 389 ? -10.887 27.143 7.428 1.00 98.19 389 LYS A O 1
ATOM 3051 N N . THR A 1 390 ? -12.726 26.009 6.841 1.00 97.88 390 THR A N 1
ATOM 3052 C CA . THR A 1 390 ? -12.333 24.739 7.457 1.00 97.88 390 THR A CA 1
ATOM 3053 C C . THR A 1 390 ? -12.205 23.643 6.410 1.00 97.88 390 THR A C 1
ATOM 3055 O O . THR A 1 390 ? -12.737 23.749 5.302 1.00 97.88 390 THR A O 1
ATOM 3058 N N . GLN A 1 391 ? -11.485 22.588 6.770 1.00 97.31 391 GLN A N 1
ATOM 3059 C CA . GLN A 1 391 ? -11.413 21.358 6.000 1.00 97.31 391 GLN A CA 1
ATOM 3060 C C . GLN A 1 391 ? -11.276 20.159 6.936 1.00 97.31 391 GLN A C 1
ATOM 3062 O O . GLN A 1 391 ? -10.645 20.245 7.994 1.00 97.31 391 GLN A O 1
ATOM 3067 N N . LEU A 1 392 ? -11.818 19.017 6.513 1.00 96.88 392 LEU A N 1
ATOM 3068 C CA . LEU A 1 392 ? -11.668 17.752 7.215 1.00 96.88 392 LEU A CA 1
ATOM 3069 C C . LEU A 1 392 ? -10.193 17.362 7.353 1.00 96.88 392 LEU A C 1
ATOM 3071 O O . LEU A 1 392 ? -9.531 16.959 6.391 1.00 96.88 392 LEU A O 1
ATOM 3075 N N . ASP A 1 393 ? -9.719 17.372 8.590 1.00 96.75 393 ASP A N 1
ATOM 3076 C CA . ASP A 1 393 ? -8.520 16.670 8.994 1.00 96.75 393 ASP A CA 1
ATOM 3077 C C . ASP A 1 393 ? -8.804 15.157 8.970 1.00 96.75 393 ASP A C 1
ATOM 3079 O O . ASP A 1 393 ? -9.607 14.638 9.752 1.00 96.75 393 ASP A O 1
ATOM 3083 N N . LYS A 1 394 ? -8.113 14.424 8.089 1.00 95.50 394 LYS A N 1
ATOM 3084 C CA . LYS A 1 394 ? -8.353 12.992 7.854 1.00 95.50 394 LYS A CA 1
ATOM 3085 C C . LYS A 1 394 ? -7.687 12.067 8.880 1.00 95.50 394 LYS A C 1
ATOM 3087 O O . LYS A 1 394 ? -8.053 10.896 8.920 1.00 95.50 394 LYS A O 1
ATOM 3092 N N . ILE A 1 395 ? -6.759 12.552 9.715 1.00 95.44 395 ILE A N 1
ATOM 3093 C CA . ILE A 1 395 ? -6.178 11.745 10.811 1.00 95.44 395 ILE A CA 1
ATOM 3094 C C . ILE A 1 395 ? -6.982 11.937 12.102 1.00 95.44 395 ILE A C 1
ATOM 3096 O O . ILE A 1 395 ? -7.207 10.980 12.839 1.00 95.44 395 ILE A O 1
ATOM 3100 N N . ALA A 1 396 ? -7.396 13.175 12.394 1.00 94.19 396 ALA A N 1
ATOM 3101 C CA . ALA A 1 396 ? -8.195 13.507 13.573 1.00 94.19 396 ALA A CA 1
ATOM 3102 C C . ALA A 1 396 ? -9.698 13.270 13.355 1.00 94.19 396 ALA A C 1
ATOM 3104 O O . ALA A 1 396 ? -10.435 13.192 14.334 1.00 94.19 396 ALA A O 1
ATOM 3105 N N . ILE A 1 397 ? -10.134 13.137 12.095 1.00 94.06 397 ILE A N 1
ATOM 3106 C CA . ILE A 1 397 ? -11.524 12.899 11.677 1.00 94.06 397 ILE A CA 1
ATOM 3107 C C . ILE A 1 397 ? -12.442 13.999 12.235 1.00 94.06 397 ILE A C 1
ATOM 3109 O O . ILE A 1 397 ? -13.460 13.748 12.878 1.00 94.06 397 ILE A O 1
ATOM 3113 N N . LYS A 1 398 ? -12.040 15.253 12.023 1.00 95.19 398 LYS A N 1
ATOM 3114 C CA . LYS A 1 398 ? -12.815 16.441 12.393 1.00 95.19 398 LYS A CA 1
ATOM 3115 C C . LYS A 1 398 ? -12.470 17.610 11.479 1.00 95.19 398 LYS A C 1
ATOM 3117 O O . LYS A 1 398 ? -11.366 17.670 10.946 1.00 95.19 398 LYS A O 1
ATOM 3122 N N . GLU A 1 399 ? -13.395 18.543 11.323 1.00 97.38 399 GLU A N 1
ATOM 3123 C CA . GLU A 1 399 ? -13.116 19.813 10.651 1.00 97.38 399 GLU A CA 1
ATOM 3124 C C . GLU A 1 399 ? -12.110 20.633 11.471 1.00 97.38 399 GLU A C 1
ATOM 3126 O O . GLU A 1 399 ? -12.257 20.775 12.690 1.00 97.38 399 GLU A O 1
ATOM 3131 N N . THR A 1 400 ? -11.077 21.160 10.814 1.00 97.56 400 THR A N 1
ATOM 3132 C CA . THR A 1 400 ? -10.101 22.081 11.414 1.00 97.56 400 THR A CA 1
ATOM 3133 C C . THR A 1 400 ? -9.908 23.319 10.525 1.00 97.56 400 THR A C 1
ATOM 3135 O O . THR A 1 400 ? -10.143 23.238 9.317 1.00 97.56 400 THR A O 1
ATOM 3138 N N . PRO A 1 401 ? -9.517 24.483 11.086 1.00 97.75 401 PRO A N 1
ATOM 3139 C CA . PRO A 1 401 ? -9.299 25.709 10.310 1.00 97.75 401 PRO A CA 1
ATOM 3140 C C . PRO A 1 401 ? -8.225 25.552 9.231 1.00 97.75 401 PRO A C 1
ATOM 3142 O O . PRO A 1 401 ? -7.247 24.844 9.453 1.00 97.75 401 PRO A O 1
ATOM 3145 N N . GLY A 1 402 ? -8.384 26.243 8.103 1.00 96.94 402 GLY A N 1
ATOM 3146 C CA . GLY A 1 402 ? -7.507 26.214 6.931 1.00 96.94 402 GLY A CA 1
ATOM 3147 C C . GLY A 1 402 ? -8.003 25.249 5.853 1.00 96.94 402 GLY A C 1
ATOM 3148 O O . GLY A 1 402 ? -7.914 24.034 6.025 1.00 96.94 402 GLY A O 1
ATOM 3149 N N . LEU A 1 403 ? -8.494 25.769 4.730 1.00 97.31 403 LEU A N 1
ATOM 3150 C CA . LEU A 1 403 ? -8.818 24.969 3.546 1.00 97.31 403 LEU A CA 1
ATOM 3151 C C . LEU A 1 403 ? -7.616 24.916 2.608 1.00 97.31 403 LEU A C 1
ATOM 3153 O O . LEU A 1 403 ? -7.175 25.956 2.128 1.00 97.31 403 LEU A O 1
ATOM 3157 N N . TRP A 1 404 ? -7.137 23.712 2.302 1.00 95.75 404 TRP A N 1
ATOM 3158 C CA . TRP A 1 404 ? -6.124 23.496 1.277 1.00 95.75 404 TRP A CA 1
ATOM 3159 C C . TRP A 1 404 ? -6.731 23.136 -0.069 1.00 95.75 404 TRP A C 1
ATOM 3161 O O . TRP A 1 404 ? -7.572 22.236 -0.174 1.00 95.75 404 TRP A O 1
ATOM 3171 N N . GLU A 1 405 ? -6.205 23.781 -1.102 1.00 90.94 405 GLU A N 1
ATOM 3172 C CA . GLU A 1 405 ? -6.496 23.508 -2.502 1.00 90.94 405 GLU A CA 1
ATOM 3173 C C . GLU A 1 405 ? -5.188 23.238 -3.248 1.00 90.94 405 GLU A C 1
ATOM 3175 O O . GLU A 1 405 ? -4.215 23.983 -3.115 1.00 90.94 405 GLU A O 1
ATOM 3180 N N . GLU A 1 406 ? -5.178 22.162 -4.033 1.00 86.44 406 GLU A N 1
ATOM 3181 C CA . GLU A 1 406 ? -4.100 21.841 -4.965 1.00 86.44 406 GLU A CA 1
ATOM 3182 C C . GLU A 1 406 ? -4.568 22.148 -6.385 1.00 86.44 406 GLU A C 1
ATOM 3184 O O . GLU A 1 406 ? -5.567 21.595 -6.850 1.00 86.44 406 GLU A O 1
ATOM 3189 N N . PHE A 1 407 ? -3.808 22.978 -7.089 1.00 80.31 407 PHE A N 1
ATOM 3190 C CA . PHE A 1 407 ? -3.977 23.229 -8.511 1.00 80.31 407 PHE A CA 1
ATOM 3191 C C . PHE A 1 407 ? -2.802 22.605 -9.247 1.00 80.31 407 PHE A C 1
ATOM 3193 O O . PHE A 1 407 ? -1.639 22.906 -8.969 1.00 80.31 407 PHE A O 1
ATOM 3200 N N . ARG A 1 408 ? -3.113 21.718 -10.187 1.00 78.38 408 ARG A N 1
ATOM 3201 C CA . ARG A 1 408 ? -2.117 21.080 -11.040 1.00 78.38 408 ARG A CA 1
ATOM 3202 C C . ARG A 1 408 ? -2.191 21.715 -12.416 1.00 78.38 408 ARG A C 1
ATOM 3204 O O . ARG A 1 408 ? -3.265 21.790 -13.003 1.00 78.38 408 ARG A O 1
ATOM 3211 N N . SER A 1 409 ? -1.043 22.136 -12.911 1.00 75.31 409 SER A N 1
ATOM 3212 C CA . SER A 1 409 ? -0.868 22.708 -14.237 1.00 75.31 409 SER A CA 1
ATOM 3213 C C . SER A 1 409 ? 0.268 21.980 -14.936 1.00 75.31 409 SER A C 1
ATOM 3215 O O . SER A 1 409 ? 1.199 21.492 -14.288 1.00 75.31 409 SER A O 1
ATOM 3217 N N . PHE A 1 410 ? 0.219 21.942 -16.265 1.00 77.94 410 PHE A N 1
ATOM 3218 C CA . PHE A 1 410 ? 1.260 21.317 -17.078 1.00 77.94 410 PHE A CA 1
ATOM 3219 C C . PHE A 1 410 ? 1.436 19.833 -16.741 1.00 77.94 410 PHE A C 1
ATOM 3221 O O . PHE A 1 410 ? 2.561 19.348 -16.592 1.00 77.94 410 PHE A O 1
ATOM 3228 N N . ILE A 1 411 ? 0.322 19.105 -16.606 1.00 80.00 411 ILE A N 1
ATOM 3229 C CA . ILE A 1 411 ? 0.385 17.649 -16.520 1.00 80.00 411 ILE A CA 1
ATOM 3230 C C . ILE A 1 411 ? 0.714 17.129 -17.925 1.00 80.00 411 ILE A C 1
ATOM 3232 O O . ILE A 1 411 ? 0.093 17.513 -18.923 1.00 80.00 411 ILE A O 1
ATOM 3236 N N . ARG A 1 412 ? 1.742 16.290 -18.019 1.00 81.75 412 ARG A N 1
ATOM 3237 C CA . ARG A 1 412 ? 2.254 15.730 -19.271 1.00 81.75 412 ARG A CA 1
ATOM 3238 C C . ARG A 1 412 ? 2.359 14.216 -19.171 1.00 81.75 412 ARG A C 1
ATOM 3240 O O . ARG A 1 412 ? 2.506 13.664 -18.084 1.00 81.75 412 ARG A O 1
ATOM 3247 N N . TYR A 1 413 ? 2.273 13.555 -20.315 1.00 83.31 413 TYR A N 1
ATOM 3248 C CA . TYR A 1 413 ? 2.640 12.155 -20.481 1.00 83.31 413 TYR A CA 1
ATOM 3249 C C . TYR A 1 413 ? 3.810 12.146 -21.460 1.00 83.31 413 TYR A C 1
ATOM 3251 O O . TYR A 1 413 ? 3.669 12.520 -22.621 1.00 83.31 413 TYR A O 1
ATOM 3259 N N . GLU A 1 414 ? 4.994 11.817 -20.969 1.00 85.12 414 GLU A N 1
ATOM 3260 C CA . GLU A 1 414 ? 6.225 11.937 -21.749 1.00 85.12 414 GLU A CA 1
ATOM 3261 C C . GLU A 1 414 ? 7.114 10.725 -21.513 1.00 85.12 414 GLU A C 1
ATOM 3263 O O . GLU A 1 414 ? 6.860 9.905 -20.619 1.00 85.12 414 GLU A O 1
ATOM 3268 N N . TYR A 1 415 ? 8.170 10.626 -22.319 1.00 85.88 415 TYR A N 1
ATOM 3269 C CA . TYR A 1 415 ? 9.257 9.721 -21.998 1.00 85.88 415 TYR A CA 1
ATOM 3270 C C . TYR A 1 415 ? 9.810 10.062 -20.612 1.00 85.88 415 TYR A C 1
ATOM 3272 O O . TYR A 1 415 ? 9.878 11.241 -20.248 1.00 85.88 415 TYR A O 1
ATOM 3280 N N . PRO A 1 416 ? 10.171 9.046 -19.819 1.00 82.62 416 PRO A N 1
ATOM 3281 C CA . PRO A 1 416 ? 10.634 9.296 -18.474 1.00 82.62 416 PRO A CA 1
ATOM 3282 C C . PRO A 1 416 ? 11.920 10.125 -18.463 1.00 82.62 416 PRO A C 1
ATOM 3284 O O . PRO A 1 416 ? 12.859 9.789 -19.190 1.00 82.62 416 PRO A O 1
ATOM 3287 N N . PRO A 1 417 ? 11.994 11.180 -17.631 1.00 84.69 417 PRO A N 1
ATOM 3288 C CA . PRO A 1 417 ? 13.234 11.904 -17.452 1.00 84.69 417 PRO A CA 1
ATOM 3289 C C . PRO A 1 417 ? 14.250 10.963 -16.813 1.00 84.69 417 PRO A C 1
ATOM 3291 O O . PRO A 1 417 ? 13.920 10.170 -15.929 1.00 84.69 417 PRO A O 1
ATOM 3294 N N . LEU A 1 418 ? 15.489 11.034 -17.282 1.00 87.00 418 LEU A N 1
ATOM 3295 C CA . LEU A 1 418 ? 16.578 10.242 -16.732 1.00 87.00 418 LEU A CA 1
ATOM 3296 C C . LEU A 1 418 ? 17.337 11.067 -15.698 1.00 87.00 418 LEU A C 1
ATOM 3298 O O . LEU A 1 418 ? 17.562 12.262 -15.883 1.00 87.00 418 LEU A O 1
ATOM 3302 N N . GLY A 1 419 ? 17.737 10.414 -14.617 1.00 84.44 419 GLY A N 1
ATOM 3303 C CA . GLY A 1 419 ? 18.561 10.988 -13.564 1.00 84.44 419 GLY A CA 1
ATOM 3304 C C . GLY A 1 419 ? 19.668 10.030 -13.170 1.00 84.44 419 GLY A C 1
ATOM 3305 O O . GLY A 1 419 ? 19.651 8.862 -13.554 1.00 84.44 419 GLY A O 1
ATOM 3306 N N . ILE A 1 420 ? 20.634 10.529 -12.408 1.00 82.38 420 ILE A N 1
ATOM 3307 C CA . ILE A 1 420 ? 21.710 9.712 -11.852 1.00 82.38 420 ILE A CA 1
ATOM 3308 C C . ILE A 1 420 ? 21.368 9.443 -10.390 1.00 82.38 420 ILE A C 1
ATOM 3310 O O . ILE A 1 420 ? 21.171 10.377 -9.617 1.00 82.38 420 ILE A O 1
ATOM 3314 N N . PHE A 1 421 ? 21.264 8.167 -10.037 1.00 74.19 421 PHE A N 1
ATOM 3315 C CA . PHE A 1 421 ? 21.117 7.707 -8.668 1.00 74.19 421 PHE A CA 1
ATOM 3316 C C . PHE A 1 421 ? 22.467 7.206 -8.164 1.00 74.19 421 PHE A C 1
ATOM 3318 O O . PHE A 1 421 ? 23.038 6.256 -8.709 1.00 74.19 421 PHE A O 1
ATOM 3325 N N . GLU A 1 422 ? 22.981 7.861 -7.132 1.00 71.69 422 GLU A N 1
ATOM 3326 C CA . GLU A 1 422 ? 24.199 7.454 -6.443 1.00 71.69 422 GLU A CA 1
ATOM 3327 C C . GLU A 1 422 ? 23.831 6.409 -5.391 1.00 71.69 422 GLU A C 1
ATOM 3329 O O . GLU A 1 422 ? 22.989 6.640 -4.523 1.00 71.69 422 GLU A O 1
ATOM 3334 N N . HIS A 1 423 ? 24.412 5.218 -5.510 1.00 62.41 423 HIS A N 1
ATOM 3335 C CA . HIS A 1 423 ? 24.180 4.144 -4.552 1.00 62.41 423 HIS A CA 1
ATOM 3336 C C . HIS A 1 423 ? 25.102 4.327 -3.348 1.00 62.41 423 HIS A C 1
ATOM 3338 O O . HIS A 1 423 ? 26.303 4.517 -3.531 1.00 62.41 423 HIS A O 1
ATOM 3344 N N . ASP A 1 424 ? 24.565 4.194 -2.132 1.00 55.12 424 ASP A N 1
ATOM 3345 C CA . ASP A 1 424 ? 25.398 4.053 -0.935 1.00 55.12 424 ASP A CA 1
ATOM 3346 C C . ASP A 1 424 ? 26.327 2.837 -1.103 1.00 55.12 424 ASP A C 1
ATOM 3348 O O . ASP A 1 424 ? 25.909 1.754 -1.528 1.00 55.12 424 ASP A O 1
ATOM 3352 N N . THR A 1 425 ? 27.605 3.021 -0.777 1.00 46.00 425 THR A N 1
ATOM 3353 C CA . THR A 1 425 ? 28.694 2.061 -1.030 1.00 46.00 425 THR A CA 1
ATOM 3354 C C . THR A 1 425 ? 28.620 0.786 -0.179 1.00 46.00 425 THR A C 1
ATOM 3356 O O . THR A 1 425 ? 29.363 -0.165 -0.420 1.00 46.00 425 THR A O 1
ATOM 3359 N N . GLU A 1 426 ? 27.695 0.707 0.778 1.00 44.06 426 GLU A N 1
ATOM 3360 C CA . GLU A 1 426 ? 27.491 -0.452 1.651 1.00 44.06 426 GLU A CA 1
ATOM 3361 C C . GLU A 1 426 ? 26.566 -1.509 1.013 1.00 44.06 426 GLU A C 1
ATOM 3363 O O . GLU A 1 426 ? 25.493 -1.825 1.529 1.00 44.06 426 GLU A O 1
ATOM 3368 N N . ARG A 1 427 ? 26.964 -2.096 -0.125 1.00 44.94 427 ARG A N 1
ATOM 3369 C CA . ARG A 1 427 ? 26.292 -3.295 -0.666 1.00 44.94 427 ARG A CA 1
ATOM 3370 C C . ARG A 1 427 ? 26.949 -4.574 -0.118 1.00 44.94 427 ARG A C 1
ATOM 3372 O O . ARG A 1 427 ? 28.123 -4.806 -0.402 1.00 44.94 427 ARG A O 1
ATOM 3379 N N . PRO A 1 428 ? 26.235 -5.450 0.618 1.00 35.03 428 PRO A N 1
ATOM 3380 C CA . PRO A 1 428 ? 26.796 -6.729 1.050 1.00 35.03 428 PRO A CA 1
ATOM 3381 C C . PRO A 1 428 ? 26.839 -7.747 -0.107 1.00 35.03 428 PRO A C 1
ATOM 3383 O O . PRO A 1 428 ? 25.806 -8.104 -0.669 1.00 35.03 428 PRO A O 1
ATOM 3386 N N . GLY A 1 429 ? 28.034 -8.249 -0.446 1.00 48.69 429 GLY A N 1
ATOM 3387 C CA . GLY A 1 429 ? 28.262 -9.274 -1.481 1.00 48.69 429 GLY A CA 1
ATOM 3388 C C . GLY A 1 429 ? 29.540 -9.033 -2.297 1.00 48.69 429 GLY A C 1
ATOM 3389 O O . GLY A 1 429 ? 30.199 -8.017 -2.111 1.00 48.69 429 GLY A O 1
ATOM 3390 N N . ILE A 1 430 ? 29.903 -9.960 -3.199 1.00 42.03 430 ILE A N 1
ATOM 3391 C CA . ILE A 1 430 ? 30.954 -9.715 -4.209 1.00 42.03 430 ILE A CA 1
ATOM 3392 C C . ILE A 1 430 ? 30.330 -8.834 -5.304 1.00 42.03 430 ILE A C 1
ATOM 3394 O O . ILE A 1 430 ? 29.413 -9.312 -5.979 1.00 42.03 430 ILE A O 1
ATOM 3398 N N . PRO A 1 431 ? 30.776 -7.580 -5.492 1.00 49.84 431 PRO A N 1
ATOM 3399 C CA . PRO A 1 431 ? 30.206 -6.693 -6.500 1.00 49.84 431 PRO A CA 1
ATOM 3400 C C . PRO A 1 431 ? 30.518 -7.218 -7.905 1.00 49.84 431 PRO A C 1
ATOM 3402 O O . PRO A 1 431 ? 31.656 -7.592 -8.196 1.00 49.84 431 PRO A O 1
ATOM 3405 N N . SER A 1 432 ? 29.532 -7.233 -8.800 1.00 55.34 432 SER A N 1
ATOM 3406 C CA . SER A 1 432 ? 29.807 -7.404 -10.228 1.00 55.34 432 SER A CA 1
ATOM 3407 C C . SER A 1 432 ? 30.534 -6.172 -10.783 1.00 55.34 432 SER A C 1
ATOM 3409 O O . SER A 1 432 ? 30.458 -5.083 -10.218 1.00 55.34 432 SER A O 1
ATOM 3411 N N . GLU A 1 433 ? 31.191 -6.292 -11.939 1.00 50.41 433 GLU A N 1
ATOM 3412 C CA . GLU A 1 433 ? 31.815 -5.145 -12.629 1.00 50.41 433 GLU A CA 1
ATOM 3413 C C . GLU A 1 433 ? 30.802 -4.007 -12.887 1.00 50.41 433 GLU A C 1
ATOM 3415 O O . GLU A 1 433 ? 31.144 -2.827 -12.848 1.00 50.41 433 GLU A O 1
ATOM 3420 N N . LYS A 1 434 ? 29.519 -4.355 -13.075 1.00 53.88 434 LYS A N 1
ATOM 3421 C CA . LYS A 1 434 ? 28.416 -3.391 -13.165 1.00 53.88 434 LYS A CA 1
ATOM 3422 C C . LYS A 1 434 ? 28.154 -2.685 -11.831 1.00 53.88 434 LYS A C 1
ATOM 3424 O O . LYS A 1 434 ? 27.894 -1.487 -11.847 1.00 53.88 434 LYS A O 1
ATOM 3429 N N . ASP A 1 435 ? 28.224 -3.398 -10.711 1.00 54.31 435 ASP A N 1
ATOM 3430 C CA . ASP A 1 435 ? 28.035 -2.816 -9.378 1.00 54.31 435 ASP A CA 1
ATOM 3431 C C . ASP A 1 435 ? 29.172 -1.850 -9.027 1.00 54.31 435 ASP A C 1
ATOM 3433 O O . ASP A 1 435 ? 28.910 -0.803 -8.447 1.00 54.31 435 ASP A O 1
ATOM 3437 N N . LEU A 1 436 ? 30.403 -2.151 -9.453 1.00 51.56 436 LEU A N 1
ATOM 3438 C CA . LEU A 1 436 ? 31.564 -1.267 -9.288 1.00 51.56 436 LEU A CA 1
ATOM 3439 C C . LEU A 1 436 ? 31.428 0.015 -10.127 1.00 51.56 436 LEU A C 1
ATOM 3441 O O . LEU A 1 436 ? 31.561 1.112 -9.598 1.00 51.56 436 LEU A O 1
ATOM 3445 N N . LEU A 1 437 ? 31.051 -0.100 -11.406 1.00 51.62 437 LEU A N 1
ATOM 3446 C CA . LEU A 1 437 ? 30.791 1.055 -12.282 1.00 51.62 437 LEU A CA 1
ATOM 3447 C C . LEU A 1 437 ? 29.613 1.920 -11.799 1.00 51.62 437 LEU A C 1
ATOM 3449 O O . LEU A 1 437 ? 29.659 3.146 -11.912 1.00 51.62 437 LEU A O 1
ATOM 3453 N N . GLN A 1 438 ? 28.550 1.299 -11.277 1.00 54.56 438 GLN A N 1
ATOM 3454 C CA . GLN A 1 438 ? 27.415 2.011 -10.680 1.00 54.56 438 GLN A CA 1
ATOM 3455 C C . GLN A 1 438 ? 27.785 2.682 -9.353 1.00 54.56 438 GLN A C 1
ATOM 3457 O O . GLN A 1 438 ? 27.257 3.752 -9.068 1.00 54.56 438 GLN A O 1
ATOM 3462 N N . ALA A 1 439 ? 28.691 2.095 -8.570 1.00 53.22 439 ALA A N 1
ATOM 3463 C CA . ALA A 1 439 ? 29.203 2.697 -7.342 1.00 53.22 439 ALA A CA 1
ATOM 3464 C C . ALA A 1 439 ? 30.154 3.878 -7.617 1.00 53.22 439 ALA A C 1
ATOM 3466 O O . ALA A 1 439 ? 30.116 4.862 -6.891 1.00 53.22 439 ALA A O 1
ATOM 3467 N N . GLU A 1 440 ? 30.968 3.821 -8.677 1.00 52.44 440 GLU A N 1
ATOM 3468 C CA . GLU A 1 440 ? 31.917 4.894 -9.023 1.00 52.44 440 GLU A CA 1
ATOM 3469 C C . GLU A 1 440 ? 31.278 6.074 -9.767 1.00 52.44 440 GLU A C 1
ATOM 3471 O O . GLU A 1 440 ? 31.775 7.195 -9.694 1.00 52.44 440 GLU A O 1
ATOM 3476 N N . THR A 1 441 ? 30.202 5.837 -10.526 1.00 56.81 441 THR A N 1
ATOM 3477 C CA . THR A 1 441 ? 29.644 6.854 -11.438 1.00 56.81 441 THR A CA 1
ATOM 3478 C C . THR A 1 441 ? 28.132 7.066 -11.310 1.00 56.81 441 THR A C 1
ATOM 3480 O O . THR A 1 441 ? 27.576 7.912 -12.011 1.00 56.81 441 THR A O 1
ATOM 3483 N N . GLY A 1 442 ? 27.444 6.309 -10.456 1.00 61.47 442 GLY A N 1
ATOM 3484 C CA . GLY A 1 442 ? 25.986 6.323 -10.333 1.00 61.47 442 GLY A CA 1
ATOM 3485 C C . GLY A 1 442 ? 25.259 5.536 -11.434 1.00 61.47 442 GLY A C 1
ATOM 3486 O O . GLY A 1 442 ? 25.758 5.333 -12.550 1.00 61.47 442 GLY A O 1
ATOM 3487 N N . GLU A 1 443 ? 24.049 5.075 -11.114 1.00 76.69 443 GLU A N 1
ATOM 3488 C CA . GLU A 1 443 ? 23.133 4.409 -12.043 1.00 76.69 443 GLU A CA 1
ATOM 3489 C C . GLU A 1 443 ? 22.214 5.432 -12.715 1.00 76.69 443 GLU A C 1
ATOM 3491 O O . GLU A 1 443 ? 21.610 6.269 -12.052 1.00 76.69 443 GLU A O 1
ATOM 3496 N N . VAL A 1 444 ? 22.065 5.351 -14.036 1.00 79.25 444 VAL A N 1
ATOM 3497 C CA . VAL A 1 444 ? 21.088 6.160 -14.765 1.00 79.25 444 VAL A CA 1
ATOM 3498 C C . VAL A 1 444 ? 19.718 5.514 -14.610 1.00 79.25 444 VAL A C 1
ATOM 3500 O O . VAL A 1 444 ? 19.458 4.443 -15.162 1.00 79.25 444 VAL A O 1
ATOM 3503 N N . VAL A 1 445 ? 18.844 6.173 -13.863 1.00 77.94 445 VAL A N 1
ATOM 3504 C CA . VAL A 1 445 ? 17.503 5.701 -13.528 1.00 77.94 445 VAL A CA 1
ATOM 3505 C C . VAL A 1 445 ? 16.436 6.586 -14.153 1.00 77.94 445 VAL A C 1
ATOM 3507 O O . VAL A 1 445 ? 16.677 7.737 -14.511 1.00 77.94 445 VAL A O 1
ATOM 3510 N N . VAL A 1 446 ? 15.223 6.050 -14.246 1.00 74.44 446 VAL A N 1
ATOM 3511 C CA . VAL A 1 446 ? 14.040 6.866 -14.510 1.00 74.44 446 VAL A CA 1
ATOM 3512 C C . VAL A 1 446 ? 13.708 7.667 -13.259 1.00 74.44 446 VAL A C 1
ATOM 3514 O O . VAL A 1 446 ? 13.442 7.090 -12.206 1.00 74.44 446 VAL A O 1
ATOM 3517 N N . LEU A 1 447 ? 13.668 8.988 -13.395 1.00 69.75 447 LEU A N 1
ATOM 3518 C CA . LEU A 1 447 ? 13.083 9.870 -12.401 1.00 69.75 447 LEU A CA 1
ATOM 3519 C C . LEU A 1 447 ? 11.567 9.799 -12.554 1.00 69.75 447 LEU A C 1
ATOM 3521 O O . LEU A 1 447 ? 10.995 10.247 -13.547 1.00 69.75 447 LEU A O 1
ATOM 3525 N N . VAL A 1 448 ? 10.904 9.208 -11.568 1.00 60.50 448 VAL A N 1
ATOM 3526 C CA . VAL A 1 448 ? 9.449 9.291 -11.473 1.00 60.50 448 VAL A CA 1
ATOM 3527 C C . VAL A 1 448 ? 9.133 10.486 -10.578 1.00 60.50 448 VAL A C 1
ATOM 3529 O O . VAL A 1 448 ? 9.576 10.488 -9.430 1.00 60.50 448 VAL A O 1
ATOM 3532 N N . PRO A 1 449 ? 8.394 11.503 -11.053 1.00 49.25 449 PRO A N 1
ATOM 3533 C CA . PRO A 1 449 ? 7.915 12.562 -10.175 1.00 49.25 449 PRO A CA 1
ATOM 3534 C C . PRO A 1 449 ? 6.910 11.950 -9.188 1.00 49.25 449 PRO A C 1
ATOM 3536 O O . PRO A 1 449 ? 5.800 11.562 -9.568 1.00 49.25 449 PRO A O 1
ATOM 3539 N N . GLY A 1 450 ? 7.349 11.789 -7.940 1.00 40.50 450 GLY A N 1
ATOM 3540 C CA . GLY A 1 450 ? 6.610 11.161 -6.844 1.00 40.50 450 GLY A CA 1
ATOM 3541 C C . GLY A 1 450 ? 6.198 12.159 -5.784 1.00 40.50 450 GLY A C 1
ATOM 3542 O O . GLY A 1 450 ? 7.117 12.784 -5.217 1.00 40.50 450 GLY A O 1
#

Radius of gyration: 29.56 Å; chains: 1; bounding box: 92×60×94 Å